Protein AF-A0A894KC55-F1 (afdb_monomer_lite)

Radius of gyration: 72.5 Å; chains: 1; bounding box: 141×194×166 Å

pLDDT: mean 79.33, std 14.46, range [38.22, 97.62]

Structure (mmCIF, N/CA/C/O backbone):
data_AF-A0A894KC55-F1
#
_entry.id   AF-A0A894KC55-F1
#
loop_
_atom_site.group_PDB
_atom_site.id
_atom_site.type_symbol
_atom_site.label_atom_id
_atom_site.label_alt_id
_atom_site.label_comp_id
_atom_site.label_asym_id
_atom_site.label_entity_id
_atom_site.label_seq_id
_atom_site.pdbx_PDB_ins_code
_atom_site.Cartn_x
_atom_site.Cartn_y
_atom_site.Cartn_z
_atom_site.occupancy
_atom_site.B_iso_or_equiv
_atom_site.auth_seq_id
_atom_site.auth_comp_id
_atom_site.auth_asym_id
_atom_site.auth_atom_id
_atom_site.pdbx_PDB_model_num
ATOM 1 N N . MET A 1 1 ? -54.263 -41.733 46.836 1.00 82.81 1 MET A N 1
ATOM 2 C CA . MET A 1 1 ? -55.523 -41.256 46.218 1.00 82.81 1 MET A CA 1
ATOM 3 C C . MET A 1 1 ? -56.130 -40.161 47.085 1.00 82.81 1 MET A C 1
ATOM 5 O O . MET A 1 1 ? -56.144 -40.329 48.297 1.00 82.81 1 MET A O 1
ATOM 9 N N . LYS A 1 2 ? -56.639 -39.070 46.502 1.00 75.50 2 LYS A N 1
ATOM 10 C CA . LYS A 1 2 ? -57.480 -38.071 47.195 1.00 75.50 2 LYS A CA 1
ATOM 11 C C . LYS A 1 2 ? -58.617 -37.678 46.258 1.00 75.50 2 LYS A C 1
ATOM 13 O O . LYS A 1 2 ? -58.354 -37.359 45.105 1.00 75.50 2 LYS A O 1
ATOM 18 N N . GLN A 1 3 ? -59.864 -37.749 46.730 1.00 85.31 3 GLN A N 1
ATOM 19 C CA . GLN A 1 3 ? -61.060 -37.486 45.907 1.00 85.31 3 GLN A CA 1
ATOM 20 C C . GLN A 1 3 ? -61.077 -38.275 44.576 1.00 85.31 3 GLN A C 1
ATOM 22 O O . GLN A 1 3 ? -61.378 -37.728 43.522 1.00 85.31 3 GLN A O 1
ATOM 27 N N . GLY A 1 4 ? -60.672 -39.551 44.594 1.00 86.06 4 GLY A N 1
ATOM 28 C CA . GLY A 1 4 ? -60.635 -40.395 43.389 1.00 86.06 4 GLY A CA 1
ATOM 29 C C . GLY A 1 4 ? -59.513 -40.079 42.389 1.00 86.06 4 GLY A C 1
ATOM 30 O O . GLY A 1 4 ? -59.362 -40.812 41.418 1.00 86.06 4 GLY A O 1
ATOM 31 N N . LYS A 1 5 ? -58.685 -39.053 42.630 1.00 82.38 5 LYS A N 1
ATOM 32 C CA . LYS A 1 5 ? -57.507 -38.742 41.809 1.00 82.38 5 LYS A CA 1
ATOM 33 C C . LYS A 1 5 ? -56.234 -39.344 42.403 1.00 82.38 5 LYS A C 1
ATOM 35 O O . LYS A 1 5 ? -56.009 -39.313 43.623 1.00 82.38 5 LYS A O 1
ATOM 40 N N . GLU A 1 6 ? -55.397 -39.892 41.530 1.00 86.19 6 GLU A N 1
ATOM 41 C CA . GLU A 1 6 ? -54.040 -40.314 41.864 1.00 86.19 6 GLU A CA 1
ATOM 42 C C . GLU A 1 6 ? -53.177 -39.075 42.103 1.00 86.19 6 GLU A C 1
ATOM 44 O O . GLU A 1 6 ? -53.036 -38.231 41.225 1.00 86.19 6 GLU A O 1
ATOM 49 N N . LEU A 1 7 ? -52.667 -38.930 43.330 1.00 85.19 7 LEU A N 1
ATOM 50 C CA . LEU A 1 7 ? -51.803 -37.804 43.702 1.00 85.19 7 LEU A CA 1
ATOM 51 C C . LEU A 1 7 ? -50.327 -38.122 43.450 1.00 85.19 7 LEU A C 1
ATOM 53 O O . LEU A 1 7 ? -49.576 -37.268 42.993 1.00 85.19 7 LEU A O 1
ATOM 57 N N . ALA A 1 8 ? -49.936 -39.352 43.771 1.00 87.88 8 ALA A N 1
ATOM 58 C CA . ALA A 1 8 ? -48.617 -39.899 43.533 1.00 87.88 8 ALA A CA 1
ATOM 59 C C . ALA A 1 8 ? -48.718 -41.427 43.448 1.00 87.88 8 ALA A C 1
ATOM 61 O O . ALA A 1 8 ? -49.597 -42.026 44.084 1.00 87.88 8 ALA A O 1
ATOM 62 N N . ARG A 1 9 ? -47.805 -42.044 42.704 1.00 90.25 9 ARG A N 1
ATOM 63 C CA . ARG A 1 9 ? -47.645 -43.492 42.568 1.00 90.25 9 ARG A CA 1
ATOM 64 C C . ARG A 1 9 ? -46.192 -43.857 42.805 1.00 90.25 9 ARG A C 1
ATOM 66 O O . ARG A 1 9 ? -45.302 -43.249 42.222 1.00 90.25 9 ARG A O 1
ATOM 73 N N . VAL A 1 10 ? -45.970 -44.863 43.640 1.00 90.12 10 VAL A N 1
ATOM 74 C CA . VAL A 1 10 ? -44.649 -45.458 43.855 1.00 90.12 10 VAL A CA 1
ATOM 75 C C . VAL A 1 10 ? -44.608 -46.781 43.098 1.00 90.12 10 VAL A C 1
ATOM 77 O O . VAL A 1 10 ? -45.498 -47.613 43.258 1.00 90.12 10 VAL A O 1
ATOM 80 N N . THR A 1 11 ? -43.604 -46.949 42.247 1.00 88.94 11 THR A N 1
ATOM 81 C CA . THR A 1 11 ? -43.346 -48.154 41.447 1.00 88.94 11 THR A CA 1
ATOM 82 C C . THR A 1 11 ? -41.895 -48.600 41.644 1.00 88.94 11 THR A C 1
ATOM 84 O O . THR A 1 11 ? -41.127 -47.906 42.311 1.00 88.94 11 THR A O 1
ATOM 87 N N . GLY A 1 12 ? -41.501 -49.731 41.047 1.00 83.75 12 GLY A N 1
ATOM 88 C CA . GLY A 1 12 ? -40.090 -50.141 41.002 1.00 83.75 12 GLY A CA 1
ATOM 89 C C . GLY A 1 12 ? -39.180 -49.123 40.301 1.00 83.75 12 GLY A C 1
ATOM 90 O O . GLY A 1 12 ? -38.005 -49.035 40.638 1.00 83.75 12 GLY A O 1
ATOM 91 N N . ASP A 1 13 ? -39.743 -48.299 39.413 1.00 79.56 13 ASP A N 1
ATOM 92 C CA . ASP A 1 13 ? -39.028 -47.256 38.668 1.00 79.56 13 ASP A CA 1
ATOM 93 C C . ASP A 1 13 ? -38.978 -45.906 39.416 1.00 79.56 13 ASP A C 1
ATOM 95 O O . ASP A 1 13 ? -38.410 -44.933 38.921 1.00 79.56 13 ASP A O 1
ATOM 99 N N . GLY A 1 14 ? -39.567 -45.826 40.617 1.00 84.25 14 GLY A N 1
ATOM 100 C CA . GLY A 1 14 ? -39.546 -44.640 41.476 1.00 84.25 14 GLY A CA 1
ATOM 101 C C . GLY A 1 14 ? -40.923 -44.036 41.764 1.00 84.25 14 GLY A C 1
ATOM 102 O O . GLY A 1 14 ? -41.958 -44.702 41.667 1.00 84.25 14 GLY A O 1
ATOM 103 N N . ILE A 1 15 ? -40.926 -42.763 42.175 1.00 87.81 15 ILE A N 1
ATOM 104 C CA . ILE A 1 15 ? -42.128 -42.002 42.545 1.00 87.81 15 ILE A CA 1
ATOM 105 C C . ILE A 1 15 ? -42.552 -41.107 41.373 1.00 87.81 15 ILE A C 1
ATOM 107 O O . ILE A 1 15 ? -41.772 -40.281 40.910 1.00 87.81 15 ILE A O 1
ATOM 111 N N . SER A 1 16 ? -43.808 -41.220 40.943 1.00 85.56 16 SER A N 1
ATOM 112 C CA . SER A 1 16 ? -44.454 -40.334 39.968 1.00 85.56 16 SER A CA 1
ATOM 113 C C . SER A 1 16 ? -45.526 -39.485 40.652 1.00 85.56 16 SER A C 1
ATOM 115 O O . SER A 1 16 ? -46.326 -40.014 41.421 1.00 85.56 16 SER A O 1
ATOM 117 N N . TYR A 1 17 ? -45.552 -38.177 40.394 1.00 88.25 17 TYR A N 1
ATOM 118 C CA . TYR A 1 17 ? -46.580 -37.236 40.855 1.00 88.25 17 TYR A CA 1
ATOM 119 C C . TYR A 1 17 ? -46.714 -36.083 39.848 1.00 88.25 17 TYR A C 1
ATOM 121 O O . TYR A 1 17 ? -45.770 -35.775 39.126 1.00 88.25 17 TYR A O 1
ATOM 129 N N . GLY A 1 18 ? -47.885 -35.439 39.779 1.00 82.75 18 GLY A N 1
ATOM 130 C CA . GLY A 1 18 ? -48.161 -34.418 38.754 1.00 82.75 18 GLY A CA 1
ATOM 131 C C . GLY A 1 18 ? -47.537 -33.041 39.017 1.00 82.75 18 GLY A C 1
ATOM 132 O O . GLY A 1 18 ? -47.223 -32.313 38.079 1.00 82.75 18 GLY A O 1
ATOM 133 N N . THR A 1 19 ? -47.373 -32.640 40.279 1.00 83.75 19 THR A N 1
ATOM 134 C CA . THR A 1 19 ? -46.772 -31.350 40.664 1.00 83.75 19 THR A CA 1
ATOM 135 C C . THR A 1 19 ? -46.219 -31.444 42.085 1.00 83.75 19 THR A C 1
ATOM 137 O O . THR A 1 19 ? -46.884 -32.005 42.955 1.00 83.75 19 THR A O 1
ATOM 140 N N . SER A 1 20 ? -45.030 -30.887 42.328 1.00 83.69 20 SER A N 1
ATOM 141 C CA . SER A 1 20 ? -44.493 -30.640 43.673 1.00 83.69 20 SER A CA 1
ATOM 142 C C . SER A 1 20 ? -44.431 -29.135 43.906 1.00 83.69 20 SER A C 1
ATOM 144 O O . SER A 1 20 ? -44.064 -28.389 43.004 1.00 83.69 20 SER A O 1
ATOM 146 N N . LEU A 1 21 ? -44.804 -28.706 45.111 1.00 86.75 21 LEU A N 1
ATOM 147 C CA . LEU A 1 21 ? -44.667 -27.322 45.578 1.00 86.75 21 LEU A CA 1
ATOM 148 C C . LEU A 1 21 ? -43.456 -27.156 46.512 1.00 86.75 21 LEU A C 1
ATOM 150 O O . LEU A 1 21 ? -43.354 -26.146 47.199 1.00 86.75 21 LEU A O 1
ATOM 154 N N . SER A 1 22 ? -42.581 -28.164 46.588 1.00 86.75 22 SER A N 1
ATOM 155 C CA . SER A 1 22 ? -41.381 -28.102 47.422 1.00 86.75 22 SER A CA 1
ATOM 156 C C . SER A 1 22 ? -40.358 -27.148 46.813 1.00 86.75 22 SER A C 1
ATOM 158 O O . SER A 1 22 ? -40.069 -27.234 45.621 1.00 86.75 22 SER A O 1
ATOM 160 N N . ASP A 1 23 ? -39.773 -26.293 47.643 1.00 89.31 23 ASP A N 1
ATOM 161 C CA . ASP A 1 23 ? -38.605 -25.470 47.316 1.00 89.31 23 ASP A CA 1
ATOM 162 C C . ASP A 1 23 ? -37.281 -26.226 47.523 1.00 89.31 23 ASP A C 1
ATOM 164 O O . ASP A 1 23 ? -36.214 -25.696 47.224 1.00 89.31 23 ASP A O 1
ATOM 168 N N . ASN A 1 24 ? -37.349 -27.464 48.021 1.00 93.25 24 ASN A N 1
ATOM 169 C CA . ASN A 1 24 ? -36.214 -28.337 48.285 1.00 93.25 24 ASN A CA 1
ATOM 170 C C . ASN A 1 24 ? -36.532 -29.778 47.850 1.00 93.25 24 ASN A C 1
ATOM 172 O O . ASN A 1 24 ? -37.499 -30.388 48.317 1.00 93.25 24 ASN A O 1
ATOM 176 N N . SER A 1 25 ? -35.735 -30.338 46.943 1.00 91.81 25 SER A N 1
ATOM 177 C CA . SER A 1 25 ? -35.881 -31.717 46.478 1.00 91.81 25 SER A CA 1
ATOM 178 C C . SER A 1 25 ? -34.527 -32.337 46.145 1.00 91.81 25 SER A C 1
ATOM 180 O O . SER A 1 25 ? -33.754 -31.788 45.362 1.00 91.81 25 SER A O 1
ATOM 182 N N . ARG A 1 26 ? -34.267 -33.539 46.674 1.00 91.38 26 ARG A N 1
ATOM 183 C CA . ARG A 1 26 ? -33.077 -34.343 46.361 1.00 91.38 26 ARG A CA 1
ATOM 184 C C . ARG A 1 26 ? -33.468 -35.603 45.597 1.00 91.38 26 ARG A C 1
ATOM 186 O O . ARG A 1 26 ? -34.243 -36.411 46.102 1.00 91.38 26 ARG A O 1
ATOM 193 N N . ILE A 1 27 ? -32.888 -35.800 44.415 1.00 89.38 27 ILE A N 1
ATOM 194 C CA . ILE A 1 27 ? -33.081 -36.991 43.579 1.00 89.38 27 ILE A CA 1
ATOM 195 C C . ILE A 1 27 ? -31.700 -37.579 43.269 1.00 89.38 27 ILE A C 1
ATOM 197 O O . ILE A 1 27 ? -30.975 -37.102 42.394 1.00 89.38 27 ILE A O 1
ATOM 201 N N . GLY A 1 28 ? -31.311 -38.607 44.028 1.00 90.81 28 GLY A N 1
ATOM 202 C CA . GLY A 1 28 ? -29.965 -39.181 43.959 1.00 90.81 28 GLY A CA 1
ATOM 203 C C . GLY A 1 28 ? -28.883 -38.146 44.294 1.00 90.81 28 GLY A C 1
ATOM 204 O O . GLY A 1 28 ? -28.916 -37.519 45.357 1.00 90.81 28 GLY A O 1
ATOM 205 N N . ALA A 1 29 ? -27.926 -37.970 43.379 1.00 94.19 29 ALA A N 1
ATOM 206 C CA . ALA A 1 29 ? -26.849 -36.988 43.501 1.00 94.19 29 ALA A CA 1
ATOM 207 C C . ALA A 1 29 ? -27.300 -35.536 43.269 1.00 94.19 29 ALA A C 1
ATOM 209 O O . ALA A 1 29 ? -26.599 -34.621 43.699 1.00 94.19 29 ALA A O 1
ATOM 210 N N . ILE A 1 30 ? -28.445 -35.313 42.617 1.00 95.75 30 ILE A N 1
ATOM 211 C CA . ILE A 1 30 ? -28.916 -33.980 42.225 1.00 95.75 30 ILE A CA 1
ATOM 212 C C . ILE A 1 30 ? -29.783 -33.396 43.337 1.00 95.75 30 ILE A C 1
ATOM 214 O O . ILE A 1 30 ? -30.689 -34.059 43.848 1.00 95.75 30 ILE A O 1
ATOM 218 N N . HIS A 1 31 ? -29.525 -32.141 43.686 1.00 95.38 31 HIS A N 1
ATOM 219 C CA . HIS A 1 31 ? -30.317 -31.379 44.640 1.00 95.38 31 HIS A CA 1
ATOM 220 C C . HIS A 1 31 ? -30.822 -30.092 43.986 1.00 95.38 31 HIS A C 1
ATOM 222 O O . HIS A 1 31 ? -30.060 -29.399 43.313 1.00 95.38 31 HIS A O 1
ATOM 228 N N . ILE A 1 32 ? -32.112 -29.809 44.162 1.00 94.69 32 ILE A N 1
ATOM 229 C CA . ILE A 1 32 ? -32.787 -28.591 43.712 1.00 94.69 32 ILE A CA 1
ATOM 230 C C . ILE A 1 32 ? -33.238 -27.856 44.970 1.00 94.69 32 ILE A C 1
ATOM 232 O O . ILE A 1 32 ? -34.022 -28.411 45.741 1.00 94.69 32 ILE A O 1
ATOM 236 N N . GLN A 1 33 ? -32.733 -26.644 45.189 1.00 95.44 33 GLN A N 1
ATOM 237 C CA . GLN A 1 33 ? -33.033 -25.848 46.379 1.00 95.44 33 GLN A CA 1
ATOM 238 C C . GLN A 1 33 ? -33.175 -24.375 46.006 1.00 95.44 33 GLN A C 1
ATOM 240 O O . GLN A 1 33 ? -32.243 -23.785 45.470 1.00 95.44 33 GLN A O 1
ATOM 245 N N . GLY A 1 34 ? -34.329 -23.772 46.297 1.00 92.94 34 GLY A N 1
ATOM 246 C CA . GLY A 1 34 ? -34.614 -22.387 45.923 1.00 92.94 34 GLY A CA 1
ATOM 247 C C . GLY A 1 34 ? -34.482 -22.173 44.412 1.00 92.94 34 GLY A C 1
ATOM 248 O O . GLY A 1 34 ? -35.305 -22.667 43.642 1.00 92.94 34 GLY A O 1
ATOM 249 N N . CYS A 1 35 ? -33.439 -21.448 43.997 1.00 93.12 35 CYS A N 1
ATOM 250 C CA . CYS A 1 35 ? -33.124 -21.163 42.592 1.00 93.12 35 CYS A CA 1
ATOM 251 C C . CYS A 1 35 ? -31.937 -21.982 42.044 1.00 93.12 35 CYS A C 1
ATOM 253 O O . CYS A 1 35 ? -31.518 -21.748 40.910 1.00 93.12 35 CYS A O 1
ATOM 255 N N . ASP A 1 36 ? -31.402 -22.925 42.823 1.00 96.06 36 ASP A N 1
ATOM 256 C CA . ASP A 1 36 ? -30.148 -23.622 42.534 1.00 96.06 36 ASP A CA 1
ATOM 257 C C . ASP A 1 36 ? -30.358 -25.093 42.145 1.00 96.06 36 ASP A C 1
ATOM 259 O O . ASP A 1 36 ? -31.279 -25.767 42.616 1.00 96.06 36 ASP A O 1
ATOM 263 N N . ILE A 1 37 ? -29.450 -25.612 41.310 1.00 95.75 37 ILE A N 1
ATOM 264 C CA . ILE A 1 37 ? -29.336 -27.033 40.948 1.00 95.75 37 ILE A CA 1
ATOM 265 C C . ILE A 1 37 ? -27.865 -27.440 41.076 1.00 95.75 37 ILE A C 1
ATOM 267 O O . ILE A 1 37 ? -27.015 -26.867 40.397 1.00 95.75 37 ILE A O 1
ATOM 271 N N . TYR A 1 38 ? -27.551 -28.433 41.915 1.00 95.00 38 TYR A N 1
ATOM 272 C CA . TYR A 1 38 ? -26.160 -28.821 42.191 1.00 95.00 38 TYR A CA 1
ATOM 273 C C . TYR A 1 38 ? -25.976 -30.311 42.531 1.00 95.00 38 TYR A C 1
ATOM 275 O O . TYR A 1 38 ? -26.932 -31.029 42.840 1.00 95.00 38 TYR A O 1
ATOM 283 N N . ASN A 1 39 ? -24.729 -30.792 42.419 1.00 96.12 39 ASN A N 1
ATOM 284 C CA . ASN A 1 39 ? -24.316 -32.161 42.757 1.00 96.12 39 ASN A CA 1
ATOM 285 C C . ASN A 1 39 ? -23.967 -32.245 44.253 1.00 96.12 39 ASN A C 1
ATOM 287 O O . ASN A 1 39 ? -23.288 -31.372 44.780 1.00 96.12 39 ASN A O 1
ATOM 291 N N . THR A 1 40 ? -24.435 -33.293 44.933 1.00 95.12 40 THR A N 1
ATOM 292 C CA . THR A 1 40 ? -24.262 -33.497 46.384 1.00 95.12 40 THR A CA 1
ATOM 293 C C . THR A 1 40 ? -23.548 -34.790 46.771 1.00 95.12 40 THR A C 1
ATOM 295 O O . THR A 1 40 ? -23.443 -35.081 47.961 1.00 95.12 40 THR A O 1
ATOM 298 N N . GLN A 1 41 ? -23.149 -35.623 45.807 1.00 95.31 41 GLN A N 1
ATOM 299 C CA . GLN A 1 41 ? -22.520 -36.922 46.085 1.00 95.31 41 GLN A CA 1
ATOM 300 C C . GLN A 1 41 ? -21.040 -36.966 45.714 1.00 95.31 41 GLN A C 1
ATOM 302 O O . GLN A 1 41 ? -20.294 -37.704 46.351 1.00 95.31 41 GLN A O 1
ATOM 307 N N . ASP A 1 42 ? -20.618 -36.200 44.710 1.00 94.06 42 ASP A N 1
ATOM 308 C CA . ASP A 1 42 ? -19.207 -36.103 44.348 1.00 94.06 42 ASP A CA 1
ATOM 309 C C . ASP A 1 42 ? -18.507 -35.095 45.265 1.00 94.06 42 ASP A C 1
ATOM 311 O O . ASP A 1 42 ? -18.882 -33.925 45.307 1.00 94.06 42 ASP A O 1
ATOM 315 N N . VAL A 1 43 ? -17.534 -35.576 46.040 1.00 94.25 43 VAL A N 1
ATOM 316 C CA . VAL A 1 43 ? -16.788 -34.784 47.035 1.00 94.25 43 VAL A CA 1
ATOM 317 C C . VAL A 1 43 ? -15.461 -34.248 46.494 1.00 94.25 43 VAL A C 1
ATOM 319 O O . VAL A 1 43 ? -14.672 -33.693 47.256 1.00 94.25 43 VAL A O 1
ATOM 322 N N . THR A 1 44 ? -15.187 -34.454 45.206 1.00 95.62 44 THR A N 1
ATOM 323 C CA . THR A 1 44 ? -13.992 -33.938 44.534 1.00 95.62 44 THR A CA 1
ATOM 324 C C . THR A 1 44 ? -14.259 -32.579 43.892 1.00 95.62 44 THR A C 1
ATOM 326 O O . THR A 1 44 ? -15.407 -32.166 43.715 1.00 95.62 44 THR A O 1
ATOM 329 N N . ASP A 1 45 ? -13.191 -31.918 43.451 1.00 95.12 45 ASP A N 1
ATOM 330 C CA . ASP A 1 45 ? -13.283 -30.684 42.664 1.00 95.12 45 ASP A CA 1
ATOM 331 C C . ASP A 1 45 ? -13.874 -30.907 41.249 1.00 95.12 45 ASP A C 1
ATOM 333 O O . ASP A 1 45 ? -14.060 -29.951 40.497 1.00 95.12 45 ASP A O 1
ATOM 337 N N . GLU A 1 46 ? -14.202 -32.153 40.874 1.00 94.94 46 GLU A N 1
ATOM 338 C CA . GLU A 1 46 ? -14.763 -32.529 39.567 1.00 94.94 46 GLU A CA 1
ATOM 339 C C . GLU A 1 46 ? -16.286 -32.772 39.594 1.00 94.94 46 GLU A C 1
ATOM 341 O O . GLU A 1 46 ? -16.886 -33.152 38.578 1.00 94.94 46 GLU A O 1
ATOM 346 N N . GLY A 1 47 ? -16.945 -32.529 40.734 1.00 94.56 47 GLY A N 1
ATOM 347 C CA . GLY A 1 47 ? -18.382 -32.734 40.897 1.00 94.56 47 GLY A CA 1
ATOM 348 C C . GLY A 1 47 ? -19.214 -32.027 39.820 1.00 94.56 47 GLY A C 1
ATOM 349 O O . GLY A 1 47 ? -19.272 -30.803 39.746 1.00 94.56 47 GLY A O 1
ATOM 350 N N . THR A 1 48 ? -19.893 -32.808 38.974 1.00 95.31 48 THR A N 1
ATOM 351 C CA . THR A 1 48 ? -20.541 -32.297 37.752 1.00 95.31 48 THR A CA 1
ATOM 352 C C . THR A 1 48 ? -22.020 -32.679 37.673 1.00 95.31 48 THR A C 1
ATOM 354 O O . THR A 1 48 ? -22.412 -33.788 38.045 1.00 95.31 48 THR A O 1
ATOM 357 N N . ILE A 1 49 ? -22.844 -31.784 37.118 1.00 95.50 49 ILE A N 1
ATOM 358 C CA . ILE A 1 49 ? -24.193 -32.095 36.624 1.00 95.50 49 ILE A CA 1
ATOM 359 C C . ILE A 1 49 ? -24.128 -32.257 35.105 1.00 95.50 49 ILE A C 1
ATOM 361 O O . ILE A 1 49 ? -23.799 -31.321 34.381 1.00 95.50 49 ILE A O 1
ATOM 365 N N . ARG A 1 50 ? -24.441 -33.458 34.609 1.00 94.69 50 ARG A N 1
ATOM 366 C CA . ARG A 1 50 ? -24.452 -33.753 33.169 1.00 94.69 50 ARG A CA 1
ATOM 367 C C . ARG A 1 50 ? -25.861 -33.581 32.610 1.00 94.69 50 ARG A C 1
ATOM 369 O O . ARG A 1 50 ? -26.780 -34.281 33.025 1.00 94.69 50 ARG A O 1
ATOM 376 N N . ILE A 1 51 ? -26.014 -32.692 31.635 1.00 94.56 51 ILE A N 1
ATOM 377 C CA . ILE A 1 51 ? -27.272 -32.457 30.916 1.00 94.56 51 ILE A CA 1
ATOM 378 C C . ILE A 1 51 ? -27.147 -33.071 29.520 1.00 94.56 51 ILE A C 1
ATOM 380 O O . ILE A 1 51 ? -26.131 -32.881 28.857 1.00 94.56 51 ILE A O 1
ATOM 384 N N . ASN A 1 52 ? -28.172 -33.805 29.070 1.00 94.12 52 ASN A N 1
ATOM 385 C CA . ASN A 1 52 ? -28.224 -34.425 27.737 1.00 94.12 52 ASN A CA 1
ATOM 386 C C . ASN A 1 52 ? -27.065 -35.395 27.405 1.00 94.12 52 ASN A C 1
ATOM 388 O O . ASN A 1 52 ? -26.728 -35.570 26.236 1.00 94.12 52 ASN A O 1
ATOM 392 N N . TYR A 1 53 ? -26.468 -36.050 28.410 1.00 95.06 53 TYR A N 1
ATOM 393 C CA . TYR A 1 53 ? -25.419 -37.060 28.187 1.00 95.06 53 TYR A CA 1
ATOM 394 C C . TYR A 1 53 ? -25.944 -38.289 27.428 1.00 95.06 53 TYR A C 1
ATOM 396 O O . TYR A 1 53 ? -25.290 -38.793 26.519 1.00 95.06 53 TYR A O 1
ATOM 404 N N . TYR A 1 54 ? -27.148 -38.742 27.782 1.00 94.56 54 TYR A N 1
ATOM 405 C CA . TYR A 1 54 ? -27.838 -39.826 27.092 1.00 94.56 54 TYR A CA 1
ATOM 406 C C . TYR A 1 54 ? -28.862 -39.288 26.080 1.00 94.56 54 TYR A C 1
ATOM 408 O O . TYR A 1 54 ? -29.441 -38.212 26.240 1.00 94.56 54 TYR A O 1
ATOM 416 N N . GLY A 1 55 ? -29.102 -40.075 25.036 1.00 93.19 55 GLY A N 1
ATOM 417 C CA . GLY A 1 55 ? -30.168 -39.918 24.053 1.00 93.19 55 GLY A CA 1
ATOM 418 C C . GLY A 1 55 ? -31.538 -40.380 24.568 1.00 93.19 55 GLY A C 1
ATOM 419 O O . GLY A 1 55 ? -31.813 -40.353 25.763 1.00 93.19 55 GLY A O 1
ATOM 420 N N . VAL A 1 56 ? -32.442 -40.769 23.654 1.00 92.94 56 VAL A N 1
ATOM 421 C CA . VAL A 1 56 ? -33.767 -41.308 24.044 1.00 92.94 56 VAL A CA 1
ATOM 422 C C . VAL A 1 56 ? -33.563 -42.556 24.903 1.00 92.94 56 VAL A C 1
ATOM 424 O O . VAL A 1 56 ? -32.729 -43.392 24.556 1.00 92.94 56 VAL A O 1
ATOM 427 N N . GLU A 1 57 ? -34.323 -42.658 26.000 1.00 88.50 57 GLU A N 1
ATOM 428 C CA . GLU A 1 57 ? -34.380 -43.842 26.877 1.00 88.50 57 GLU A CA 1
ATOM 429 C C . GLU A 1 57 ? -33.006 -44.309 27.397 1.00 88.50 57 GLU A C 1
ATOM 431 O O . GLU A 1 57 ? -32.774 -45.494 27.599 1.00 88.50 57 GLU A O 1
ATOM 436 N N . GLY A 1 58 ? -32.059 -43.386 27.601 1.00 89.06 58 GLY A N 1
ATOM 437 C CA . GLY A 1 58 ? -30.723 -43.736 28.101 1.00 89.06 58 GLY A CA 1
ATOM 438 C C . GLY A 1 58 ? -29.744 -44.248 27.031 1.00 89.06 58 GLY A C 1
ATOM 439 O O . GLY A 1 58 ? -28.595 -44.537 27.352 1.00 89.06 58 GLY A O 1
ATOM 440 N N . GLY A 1 59 ? -30.151 -44.345 25.758 1.00 92.62 59 GLY A N 1
ATOM 441 C CA . GLY A 1 59 ? -29.299 -44.821 24.657 1.00 92.62 59 GLY A CA 1
ATOM 442 C C . GLY A 1 59 ? -28.338 -43.763 24.087 1.00 92.62 59 GLY A C 1
ATOM 443 O O . GLY A 1 59 ? -28.396 -42.599 24.454 1.00 92.62 59 GLY A O 1
ATOM 444 N N . GLY A 1 60 ? -27.469 -44.132 23.137 1.00 93.44 60 GLY A N 1
ATOM 445 C CA . GLY A 1 60 ? -26.454 -43.228 22.546 1.00 93.44 60 GLY A CA 1
ATOM 446 C C . GLY A 1 60 ? -26.674 -42.816 21.081 1.00 93.44 60 GLY A C 1
ATOM 447 O O . GLY A 1 60 ? -25.847 -42.123 20.502 1.00 93.44 60 GLY A O 1
ATOM 448 N N . THR A 1 61 ? -27.762 -43.250 20.439 1.00 93.38 61 THR A N 1
ATOM 449 C CA . THR A 1 61 ? -27.918 -43.160 18.968 1.00 93.38 61 THR A CA 1
ATOM 450 C C . THR A 1 61 ? -28.643 -41.908 18.476 1.00 93.38 61 THR A C 1
ATOM 452 O O . THR A 1 61 ? -28.688 -41.642 17.273 1.00 93.38 61 THR A O 1
ATOM 455 N N . LYS A 1 62 ? -29.264 -41.146 19.382 1.00 94.81 62 LYS A N 1
ATOM 456 C CA . LYS A 1 62 ? -30.101 -39.990 19.043 1.00 94.81 62 LYS A CA 1
ATOM 457 C C . LYS A 1 62 ? -29.692 -38.776 19.867 1.00 94.81 62 LYS A C 1
ATOM 459 O O . LYS A 1 62 ? -29.937 -38.752 21.072 1.00 94.81 62 LYS A O 1
ATOM 464 N N . PHE A 1 63 ? -29.158 -37.767 19.185 1.00 95.62 63 PHE A N 1
ATOM 465 C CA . PHE A 1 63 ? -28.765 -36.485 19.766 1.00 95.62 63 PHE A CA 1
ATOM 466 C C . PHE A 1 63 ? -29.919 -35.767 20.482 1.00 95.62 63 PHE A C 1
ATOM 468 O O . PHE A 1 63 ? -31.090 -35.927 20.120 1.00 95.62 63 PHE A O 1
ATOM 475 N N . ARG A 1 64 ? -29.563 -34.947 21.475 1.00 96.50 64 ARG A N 1
ATOM 476 C CA . ARG A 1 64 ? -30.458 -34.047 22.211 1.00 96.50 64 ARG A CA 1
ATOM 477 C C . ARG A 1 64 ? -29.933 -32.622 22.124 1.00 96.50 64 ARG A C 1
ATOM 479 O O . ARG A 1 64 ? -28.723 -32.412 22.105 1.00 96.50 64 ARG A O 1
ATOM 486 N N . ASP A 1 65 ? -30.856 -31.671 22.115 1.00 96.25 65 ASP A N 1
ATOM 487 C CA . ASP A 1 65 ? -30.540 -30.248 22.172 1.00 96.25 65 ASP A CA 1
ATOM 488 C C . ASP A 1 65 ? -30.793 -29.727 23.592 1.00 96.25 65 ASP A C 1
ATOM 490 O O . ASP A 1 65 ? -31.716 -30.181 24.273 1.00 96.25 65 ASP A O 1
ATOM 494 N N . PHE A 1 66 ? -29.984 -28.769 24.040 1.00 97.06 66 PHE A N 1
ATOM 495 C CA . PHE A 1 66 ? -30.214 -28.011 25.273 1.00 97.06 66 PHE A CA 1
ATOM 496 C C . PHE A 1 66 ? -30.492 -26.558 24.900 1.00 97.06 66 PHE A C 1
ATOM 498 O O . PHE A 1 66 ? -29.744 -25.988 24.111 1.00 97.06 66 PHE A O 1
ATOM 505 N N . ALA A 1 67 ? -31.563 -25.964 25.422 1.00 96.81 67 ALA A N 1
ATOM 506 C CA . ALA A 1 67 ? -31.989 -24.618 25.052 1.00 96.81 67 ALA A CA 1
ATOM 507 C C . ALA A 1 67 ? -32.374 -23.812 26.296 1.00 96.81 67 ALA A C 1
ATOM 509 O O . ALA A 1 67 ? -33.190 -24.258 27.100 1.00 96.81 67 ALA A O 1
ATOM 510 N N . VAL A 1 68 ? -31.803 -22.616 26.420 1.00 96.44 68 VAL A N 1
ATOM 511 C CA . VAL A 1 68 ? -32.094 -21.645 27.479 1.00 96.44 68 VAL A CA 1
ATOM 512 C C . VAL A 1 68 ? -32.794 -20.452 26.843 1.00 96.44 68 VAL A C 1
ATOM 514 O O . VAL A 1 68 ? -32.282 -19.864 25.889 1.00 96.44 68 VAL A O 1
ATOM 517 N N . TYR A 1 69 ? -33.968 -20.104 27.362 1.00 96.81 69 TYR A N 1
ATOM 518 C CA . TYR A 1 69 ? -34.786 -18.985 26.896 1.00 96.81 69 TYR A CA 1
ATOM 519 C C . TYR A 1 69 ? -34.721 -17.818 27.884 1.00 96.81 69 TYR A C 1
ATOM 521 O O . TYR A 1 69 ? -34.367 -17.989 29.046 1.00 96.81 69 TYR A O 1
ATOM 529 N N . ASP A 1 70 ? -35.110 -16.635 27.424 1.00 95.25 70 ASP A N 1
ATOM 530 C CA . ASP A 1 70 ? -35.162 -15.391 28.205 1.00 95.25 70 ASP A CA 1
ATOM 531 C C . ASP A 1 70 ? -36.377 -15.283 29.152 1.00 95.25 70 ASP A C 1
ATOM 533 O O . ASP A 1 70 ? -36.574 -14.261 29.808 1.00 95.25 70 ASP A O 1
ATOM 537 N N . GLY A 1 71 ? -37.231 -16.311 29.200 1.00 94.94 71 GLY A N 1
ATOM 538 C CA . GLY A 1 71 ? -38.457 -16.312 30.001 1.00 94.94 71 GLY A CA 1
ATOM 539 C C . GLY A 1 71 ? -39.583 -15.427 29.450 1.00 94.94 71 GLY A C 1
ATOM 540 O O . GLY A 1 71 ? -40.581 -15.223 30.139 1.00 94.94 71 GLY A O 1
ATOM 541 N N . LYS A 1 72 ? -39.464 -14.909 28.218 1.00 94.81 72 LYS A N 1
ATOM 542 C CA . LYS A 1 72 ? -40.466 -14.041 27.567 1.00 94.81 72 LYS A CA 1
ATOM 543 C C . LYS A 1 72 ? -41.177 -14.700 26.387 1.00 94.81 72 LYS A C 1
ATOM 545 O O . LYS A 1 72 ? -41.785 -14.008 25.578 1.00 94.81 72 LYS A O 1
ATOM 550 N N . LEU A 1 73 ? -41.142 -16.034 26.314 1.00 91.19 73 LEU A N 1
ATOM 551 C CA . LEU A 1 73 ? -41.729 -16.820 25.219 1.00 91.19 73 LEU A CA 1
ATOM 552 C C . LEU A 1 73 ? -41.127 -16.472 23.842 1.00 91.19 73 LEU A C 1
ATOM 554 O O . LEU A 1 73 ? -41.809 -16.563 22.823 1.00 91.19 73 LEU A O 1
ATOM 558 N N . SER A 1 74 ? -39.847 -16.082 23.803 1.00 90.88 74 SER A N 1
ATOM 559 C CA . SER A 1 74 ? -39.123 -15.889 22.544 1.00 90.88 74 SER A CA 1
ATOM 560 C C . SER A 1 74 ? -39.080 -17.186 21.724 1.00 90.88 74 SER A C 1
ATOM 562 O O . SER A 1 74 ? -38.908 -18.277 22.271 1.00 90.88 74 SER A O 1
ATOM 564 N N . LEU A 1 75 ? -39.197 -17.069 20.396 1.00 93.69 75 LEU A N 1
ATOM 565 C CA . LEU A 1 75 ? -39.084 -18.205 19.468 1.00 93.69 75 LEU A CA 1
ATOM 566 C C . LEU A 1 75 ? -37.659 -18.772 19.412 1.00 93.69 75 LEU A C 1
ATOM 568 O O . LEU A 1 75 ? -37.473 -19.952 19.107 1.00 93.69 75 LEU A O 1
ATOM 572 N N . THR A 1 76 ? -36.662 -17.946 19.733 1.00 94.44 76 THR A N 1
ATOM 573 C CA . THR A 1 76 ? -35.248 -18.306 19.653 1.00 94.44 76 THR A CA 1
ATOM 574 C C . THR A 1 76 ? -34.637 -18.316 21.056 1.00 94.44 76 THR A C 1
ATOM 576 O O . THR A 1 76 ? -34.701 -17.300 21.750 1.00 94.44 76 THR A O 1
ATOM 579 N N . PRO A 1 77 ? -34.019 -19.428 21.492 1.00 96.31 77 PRO A N 1
ATOM 580 C CA . PRO A 1 77 ? -33.313 -19.477 22.770 1.00 96.31 77 PRO A CA 1
ATOM 581 C C . PRO A 1 77 ? -32.090 -18.555 22.757 1.00 96.31 77 PRO A C 1
ATOM 583 O O . PRO A 1 77 ? -31.394 -18.468 21.746 1.00 96.31 77 PRO A O 1
ATOM 586 N N . ILE A 1 78 ? -31.783 -17.914 23.886 1.00 97.62 78 ILE A N 1
ATOM 587 C CA . ILE A 1 78 ? -30.594 -17.057 24.041 1.00 97.62 78 ILE A CA 1
ATOM 588 C C . ILE A 1 78 ? -29.292 -17.868 24.002 1.00 97.62 78 ILE A C 1
ATOM 590 O O . ILE A 1 78 ? -28.269 -17.374 23.525 1.00 97.62 78 ILE A O 1
ATOM 594 N N . PHE A 1 79 ? -29.351 -19.129 24.437 1.00 97.50 79 PHE A N 1
ATOM 595 C CA . PHE A 1 79 ? -28.268 -20.101 24.339 1.00 97.50 79 PHE A CA 1
ATOM 596 C C . PHE A 1 79 ? -28.825 -21.463 23.931 1.00 97.50 79 PHE A C 1
ATOM 598 O O . PHE A 1 79 ? -29.778 -21.955 24.539 1.00 97.50 79 PHE A O 1
ATOM 605 N N . LYS A 1 80 ? -28.230 -22.087 22.912 1.00 97.31 80 LYS A N 1
ATOM 606 C CA . LYS A 1 80 ? -28.623 -23.416 22.443 1.00 97.31 80 LYS A CA 1
ATOM 607 C C . LYS A 1 80 ? -27.415 -24.288 22.146 1.00 97.31 80 LYS A C 1
ATOM 609 O O . LYS A 1 80 ? -26.562 -23.909 21.354 1.00 97.31 80 LYS A O 1
ATOM 614 N N . VAL A 1 81 ? -27.391 -25.495 22.696 1.00 97.50 81 VAL A N 1
ATOM 615 C CA . VAL A 1 81 ? -26.498 -26.568 22.255 1.00 97.50 81 VAL A CA 1
ATOM 616 C C . VAL A 1 81 ? -27.274 -27.474 21.310 1.00 97.50 81 VAL A C 1
ATOM 618 O O . VAL A 1 81 ? -28.299 -28.036 21.693 1.00 97.50 81 VAL A O 1
ATOM 621 N N . VAL A 1 82 ? -26.788 -27.607 20.078 1.00 97.19 82 VAL A N 1
ATOM 622 C CA . VAL A 1 82 ? -27.331 -28.514 19.065 1.00 97.19 82 VAL A CA 1
ATOM 623 C C . VAL A 1 82 ? -26.482 -29.775 19.045 1.00 97.19 82 VAL A C 1
ATOM 625 O O . VAL A 1 82 ? -25.353 -29.763 18.548 1.00 97.19 82 VAL A O 1
ATOM 628 N N . GLY A 1 83 ? -27.021 -30.874 19.574 1.00 95.31 83 GLY A N 1
ATOM 629 C CA . GLY A 1 83 ? -26.244 -32.098 19.780 1.00 95.31 83 GLY A CA 1
ATOM 630 C C . GLY A 1 83 ? -25.749 -32.710 18.469 1.00 95.31 83 GLY A C 1
ATOM 631 O O . GLY A 1 83 ? -24.602 -33.135 18.376 1.00 95.31 83 GLY A O 1
ATOM 632 N N . LYS A 1 84 ? -26.585 -32.691 17.420 1.00 96.00 84 LYS A N 1
ATOM 633 C CA . LYS A 1 84 ? -26.268 -33.307 16.118 1.00 96.00 84 LYS A CA 1
ATOM 634 C C . LYS A 1 84 ? -25.042 -32.694 15.437 1.00 96.00 84 LYS A C 1
ATOM 636 O O . LYS A 1 84 ? -24.325 -33.406 14.743 1.00 96.00 84 LYS A O 1
ATOM 641 N N . SER A 1 85 ? -24.836 -31.389 15.591 1.00 96.56 85 SER A N 1
ATOM 642 C CA . SER A 1 85 ? -23.742 -30.649 14.952 1.00 96.56 85 SER A CA 1
ATOM 643 C C . SER A 1 85 ? -22.645 -30.233 15.932 1.00 96.56 85 SER A C 1
ATOM 645 O O . SER A 1 85 ? -21.755 -29.482 15.541 1.00 96.56 85 SER A O 1
ATOM 647 N N . ALA A 1 86 ? -22.725 -30.670 17.197 1.00 95.50 86 ALA A N 1
ATOM 648 C CA . ALA A 1 86 ? -21.829 -30.254 18.278 1.00 95.50 86 ALA A CA 1
ATOM 649 C C . ALA A 1 86 ? -21.648 -28.722 18.347 1.00 95.50 86 ALA A C 1
ATOM 651 O O . ALA A 1 86 ? -20.545 -28.212 18.525 1.00 95.50 86 ALA A O 1
ATOM 652 N N . THR A 1 87 ? -22.733 -27.970 18.141 1.00 96.12 87 THR A N 1
ATOM 653 C CA . THR A 1 87 ? -22.682 -26.506 18.025 1.00 96.12 87 THR A CA 1
ATOM 654 C C . THR A 1 87 ? -23.281 -25.847 19.255 1.00 96.12 87 THR A C 1
ATOM 656 O O . THR A 1 87 ? -24.414 -26.150 19.619 1.00 96.12 87 THR A O 1
ATOM 659 N N . ALA A 1 88 ? -22.558 -24.895 19.842 1.00 96.25 88 ALA A N 1
ATOM 660 C CA . ALA A 1 88 ? -23.110 -23.943 20.796 1.00 96.25 88 ALA A CA 1
ATOM 661 C C . ALA A 1 88 ? -23.471 -22.641 20.065 1.00 96.25 88 ALA A C 1
ATOM 663 O O . ALA A 1 88 ? -22.625 -22.020 19.425 1.00 96.25 88 ALA A O 1
ATOM 664 N N . GLN A 1 89 ? -24.737 -22.247 20.137 1.00 96.19 89 GLN A N 1
ATOM 665 C CA . GLN A 1 89 ? -25.278 -21.022 19.563 1.00 96.19 89 GLN A CA 1
ATOM 666 C C . GLN A 1 89 ? -25.570 -20.040 20.694 1.00 96.19 89 GLN A C 1
ATOM 668 O O . GLN A 1 89 ? -26.362 -20.341 21.588 1.00 96.19 89 GLN A O 1
ATOM 673 N N . VAL A 1 90 ? -24.947 -18.866 20.639 1.00 96.56 90 VAL A N 1
ATOM 674 C CA . VAL A 1 90 ? -25.262 -17.730 21.510 1.00 96.56 90 VAL A CA 1
ATOM 675 C C . VAL A 1 90 ? -26.026 -16.726 20.654 1.00 96.56 90 VAL A C 1
ATOM 677 O O . VAL A 1 90 ? -25.430 -16.033 19.838 1.00 96.56 90 VAL A O 1
ATOM 680 N N . ASN A 1 91 ? -27.354 -16.704 20.785 1.00 94.75 91 ASN A N 1
ATOM 681 C CA . ASN A 1 91 ? -28.220 -15.839 19.971 1.00 94.75 91 ASN A CA 1
ATOM 682 C C . ASN A 1 91 ? -28.458 -14.464 20.620 1.00 94.75 91 ASN A C 1
ATOM 684 O O . ASN A 1 91 ? -29.060 -13.588 20.005 1.00 94.75 91 ASN A O 1
ATOM 688 N N . GLY A 1 92 ? -28.011 -14.282 21.866 1.00 91.50 92 GLY A N 1
ATOM 689 C CA . GLY A 1 92 ? -27.912 -12.981 22.528 1.00 91.50 92 GLY A CA 1
ATOM 690 C C . GLY A 1 92 ? -26.509 -12.373 22.420 1.00 91.50 92 GLY A C 1
ATOM 691 O O . GLY A 1 92 ? -25.662 -12.835 21.659 1.00 91.50 92 GLY A O 1
ATOM 692 N N . LEU A 1 93 ? -26.242 -11.345 23.229 1.00 94.94 93 LEU A N 1
ATOM 693 C CA . LEU A 1 93 ? -24.895 -10.796 23.383 1.00 94.94 93 LEU A CA 1
ATOM 694 C C . LEU A 1 93 ? -23.984 -11.813 24.086 1.00 94.94 93 LEU A C 1
ATOM 696 O O . LEU A 1 93 ? -24.258 -12.220 25.214 1.00 94.94 93 LEU A O 1
ATOM 700 N N . PHE A 1 94 ? -22.866 -12.164 23.454 1.00 94.75 94 PHE A N 1
ATOM 701 C CA . PHE A 1 94 ? -21.786 -12.890 24.112 1.00 94.75 94 PHE A CA 1
ATOM 702 C C . PHE A 1 94 ? -20.829 -11.895 24.784 1.00 94.75 94 PHE A C 1
ATOM 704 O O . PHE A 1 94 ? -20.137 -11.143 24.102 1.00 94.75 94 PHE A O 1
ATOM 711 N N . SER A 1 95 ? -20.808 -11.865 26.118 1.00 94.38 95 SER A N 1
ATOM 712 C CA . SER A 1 95 ? -19.965 -10.962 26.913 1.00 94.38 95 SER A CA 1
ATOM 713 C C . SER A 1 95 ? -19.137 -11.757 27.922 1.00 94.38 95 SER A C 1
ATOM 715 O O . SER A 1 95 ? -19.675 -12.596 28.642 1.00 94.38 95 SER A O 1
ATOM 717 N N . VAL A 1 96 ? -17.830 -11.482 27.978 1.00 93.94 96 VAL A N 1
ATOM 718 C CA . VAL A 1 96 ? -16.885 -12.089 28.927 1.00 93.94 96 VAL A CA 1
ATOM 719 C C . VAL A 1 96 ? -16.352 -10.988 29.843 1.00 93.94 96 VAL A C 1
ATOM 721 O O . VAL A 1 96 ? -15.455 -10.242 29.464 1.00 93.94 96 VAL A O 1
ATOM 724 N N . ASN A 1 97 ? -16.916 -10.881 31.048 1.00 94.25 97 ASN A N 1
ATOM 725 C CA . ASN A 1 97 ? -16.495 -9.916 32.068 1.00 94.25 97 ASN A CA 1
ATOM 726 C C . ASN A 1 97 ? -15.766 -10.665 33.182 1.00 94.25 97 ASN A C 1
ATOM 728 O O . ASN A 1 97 ? -16.386 -11.446 33.904 1.00 94.25 97 ASN A O 1
ATOM 732 N N . SER A 1 98 ? -14.453 -10.474 33.314 1.00 93.44 98 SER A N 1
ATOM 733 C CA . SER A 1 98 ? -13.671 -11.206 34.312 1.00 93.44 98 SER A CA 1
ATOM 734 C C . SER A 1 98 ? -12.424 -10.444 34.779 1.00 93.44 98 SER A C 1
ATOM 736 O O . SER A 1 98 ? -11.923 -9.558 34.089 1.00 93.44 98 SER A O 1
ATOM 738 N N . ALA A 1 99 ? -11.891 -10.831 35.942 1.00 93.69 99 ALA A N 1
ATOM 739 C CA . ALA A 1 99 ? -10.641 -10.313 36.500 1.00 93.69 99 ALA A CA 1
ATOM 740 C C . ALA A 1 99 ? -9.410 -11.064 35.944 1.00 93.69 99 ALA A C 1
ATOM 742 O O . ALA A 1 99 ? -8.662 -11.685 36.696 1.00 93.69 99 ALA A O 1
ATOM 743 N N . GLY A 1 100 ? -9.226 -11.047 34.618 1.00 89.88 100 GLY A N 1
ATOM 744 C CA . GLY A 1 100 ? -8.022 -11.581 33.956 1.00 89.88 100 GLY A CA 1
ATOM 745 C C . GLY A 1 100 ? -8.184 -12.898 33.187 1.00 89.88 100 GLY A C 1
ATOM 746 O O . GLY A 1 100 ? -7.187 -13.509 32.820 1.00 89.88 100 GLY A O 1
ATOM 747 N N . ARG A 1 101 ? -9.415 -13.348 32.924 1.00 90.31 101 ARG A N 1
ATOM 748 C CA . ARG A 1 101 ? -9.726 -14.478 32.027 1.00 90.31 101 ARG A CA 1
ATOM 749 C C . ARG A 1 101 ? -10.370 -13.989 30.722 1.00 90.31 101 ARG A C 1
ATOM 751 O O . ARG A 1 101 ? -10.963 -12.911 30.671 1.00 90.31 101 ARG A O 1
ATOM 758 N N . GLY A 1 102 ? -10.283 -14.796 29.669 1.00 92.19 102 GLY A N 1
ATOM 759 C CA . GLY A 1 102 ? -10.783 -14.443 28.340 1.00 92.19 102 GLY A CA 1
ATOM 760 C C . GLY A 1 102 ? -11.329 -15.639 27.569 1.00 92.19 102 GLY A C 1
ATOM 761 O O . GLY A 1 102 ? -11.801 -16.611 28.156 1.00 92.19 102 GLY A O 1
ATOM 762 N N . ILE A 1 103 ? -11.284 -15.534 26.243 1.00 92.75 103 ILE A N 1
ATOM 763 C CA . ILE A 1 103 ? -11.664 -16.604 25.321 1.00 92.75 103 ILE A CA 1
ATOM 764 C C . ILE A 1 103 ? -10.381 -17.271 24.831 1.00 92.75 103 ILE A C 1
ATOM 766 O O . ILE A 1 103 ? -9.580 -16.618 24.163 1.00 92.75 103 ILE A O 1
ATOM 770 N N . ASP A 1 104 ? -10.227 -18.563 25.107 1.00 91.69 104 ASP A N 1
ATOM 771 C CA . ASP A 1 104 ? -9.128 -19.366 24.575 1.00 91.69 104 ASP A CA 1
ATOM 772 C C . ASP A 1 104 ? -9.580 -20.142 23.335 1.00 91.69 104 ASP A C 1
ATOM 774 O O . ASP A 1 104 ? -10.588 -20.853 23.346 1.00 91.69 104 ASP A O 1
ATOM 778 N N . LEU A 1 105 ? -8.804 -20.030 22.257 1.00 91.81 105 LEU A N 1
ATOM 779 C CA . LEU A 1 105 ? -8.980 -20.804 21.031 1.00 91.81 105 LEU A CA 1
ATOM 780 C C . LEU A 1 105 ? -7.880 -21.866 20.949 1.00 91.81 105 LEU A C 1
ATOM 782 O O . LEU A 1 105 ? -6.803 -21.624 20.411 1.00 91.81 105 LEU A O 1
ATOM 786 N N . CYS A 1 106 ? -8.151 -23.053 21.492 1.00 91.00 106 CYS A N 1
ATOM 787 C CA . CYS A 1 106 ? -7.191 -24.155 21.547 1.00 91.00 106 CYS A CA 1
ATOM 788 C C . CYS A 1 106 ? -7.461 -25.186 20.443 1.00 91.00 106 CYS A C 1
ATOM 790 O O . CYS A 1 106 ? -8.571 -25.706 20.327 1.00 91.00 106 CYS A O 1
ATOM 792 N N . ASN A 1 107 ? -6.443 -25.496 19.637 1.00 91.75 107 ASN A N 1
ATOM 793 C CA . ASN A 1 107 ? -6.490 -26.652 18.750 1.00 91.75 107 ASN A CA 1
ATOM 794 C C . ASN A 1 107 ? -6.103 -27.898 19.556 1.00 91.75 107 ASN A C 1
ATOM 796 O O . ASN A 1 107 ? -5.011 -27.969 20.109 1.00 91.75 107 ASN A O 1
ATOM 800 N N . THR A 1 108 ? -6.998 -28.880 19.628 1.00 93.75 108 THR A N 1
ATOM 801 C CA . THR A 1 108 ? -6.791 -30.087 20.443 1.00 93.75 108 THR A CA 1
ATOM 802 C C . THR A 1 108 ? -6.081 -31.217 19.695 1.00 93.75 108 THR A C 1
ATOM 804 O O . THR A 1 108 ? -5.877 -32.281 20.270 1.00 93.75 108 THR A O 1
ATOM 807 N N . ALA A 1 109 ? -5.757 -31.027 18.413 1.00 94.38 109 ALA A N 1
ATOM 808 C CA . ALA A 1 109 ? -5.184 -32.058 17.548 1.00 94.38 109 ALA A CA 1
ATOM 809 C C . ALA A 1 109 ? -3.713 -31.802 17.183 1.00 94.38 109 ALA A C 1
ATOM 811 O O . ALA A 1 109 ? -2.975 -32.760 16.964 1.00 94.38 109 ALA A O 1
ATOM 812 N N . TYR A 1 110 ? -3.288 -30.539 17.115 1.00 94.19 110 TYR A N 1
ATOM 813 C CA . TYR A 1 110 ? -1.978 -30.143 16.593 1.00 94.19 110 TYR A CA 1
ATOM 814 C C . TYR A 1 110 ? -1.214 -29.244 17.575 1.00 94.19 110 TYR A C 1
ATOM 816 O O . TYR A 1 110 ? -1.817 -28.491 18.338 1.00 94.19 110 TYR A O 1
ATOM 824 N N . THR A 1 111 ? 0.120 -29.319 17.552 1.00 93.38 111 THR A N 1
ATOM 825 C CA . THR A 1 111 ? 1.025 -28.464 18.344 1.00 93.38 111 THR A CA 1
ATOM 826 C C . THR A 1 111 ? 1.607 -27.341 17.480 1.00 93.38 111 THR A C 1
ATOM 828 O O . THR A 1 111 ? 1.420 -27.328 16.267 1.00 93.38 111 THR A O 1
ATOM 831 N N . LYS A 1 112 ? 2.358 -26.408 18.090 1.00 93.19 112 LYS A N 1
ATOM 832 C CA . LYS A 1 112 ? 3.012 -25.263 17.414 1.00 93.19 112 LYS A CA 1
ATOM 833 C C . LYS A 1 112 ? 3.939 -25.622 16.242 1.00 93.19 112 LYS A C 1
ATOM 835 O O . LYS A 1 112 ? 4.314 -24.728 15.492 1.00 93.19 112 LYS A O 1
ATOM 840 N N . ASP A 1 113 ? 4.313 -26.892 16.121 1.00 94.25 113 ASP A N 1
ATOM 841 C CA . ASP A 1 113 ? 5.242 -27.400 15.113 1.00 94.25 113 ASP A CA 1
ATOM 842 C C . ASP A 1 113 ? 4.517 -28.020 13.900 1.00 94.25 113 ASP A C 1
ATOM 844 O O . ASP A 1 113 ? 5.173 -28.510 12.980 1.00 94.25 113 ASP A O 1
ATOM 848 N N . ASP A 1 114 ? 3.177 -27.986 13.873 1.00 94.19 114 ASP A N 1
ATOM 849 C CA . ASP A 1 114 ? 2.360 -28.437 12.744 1.00 94.19 114 ASP A CA 1
ATOM 850 C C . ASP A 1 114 ? 1.582 -27.259 12.127 1.00 94.19 114 ASP A C 1
ATOM 852 O O . ASP A 1 114 ? 0.808 -26.559 12.786 1.00 94.19 114 ASP A O 1
ATOM 856 N N . THR A 1 115 ? 1.754 -27.053 10.820 1.00 93.38 115 THR A N 1
ATOM 857 C CA . THR A 1 115 ? 1.075 -25.996 10.054 1.00 93.38 115 THR A CA 1
ATOM 858 C C . THR A 1 115 ? -0.437 -26.202 9.941 1.00 93.38 115 THR A C 1
ATOM 860 O O . THR A 1 115 ? -1.141 -25.297 9.508 1.00 93.38 115 THR A O 1
ATOM 863 N N . LYS A 1 116 ? -0.978 -27.353 10.358 1.00 92.75 116 LYS A N 1
ATOM 864 C CA . LYS A 1 116 ? -2.423 -27.640 10.415 1.00 92.75 116 LYS A CA 1
ATOM 865 C C . LYS A 1 116 ? -3.122 -27.056 11.643 1.00 92.75 116 LYS A C 1
ATOM 867 O O . LYS A 1 116 ? -4.289 -27.376 11.884 1.00 92.75 116 LYS A O 1
ATOM 872 N N . LEU A 1 117 ? -2.447 -26.196 12.404 1.00 90.38 117 LEU A N 1
ATOM 873 C CA . LEU A 1 117 ? -3.024 -25.377 13.469 1.00 90.38 117 LEU A CA 1
ATOM 874 C C . LEU A 1 117 ? -4.058 -24.374 12.937 1.00 90.38 117 LEU A C 1
ATOM 876 O O . LEU A 1 117 ? -3.864 -23.167 12.982 1.00 90.38 117 LEU A O 1
ATOM 880 N N . LEU A 1 118 ? -5.189 -24.870 12.448 1.00 90.25 118 LEU A N 1
ATOM 881 C CA . LEU A 1 118 ? -6.303 -24.049 12.005 1.00 90.25 118 LEU A CA 1
ATOM 882 C C . LEU A 1 118 ? -7.162 -23.655 13.202 1.00 90.25 118 LEU A C 1
ATOM 884 O O . LEU A 1 118 ? -7.597 -24.519 13.969 1.00 90.25 118 LEU A O 1
ATOM 888 N N . ASN A 1 119 ? -7.431 -22.358 13.334 1.00 90.75 119 ASN A N 1
ATOM 889 C CA . ASN A 1 119 ? -8.502 -21.834 14.174 1.00 90.75 119 ASN A CA 1
ATOM 890 C C . ASN A 1 119 ? -8.776 -20.376 13.790 1.00 90.75 119 ASN A C 1
ATOM 892 O O . ASN A 1 119 ? -7.842 -19.575 13.717 1.00 90.75 119 ASN A O 1
ATOM 896 N N . THR A 1 120 ? -10.040 -20.023 13.546 1.00 93.31 120 THR A N 1
ATOM 897 C CA . THR A 1 120 ? -10.415 -18.662 13.131 1.00 93.31 120 THR A CA 1
ATOM 898 C C . THR A 1 120 ? -11.656 -18.174 13.854 1.00 93.31 120 THR A C 1
ATOM 900 O O . THR A 1 120 ? -12.674 -18.871 13.875 1.00 93.31 120 THR A O 1
ATOM 903 N N . LEU A 1 121 ? -11.621 -16.925 14.308 1.00 94.88 121 LEU A N 1
ATOM 904 C CA . LEU A 1 121 ? -12.832 -16.150 14.531 1.00 94.88 121 LEU A CA 1
ATOM 905 C C . LEU A 1 121 ? -13.326 -15.659 13.167 1.00 94.88 121 LEU A C 1
ATOM 907 O O . LEU A 1 121 ? -12.633 -14.898 12.494 1.00 94.88 121 LEU A O 1
ATOM 911 N N . SER A 1 122 ? -14.490 -16.141 12.738 1.00 94.56 122 SER A N 1
ATOM 912 C CA . SER A 1 122 ? -15.047 -15.870 11.409 1.00 94.56 122 SER A CA 1
ATOM 913 C C . SER A 1 122 ? -16.352 -15.090 11.498 1.00 94.56 122 SER A C 1
ATOM 915 O O . SER A 1 122 ? -17.255 -15.474 12.239 1.00 94.56 122 SER A O 1
ATOM 917 N N . TRP A 1 123 ? -16.487 -14.067 10.658 1.00 95.81 123 TRP A N 1
ATOM 918 C CA . TRP A 1 123 ? -17.754 -13.397 10.388 1.00 95.81 123 TRP A CA 1
ATOM 919 C C . TRP A 1 123 ? -18.341 -13.942 9.102 1.00 95.81 123 TRP A C 1
ATOM 921 O O . TRP A 1 123 ? -17.658 -14.006 8.076 1.00 95.81 123 TRP A O 1
ATOM 931 N N . LYS A 1 124 ? -19.610 -14.333 9.172 1.00 95.81 124 LYS A N 1
ATOM 932 C CA . LYS A 1 124 ? -20.357 -14.868 8.042 1.00 95.81 124 LYS A CA 1
ATOM 933 C C . LYS A 1 124 ? -21.557 -13.989 7.747 1.00 95.81 124 LYS A C 1
ATOM 935 O O . LYS A 1 124 ? -22.165 -13.455 8.672 1.00 95.81 124 LYS A O 1
ATOM 940 N N . ASP A 1 125 ? -21.887 -13.855 6.472 1.00 95.81 125 ASP A N 1
ATOM 941 C CA . ASP A 1 125 ? -23.166 -13.280 6.073 1.00 95.81 125 ASP A CA 1
ATOM 942 C C . ASP A 1 125 ? -24.325 -14.264 6.332 1.00 95.81 125 ASP A C 1
ATOM 944 O O . ASP A 1 125 ? -24.133 -15.395 6.793 1.00 95.81 125 ASP A O 1
ATOM 948 N N . SER A 1 126 ? -25.550 -13.843 6.019 1.00 94.19 126 SER A N 1
ATOM 949 C CA . SER A 1 126 ? -26.753 -14.667 6.188 1.00 94.19 126 SER A CA 1
ATOM 950 C C . SER A 1 126 ? -26.808 -15.896 5.270 1.00 94.19 126 SER A C 1
ATOM 952 O O . SER A 1 126 ? -27.586 -16.809 5.543 1.00 94.19 126 SER A O 1
ATOM 954 N N . SER A 1 127 ? -25.984 -15.956 4.217 1.00 95.69 127 SER A N 1
ATOM 955 C CA . SER A 1 127 ? -25.830 -17.132 3.348 1.00 95.69 127 SER A CA 1
ATOM 956 C C . SER A 1 127 ? -24.793 -18.132 3.878 1.00 95.69 127 SER A C 1
ATOM 958 O O . SER A 1 127 ? -24.693 -19.255 3.383 1.00 95.69 127 SER A O 1
ATOM 960 N N . GLY A 1 128 ? -24.038 -17.746 4.911 1.00 93.38 128 GLY A N 1
ATOM 961 C CA . GLY A 1 128 ? -22.966 -18.535 5.506 1.00 93.38 128 GLY A CA 1
ATOM 962 C C . GLY A 1 128 ? -21.587 -18.291 4.885 1.00 93.38 128 GLY A C 1
ATOM 963 O O . GLY A 1 128 ? -20.629 -18.963 5.286 1.00 93.38 128 GLY A O 1
ATOM 964 N N . ALA A 1 129 ? -21.453 -17.345 3.950 1.00 95.88 129 ALA A N 1
ATOM 965 C CA . ALA A 1 129 ? -20.176 -16.997 3.334 1.00 95.88 129 ALA A CA 1
ATOM 966 C C . ALA A 1 129 ? -19.296 -16.216 4.320 1.00 95.88 129 ALA A C 1
ATOM 968 O O . ALA A 1 129 ? -19.761 -15.282 4.968 1.00 95.88 129 ALA A O 1
ATOM 969 N N . VAL A 1 130 ? -18.017 -16.592 4.446 1.00 95.25 130 VAL A N 1
ATOM 970 C CA . VAL A 1 130 ? -17.067 -15.914 5.347 1.00 95.25 130 VAL A CA 1
ATOM 971 C C . VAL A 1 130 ? -16.626 -14.590 4.726 1.00 95.25 130 VAL A C 1
ATOM 973 O O . VAL A 1 130 ? -15.914 -14.584 3.726 1.00 95.25 130 VAL A O 1
ATOM 976 N N . ILE A 1 131 ? -17.009 -13.480 5.352 1.00 97.12 131 ILE A N 1
ATOM 977 C CA . ILE A 1 131 ? -16.751 -12.110 4.881 1.00 97.12 131 ILE A CA 1
ATOM 978 C C . ILE A 1 131 ? -15.602 -11.423 5.629 1.00 97.12 131 ILE A C 1
ATOM 980 O O . ILE A 1 131 ? -15.001 -10.485 5.116 1.00 97.12 131 ILE A O 1
ATOM 984 N N . ALA A 1 132 ? -15.254 -11.902 6.822 1.00 97.25 132 ALA A N 1
ATOM 985 C CA . ALA A 1 132 ? -14.065 -11.474 7.553 1.00 97.25 132 ALA A CA 1
ATOM 986 C C . ALA A 1 132 ? -13.570 -12.611 8.447 1.00 97.25 132 ALA A C 1
ATOM 988 O O . ALA A 1 132 ? -14.351 -13.475 8.853 1.00 97.25 132 ALA A O 1
ATOM 989 N N . ALA A 1 133 ? -12.271 -12.640 8.735 1.00 96.38 133 ALA A N 1
ATOM 990 C CA . ALA A 1 133 ? -11.707 -13.626 9.649 1.00 96.38 133 ALA A CA 1
ATOM 991 C C . ALA A 1 133 ? -10.426 -13.128 10.320 1.00 96.38 133 ALA A C 1
ATOM 993 O O . ALA A 1 133 ? -9.669 -12.351 9.732 1.00 96.38 133 ALA A O 1
ATOM 994 N N . VAL A 1 134 ? -10.182 -13.639 11.525 1.00 96.69 134 VAL A N 1
ATOM 995 C CA . VAL A 1 134 ? -8.929 -13.482 12.266 1.00 96.69 134 VAL A CA 1
ATOM 996 C C . VAL A 1 134 ? -8.473 -14.852 12.764 1.00 96.69 134 VAL A C 1
ATOM 998 O O . VAL A 1 134 ? -9.255 -15.550 13.410 1.00 96.69 134 VAL A O 1
ATOM 1001 N N . GLY A 1 135 ? -7.236 -15.250 12.461 1.00 95.38 135 GLY A N 1
ATOM 1002 C CA . GLY A 1 135 ? -6.670 -16.528 12.911 1.00 95.38 135 GLY A CA 1
ATOM 1003 C C . GLY A 1 135 ? -5.760 -17.214 11.893 1.00 95.38 135 GLY A C 1
ATOM 1004 O O . GLY A 1 135 ? -5.375 -16.620 10.888 1.00 95.38 135 GLY A O 1
ATOM 1005 N N . PHE A 1 136 ? -5.429 -18.480 12.148 1.00 94.69 136 PHE A N 1
ATOM 1006 C CA . PHE A 1 136 ? -4.691 -19.330 11.210 1.00 94.69 136 PHE A CA 1
ATOM 1007 C C . PHE A 1 136 ? -5.668 -20.019 10.259 1.00 94.69 136 PHE A C 1
ATOM 1009 O O . PHE A 1 136 ? -6.549 -20.766 10.695 1.00 94.69 136 PHE A O 1
ATOM 1016 N N . ASP A 1 137 ? -5.526 -19.741 8.965 1.00 93.00 137 ASP A N 1
ATOM 1017 C CA . ASP A 1 137 ? -6.525 -20.087 7.949 1.00 93.00 137 ASP A CA 1
ATOM 1018 C C . ASP A 1 137 ? -6.002 -21.004 6.833 1.00 93.00 137 ASP A C 1
ATOM 1020 O O . ASP A 1 137 ? -6.731 -21.288 5.883 1.00 93.00 137 ASP A O 1
ATOM 1024 N N . THR A 1 138 ? -4.758 -21.475 6.937 1.00 92.56 138 THR A N 1
ATOM 1025 C CA . THR A 1 138 ? -4.127 -22.358 5.950 1.00 92.56 138 THR A CA 1
ATOM 1026 C C . THR A 1 138 ? -3.328 -23.470 6.618 1.00 92.56 138 THR A C 1
ATOM 1028 O O . THR A 1 138 ? -2.841 -23.303 7.730 1.00 92.56 138 THR A O 1
ATOM 1031 N N . THR A 1 139 ? -3.214 -24.616 5.945 1.00 94.44 139 THR A N 1
ATOM 1032 C CA . THR A 1 139 ? -2.551 -25.825 6.465 1.00 94.44 139 THR A CA 1
ATOM 1033 C C . THR A 1 139 ? -1.106 -25.985 6.002 1.00 94.44 139 THR A C 1
ATOM 1035 O O . THR A 1 139 ? -0.437 -26.940 6.389 1.00 94.44 139 THR A O 1
ATOM 1038 N N . ASP A 1 140 ? -0.641 -25.115 5.110 1.00 93.69 140 ASP A N 1
ATOM 1039 C CA . ASP A 1 140 ? 0.649 -25.215 4.419 1.00 93.69 140 ASP A CA 1
ATOM 1040 C C . ASP A 1 140 ? 1.710 -24.241 4.951 1.00 93.69 140 ASP A C 1
ATOM 1042 O O . ASP A 1 140 ? 2.868 -24.287 4.541 1.00 93.69 140 ASP A O 1
ATOM 1046 N N . SER A 1 141 ? 1.321 -23.342 5.853 1.00 93.12 141 SER A N 1
ATOM 1047 C CA . SER A 1 141 ? 2.179 -22.292 6.382 1.00 93.12 141 SER A CA 1
ATOM 1048 C C . SER A 1 141 ? 1.637 -21.755 7.703 1.00 93.12 141 SER A C 1
ATOM 1050 O O . SER A 1 141 ? 0.451 -21.862 8.002 1.00 93.12 141 SER A O 1
ATOM 1052 N N . TYR A 1 142 ? 2.498 -21.107 8.485 1.00 91.88 142 TYR A N 1
ATOM 1053 C CA . TYR A 1 142 ? 2.115 -20.421 9.723 1.00 91.88 142 TYR A CA 1
ATOM 1054 C C . TYR A 1 142 ? 1.560 -19.018 9.449 1.00 91.88 142 TYR A C 1
ATOM 1056 O O . TYR A 1 142 ? 2.006 -18.026 10.027 1.00 91.88 142 TYR A O 1
ATOM 1064 N N . ARG A 1 143 ? 0.610 -18.912 8.515 1.00 92.56 143 ARG A N 1
ATOM 1065 C CA . ARG A 1 143 ? -0.015 -17.633 8.176 1.00 92.56 143 ARG A CA 1
ATOM 1066 C C . ARG A 1 143 ? -1.127 -17.317 9.168 1.00 92.56 143 ARG A C 1
ATOM 1068 O O . ARG A 1 143 ? -2.196 -17.920 9.120 1.00 92.56 143 ARG A O 1
ATOM 1075 N N . PHE A 1 144 ? -0.893 -16.316 10.008 1.00 94.00 144 PHE A N 1
ATOM 1076 C CA . PHE A 1 144 ? -1.954 -15.660 10.764 1.00 94.00 144 PHE A CA 1
ATOM 1077 C C . PHE A 1 144 ? -2.548 -14.526 9.924 1.00 94.00 144 PHE A C 1
ATOM 1079 O O . PHE A 1 144 ? -1.819 -13.635 9.482 1.00 94.00 144 PHE A O 1
ATOM 1086 N N . VAL A 1 145 ? -3.857 -14.557 9.681 1.00 93.75 145 VAL A N 1
ATOM 1087 C CA . VAL A 1 145 ? -4.553 -13.569 8.854 1.00 93.75 145 VAL A CA 1
ATOM 1088 C C . VAL A 1 145 ? -5.445 -12.667 9.702 1.00 93.75 145 VAL A C 1
ATOM 1090 O O . VAL A 1 145 ? -6.098 -13.118 10.639 1.00 93.75 145 VAL A O 1
ATOM 1093 N N . VAL A 1 146 ? -5.506 -11.394 9.318 1.00 96.19 146 VAL A N 1
ATOM 1094 C CA . VAL A 1 146 ? -6.575 -10.454 9.666 1.00 96.19 146 VAL A CA 1
ATOM 1095 C C . VAL A 1 146 ? -7.131 -9.966 8.333 1.00 96.19 146 VAL A C 1
ATOM 1097 O O . VAL A 1 146 ? -6.416 -9.302 7.585 1.00 96.19 146 VAL A O 1
ATOM 1100 N N . ARG A 1 147 ? -8.361 -10.358 7.979 1.00 94.94 147 ARG A N 1
ATOM 1101 C CA . ARG A 1 147 ? -8.947 -10.054 6.660 1.00 94.94 147 ARG A CA 1
ATOM 1102 C C . ARG A 1 147 ? -10.365 -9.506 6.745 1.00 94.94 147 ARG A C 1
ATOM 1104 O O . ARG A 1 147 ? -11.167 -9.980 7.547 1.00 94.94 147 ARG A O 1
ATOM 1111 N N . ASN A 1 148 ? -10.670 -8.601 5.821 1.00 95.94 148 ASN A N 1
ATOM 1112 C CA . ASN A 1 148 ? -12.003 -8.100 5.507 1.00 95.94 148 ASN A CA 1
ATOM 1113 C C . ASN A 1 148 ? -12.202 -8.208 3.986 1.00 95.94 148 ASN A C 1
ATOM 1115 O O . ASN A 1 148 ? -11.368 -7.724 3.227 1.00 95.94 148 ASN A O 1
ATOM 1119 N N . ALA A 1 149 ? -13.264 -8.883 3.544 1.00 95.56 149 ALA A N 1
ATOM 1120 C CA . ALA A 1 149 ? -13.577 -9.073 2.127 1.00 95.56 149 ALA A CA 1
ATOM 1121 C C . ALA A 1 149 ? -14.517 -7.996 1.557 1.00 95.56 149 ALA A C 1
ATOM 1123 O O . ALA A 1 149 ? -14.772 -7.994 0.356 1.00 95.56 149 ALA A O 1
ATOM 1124 N N . LEU A 1 150 ? -15.061 -7.115 2.402 1.00 95.38 150 LEU A N 1
ATOM 1125 C CA . LEU A 1 150 ? -16.079 -6.135 2.011 1.00 95.38 150 LEU A CA 1
ATOM 1126 C C . LEU A 1 150 ? -15.568 -4.692 2.005 1.00 95.38 150 LEU A C 1
ATOM 1128 O O . LEU A 1 150 ? -16.078 -3.877 1.243 1.00 95.38 150 LEU A O 1
ATOM 1132 N N . GLY A 1 151 ? -14.591 -4.362 2.847 1.00 93.81 151 GLY A N 1
ATOM 1133 C CA . GLY A 1 151 ? -14.092 -2.997 2.983 1.00 93.81 151 GLY A CA 1
ATOM 1134 C C . GLY A 1 151 ? -12.785 -2.922 3.761 1.00 93.81 151 GLY A C 1
ATOM 1135 O O . GLY A 1 151 ? -12.001 -3.871 3.772 1.00 93.81 151 GLY A O 1
ATOM 1136 N N . ASP A 1 152 ? -12.573 -1.792 4.429 1.00 96.56 152 ASP A N 1
ATOM 1137 C CA . ASP A 1 152 ? -11.297 -1.472 5.064 1.00 96.56 152 ASP A CA 1
ATOM 1138 C C . ASP A 1 152 ? -11.062 -2.219 6.385 1.00 96.56 152 ASP A C 1
ATOM 1140 O O . ASP A 1 152 ? -11.985 -2.685 7.063 1.00 96.56 152 ASP A O 1
ATOM 1144 N N . ILE A 1 153 ? -9.788 -2.298 6.772 1.00 96.56 153 ILE A N 1
ATOM 1145 C CA . ILE A 1 153 ? -9.353 -2.649 8.124 1.00 96.56 153 ILE A CA 1
ATOM 1146 C C . ILE A 1 153 ? -8.747 -1.386 8.730 1.00 96.56 153 ILE A C 1
ATOM 1148 O O . ILE A 1 153 ? -7.712 -0.907 8.270 1.00 96.56 153 ILE A O 1
ATOM 1152 N N . VAL A 1 154 ? -9.390 -0.847 9.764 1.00 95.62 154 VAL A N 1
ATOM 1153 C CA . VAL A 1 154 ? -8.932 0.364 10.456 1.00 95.62 154 VAL A CA 1
ATOM 1154 C C . VAL A 1 154 ? -8.226 -0.028 11.754 1.00 95.62 154 VAL A C 1
ATOM 1156 O O . VAL A 1 154 ? -8.831 -0.645 12.628 1.00 95.62 154 VAL A O 1
ATOM 1159 N N . ILE A 1 155 ? -6.955 0.357 11.892 1.00 95.25 155 ILE A N 1
ATOM 1160 C CA . ILE A 1 155 ? -6.167 0.227 13.127 1.00 95.25 155 ILE A CA 1
ATOM 1161 C C . ILE A 1 155 ? -5.867 1.647 13.621 1.00 95.25 155 ILE A C 1
ATOM 1163 O O . ILE A 1 155 ? -5.019 2.329 13.052 1.00 95.25 155 ILE A O 1
ATOM 1167 N N . ALA A 1 156 ? -6.591 2.107 14.646 1.00 94.62 156 ALA A N 1
ATOM 1168 C CA . ALA A 1 156 ? -6.571 3.500 15.106 1.00 94.62 156 ALA A CA 1
ATOM 1169 C C . ALA A 1 156 ? -6.180 3.624 16.596 1.00 94.62 156 ALA A C 1
ATOM 1171 O O . ALA A 1 156 ? -7.046 3.852 17.444 1.00 94.62 156 ALA A O 1
ATOM 1172 N N . PRO A 1 157 ? -4.895 3.444 16.953 1.00 94.31 157 PRO A N 1
ATOM 1173 C CA . PRO A 1 157 ? -4.420 3.696 18.310 1.00 94.31 157 PRO A CA 1
ATOM 1174 C C . PRO A 1 157 ? -4.282 5.203 18.579 1.00 94.31 157 PRO A C 1
ATOM 1176 O O . PRO A 1 157 ? -4.021 5.981 17.667 1.00 94.31 157 PRO A O 1
ATOM 1179 N N . LEU A 1 158 ? -4.379 5.611 19.849 1.00 95.62 158 LEU A N 1
ATOM 1180 C CA . LEU A 1 158 ? -4.051 6.984 20.265 1.00 95.62 158 LEU A CA 1
ATOM 1181 C C . LEU A 1 158 ? -2.538 7.271 20.195 1.00 95.62 158 LEU A C 1
ATOM 1183 O O . LEU A 1 158 ? -2.136 8.399 19.937 1.00 95.62 158 LEU A O 1
ATOM 1187 N N . GLY A 1 159 ? -1.712 6.256 20.469 1.00 95.62 159 GLY A N 1
ATOM 1188 C CA . GLY A 1 159 ? -0.251 6.345 20.451 1.00 95.62 159 GLY A CA 1
ATOM 1189 C C . GLY A 1 159 ? 0.332 5.854 19.129 1.00 95.62 159 GLY A C 1
ATOM 1190 O O . GLY A 1 159 ? 0.395 6.590 18.150 1.00 95.62 159 GLY A O 1
ATOM 1191 N N . SER A 1 160 ? 0.769 4.596 19.102 1.00 94.44 160 SER A N 1
ATOM 1192 C CA . SER A 1 160 ? 1.407 3.985 17.935 1.00 94.44 160 SER A CA 1
ATOM 1193 C C . SER A 1 160 ? 0.957 2.541 17.718 1.00 94.44 160 SER A C 1
ATOM 1195 O O . SER A 1 160 ? 0.443 1.881 18.622 1.00 94.44 160 SER A O 1
ATOM 1197 N N . VAL A 1 161 ? 1.161 2.057 16.491 1.00 95.56 161 VAL A N 1
ATOM 1198 C CA . VAL A 1 161 ? 1.218 0.625 16.185 1.00 95.56 161 VAL A CA 1
ATOM 1199 C C . VAL A 1 161 ? 2.692 0.244 16.161 1.00 95.56 161 VAL A C 1
ATOM 1201 O O . VAL A 1 161 ? 3.436 0.754 15.325 1.00 95.56 161 VAL A O 1
ATOM 1204 N N . ASP A 1 162 ? 3.109 -0.629 17.072 1.00 93.81 162 ASP A N 1
ATOM 1205 C CA . ASP A 1 162 ? 4.454 -1.202 17.058 1.00 93.81 162 ASP A CA 1
ATOM 1206 C C . ASP A 1 162 ? 4.448 -2.529 16.287 1.00 93.81 162 ASP A C 1
ATOM 1208 O O . ASP A 1 162 ? 3.593 -3.388 16.513 1.00 93.81 162 ASP A O 1
ATOM 1212 N N . ILE A 1 163 ? 5.376 -2.682 15.342 1.00 93.31 163 ILE A N 1
ATOM 1213 C CA . ILE A 1 163 ? 5.473 -3.854 14.466 1.00 93.31 163 ILE A CA 1
ATOM 1214 C C . ILE A 1 163 ? 6.855 -4.465 14.649 1.00 93.31 163 ILE A C 1
ATOM 1216 O O . ILE A 1 163 ? 7.845 -3.998 14.088 1.00 93.31 163 ILE A O 1
ATOM 1220 N N . ILE A 1 164 ? 6.903 -5.558 15.406 1.00 92.75 164 ILE A N 1
ATOM 1221 C CA . ILE A 1 164 ? 8.123 -6.332 15.617 1.00 92.75 164 ILE A CA 1
ATOM 1222 C C . ILE A 1 164 ? 8.293 -7.300 14.442 1.00 92.75 164 ILE A C 1
ATOM 1224 O O . ILE A 1 164 ? 7.499 -8.221 14.253 1.00 92.75 164 ILE A O 1
ATOM 1228 N N . GLY A 1 165 ? 9.341 -7.085 13.645 1.00 92.56 165 GLY A N 1
ATOM 1229 C CA . GLY A 1 165 ? 9.636 -7.856 12.438 1.00 92.56 165 GLY A CA 1
ATOM 1230 C C . GLY A 1 165 ? 9.560 -7.004 11.171 1.00 92.56 165 GLY A C 1
ATOM 1231 O O . GLY A 1 165 ? 9.788 -5.798 11.198 1.00 92.56 165 GLY A O 1
ATOM 1232 N N . THR A 1 166 ? 9.280 -7.633 10.029 1.00 92.19 166 THR A N 1
ATOM 1233 C CA . THR A 1 166 ? 9.232 -6.941 8.733 1.00 92.19 166 THR A CA 1
ATOM 1234 C C . THR A 1 166 ? 7.799 -6.603 8.340 1.00 92.19 166 THR A C 1
ATOM 1236 O O . THR A 1 166 ? 7.004 -7.503 8.065 1.00 92.19 166 THR A O 1
ATOM 1239 N N . LEU A 1 167 ? 7.492 -5.311 8.204 1.00 93.25 167 LEU A N 1
ATOM 1240 C CA . LEU A 1 167 ? 6.267 -4.863 7.545 1.00 93.25 167 LEU A CA 1
ATOM 1241 C C . LEU A 1 167 ? 6.402 -5.016 6.026 1.00 93.25 167 LEU A C 1
ATOM 1243 O O . LEU A 1 167 ? 7.350 -4.509 5.418 1.00 93.25 167 LEU A O 1
ATOM 1247 N N . LYS A 1 168 ? 5.435 -5.699 5.409 1.00 92.12 168 LYS A N 1
ATOM 1248 C CA . LYS A 1 168 ? 5.383 -5.915 3.962 1.00 92.12 168 LYS A CA 1
ATOM 1249 C C . LYS A 1 168 ? 4.107 -5.341 3.358 1.00 92.12 168 LYS A C 1
ATOM 1251 O O . LYS A 1 168 ? 3.032 -5.497 3.926 1.00 92.12 168 LYS A O 1
ATOM 1256 N N . VAL A 1 169 ? 4.223 -4.766 2.164 1.00 91.25 169 VAL A N 1
ATOM 1257 C CA . VAL A 1 169 ? 3.101 -4.351 1.313 1.00 91.25 169 VAL A CA 1
ATOM 1258 C C . VAL A 1 169 ? 3.148 -5.198 0.045 1.00 91.25 169 VAL A C 1
ATOM 1260 O O . VAL A 1 169 ? 4.162 -5.225 -0.650 1.00 91.25 169 VAL A O 1
ATOM 1263 N N . ASN A 1 170 ? 2.077 -5.950 -0.233 1.00 89.56 170 ASN A N 1
ATOM 1264 C CA . ASN A 1 170 ? 2.006 -6.899 -1.357 1.00 89.56 170 ASN A CA 1
ATOM 1265 C C . ASN A 1 170 ? 3.211 -7.861 -1.426 1.00 89.56 170 ASN A C 1
ATOM 1267 O O . ASN A 1 170 ? 3.781 -8.106 -2.486 1.00 89.56 170 ASN A O 1
ATOM 1271 N N . GLY A 1 171 ? 3.638 -8.372 -0.267 1.00 89.44 171 GLY A N 1
ATOM 1272 C CA . GLY A 1 171 ? 4.758 -9.313 -0.150 1.00 89.44 171 GLY A CA 1
ATOM 1273 C C . GLY A 1 171 ? 6.159 -8.690 -0.221 1.00 89.44 171 GLY A C 1
ATOM 1274 O O . GLY A 1 171 ? 7.129 -9.388 0.078 1.00 89.44 171 GLY A O 1
ATOM 1275 N N . LYS A 1 172 ? 6.288 -7.395 -0.538 1.00 91.25 172 LYS A N 1
ATOM 1276 C CA . LYS A 1 172 ? 7.568 -6.667 -0.553 1.00 91.25 172 LYS A CA 1
ATOM 1277 C C . LYS A 1 172 ? 7.796 -5.936 0.760 1.00 91.25 172 LYS A C 1
ATOM 1279 O O . LYS A 1 172 ? 6.856 -5.363 1.304 1.00 91.25 172 LYS A O 1
ATOM 1284 N N . SER A 1 173 ? 9.028 -5.942 1.266 1.00 92.56 173 SER A N 1
ATOM 1285 C CA . SER A 1 173 ? 9.374 -5.172 2.463 1.00 92.56 173 SER A CA 1
ATOM 1286 C C . SER A 1 173 ? 9.150 -3.681 2.216 1.00 92.56 173 SER A C 1
ATOM 1288 O O . SER A 1 173 ? 9.518 -3.151 1.164 1.00 92.56 173 SER A O 1
ATOM 1290 N N . VAL A 1 174 ? 8.585 -2.987 3.203 1.00 91.19 174 VAL A N 1
ATOM 1291 C CA . VAL A 1 174 ? 8.505 -1.520 3.179 1.00 91.19 174 VAL A CA 1
ATOM 1292 C C . VAL A 1 174 ? 9.909 -0.914 3.123 1.00 91.19 174 VAL A C 1
ATOM 1294 O O . VAL A 1 174 ? 10.106 0.053 2.397 1.00 91.19 174 VAL A O 1
ATOM 1297 N N . ALA A 1 175 ? 10.896 -1.527 3.785 1.00 87.12 175 ALA A N 1
ATOM 1298 C CA . ALA A 1 175 ? 12.287 -1.064 3.768 1.00 87.12 175 ALA A CA 1
ATOM 1299 C C . ALA A 1 175 ? 12.963 -1.178 2.386 1.00 87.12 175 ALA A C 1
ATOM 1301 O O . ALA A 1 175 ? 13.884 -0.421 2.102 1.00 87.12 175 ALA A O 1
ATOM 1302 N N . ASP A 1 176 ? 12.492 -2.085 1.521 1.00 87.19 176 ASP A N 1
ATOM 1303 C CA . ASP A 1 176 ? 12.995 -2.209 0.142 1.00 87.19 176 ASP A CA 1
ATOM 1304 C C . ASP A 1 176 ? 12.318 -1.203 -0.801 1.00 87.19 176 ASP A C 1
ATOM 1306 O O . ASP A 1 176 ? 12.830 -0.893 -1.875 1.00 87.19 176 ASP A O 1
ATOM 1310 N N . THR A 1 177 ? 11.128 -0.729 -0.424 1.00 87.06 177 THR A N 1
ATOM 1311 C CA . THR A 1 177 ? 10.287 0.134 -1.265 1.00 87.06 177 THR A CA 1
ATOM 1312 C C . THR A 1 177 ? 10.479 1.611 -0.930 1.00 87.06 177 THR A C 1
ATOM 1314 O O . THR A 1 177 ? 10.435 2.459 -1.819 1.00 87.06 177 THR A O 1
ATOM 1317 N N . TYR A 1 178 ? 10.702 1.926 0.346 1.00 85.12 178 TYR A N 1
ATOM 1318 C CA . TYR A 1 178 ? 10.819 3.283 0.858 1.00 85.12 178 TYR A CA 1
ATOM 1319 C C . TYR A 1 178 ? 12.174 3.486 1.524 1.00 85.12 178 TYR A C 1
ATOM 1321 O O . TYR A 1 178 ? 12.644 2.656 2.299 1.00 85.12 178 TYR A O 1
ATOM 1329 N N . VAL A 1 179 ? 12.786 4.637 1.256 1.00 85.38 179 VAL A N 1
ATOM 1330 C CA . VAL A 1 179 ? 14.003 5.056 1.947 1.00 85.38 179 VAL A CA 1
ATOM 1331 C C . VAL A 1 179 ? 13.645 5.556 3.347 1.00 85.38 179 VAL A C 1
ATOM 1333 O O . VAL A 1 179 ? 12.701 6.328 3.519 1.00 85.38 179 VAL A O 1
ATOM 1336 N N . THR A 1 180 ? 14.388 5.127 4.366 1.00 85.25 180 THR A N 1
ATOM 1337 C CA . THR A 1 180 ? 14.211 5.695 5.710 1.00 85.25 180 THR A CA 1
ATOM 1338 C C . THR A 1 180 ? 14.706 7.139 5.730 1.00 85.25 180 THR A C 1
ATOM 1340 O O . THR A 1 180 ? 15.638 7.481 5.000 1.00 85.25 180 THR A O 1
ATOM 1343 N N . VAL A 1 181 ? 14.138 7.989 6.593 1.00 84.50 181 VAL A N 1
ATOM 1344 C CA . VAL A 1 181 ? 14.639 9.364 6.782 1.00 84.50 181 VAL A CA 1
ATOM 1345 C C . VAL A 1 181 ? 16.124 9.345 7.138 1.00 84.50 181 VAL A C 1
ATOM 1347 O O . VAL A 1 181 ? 16.885 10.133 6.597 1.00 84.50 181 VAL A O 1
ATOM 1350 N N . THR A 1 182 ? 16.567 8.401 7.970 1.00 86.81 182 THR A N 1
ATOM 1351 C CA . THR A 1 182 ? 17.984 8.237 8.309 1.00 86.81 182 THR A CA 1
ATOM 1352 C C . THR A 1 182 ? 18.829 7.931 7.076 1.00 86.81 182 THR A C 1
ATOM 1354 O O . THR A 1 182 ? 19.805 8.629 6.832 1.00 86.81 182 THR A O 1
ATOM 1357 N N . THR A 1 183 ? 18.446 6.945 6.259 1.00 85.31 183 THR A N 1
ATOM 1358 C CA . THR A 1 183 ? 19.172 6.581 5.030 1.00 85.31 183 THR A CA 1
ATOM 1359 C C . THR A 1 183 ? 19.173 7.723 4.019 1.00 85.31 183 THR A C 1
ATOM 1361 O O . THR A 1 183 ? 20.204 8.003 3.413 1.00 85.31 183 THR A O 1
ATOM 1364 N N . TYR A 1 184 ? 18.038 8.402 3.858 1.00 86.38 184 TYR A N 1
ATOM 1365 C CA . TYR A 1 184 ? 17.911 9.562 2.986 1.00 86.38 184 TYR A CA 1
ATOM 1366 C C . TYR A 1 184 ? 18.825 10.695 3.454 1.00 86.38 184 TYR A C 1
ATOM 1368 O O . TYR A 1 184 ? 19.630 11.186 2.671 1.00 86.38 184 TYR A O 1
ATOM 1376 N N . THR A 1 185 ? 18.774 11.052 4.738 1.00 86.19 185 THR A N 1
ATOM 1377 C CA . THR A 1 185 ? 19.618 12.092 5.337 1.00 86.19 185 THR A CA 1
ATOM 1378 C C . THR A 1 185 ? 21.095 11.721 5.270 1.00 86.19 185 THR A C 1
ATOM 1380 O O . THR A 1 185 ? 21.904 12.561 4.902 1.00 86.19 185 THR A O 1
ATOM 1383 N N . SER A 1 186 ? 21.478 10.469 5.533 1.00 84.38 186 SER A N 1
ATOM 1384 C CA . SER A 1 186 ? 22.860 10.005 5.357 1.00 84.38 186 SER A CA 1
ATOM 1385 C C . SER A 1 186 ? 23.316 10.094 3.898 1.00 84.38 186 SER A C 1
ATOM 1387 O O . SER A 1 186 ? 24.428 10.545 3.634 1.00 84.38 186 SER A O 1
ATOM 1389 N N . GLY A 1 187 ? 22.460 9.710 2.948 1.00 82.62 187 GLY A N 1
ATOM 1390 C CA . GLY A 1 187 ? 22.737 9.837 1.518 1.00 82.62 187 GLY A CA 1
ATOM 1391 C C . GLY A 1 187 ? 22.851 11.295 1.065 1.00 82.62 187 GLY A C 1
ATOM 1392 O O . GLY A 1 187 ? 23.740 11.625 0.285 1.00 82.62 187 GLY A O 1
ATOM 1393 N N . MET A 1 188 ? 22.001 12.179 1.591 1.00 78.38 188 MET A N 1
ATOM 1394 C CA . MET A 1 188 ? 22.023 13.616 1.304 1.00 78.38 188 MET A CA 1
ATOM 1395 C C . MET A 1 188 ? 23.195 14.337 1.968 1.00 78.38 188 MET A C 1
ATOM 1397 O O . MET A 1 188 ? 23.801 15.194 1.333 1.00 78.38 188 MET A O 1
ATOM 1401 N N . ASN A 1 189 ? 23.597 13.931 3.175 1.00 71.12 189 ASN A N 1
ATOM 1402 C CA . ASN A 1 189 ? 24.826 14.397 3.824 1.00 71.12 189 ASN A CA 1
ATOM 1403 C C . ASN A 1 189 ? 26.075 14.055 2.998 1.00 71.12 189 ASN A C 1
ATOM 1405 O O . ASN A 1 189 ? 27.098 14.720 3.127 1.00 71.12 189 ASN A O 1
ATOM 1409 N N . GLY A 1 190 ? 26.001 13.030 2.142 1.00 65.88 190 GLY A N 1
ATOM 1410 C CA . GLY A 1 190 ? 27.042 12.713 1.166 1.00 65.88 190 GLY A CA 1
ATOM 1411 C C . GLY A 1 190 ? 26.928 13.467 -0.166 1.00 65.88 190 GLY A C 1
ATOM 1412 O O . GLY A 1 190 ? 27.847 13.369 -0.975 1.00 65.88 190 GLY A O 1
ATOM 1413 N N . LYS A 1 191 ? 25.827 14.188 -0.428 1.00 62.81 191 LYS A N 1
ATOM 1414 C CA . LYS A 1 191 ? 25.498 14.788 -1.737 1.00 62.81 191 LYS A CA 1
ATOM 1415 C C . LYS A 1 191 ? 25.554 16.320 -1.800 1.00 62.81 191 LYS A C 1
ATOM 1417 O O . LYS A 1 191 ? 25.004 16.904 -2.727 1.00 62.81 191 LYS A O 1
ATOM 1422 N N . VAL A 1 192 ? 26.283 16.969 -0.899 1.00 52.19 192 VAL A N 1
ATOM 1423 C CA . VAL A 1 192 ? 26.696 18.372 -1.062 1.00 52.19 192 VAL A CA 1
ATOM 1424 C C . VAL A 1 192 ? 28.211 18.447 -0.879 1.00 52.19 192 VAL A C 1
ATOM 1426 O O . VAL A 1 192 ? 28.719 18.120 0.188 1.00 52.19 192 VAL A O 1
ATOM 1429 N N . ASP A 1 193 ? 28.914 18.785 -1.958 1.00 53.03 193 ASP A N 1
ATOM 1430 C CA . ASP A 1 193 ? 30.265 19.361 -2.033 1.00 53.03 193 ASP A CA 1
ATOM 1431 C C . ASP A 1 193 ? 31.225 19.126 -0.859 1.00 53.03 193 ASP A C 1
ATOM 1433 O O . ASP A 1 193 ? 31.731 20.067 -0.255 1.00 53.03 193 ASP A O 1
ATOM 1437 N N . LYS A 1 194 ? 31.612 17.876 -0.583 1.00 52.81 194 LYS A N 1
ATOM 1438 C CA . LYS A 1 194 ? 32.825 17.640 0.215 1.00 52.81 194 LYS A CA 1
ATOM 1439 C C . LYS A 1 194 ? 34.077 17.695 -0.662 1.00 52.81 194 LYS A C 1
ATOM 1441 O O . LYS A 1 194 ? 34.874 16.762 -0.693 1.00 52.81 194 LYS A O 1
ATOM 1446 N N . VAL A 1 195 ? 34.262 18.809 -1.366 1.00 52.56 195 VAL A N 1
ATOM 1447 C CA . VAL A 1 195 ? 35.616 19.356 -1.471 1.00 52.56 195 VAL A CA 1
ATOM 1448 C C . VAL A 1 195 ? 35.759 20.203 -0.221 1.00 52.56 195 VAL A C 1
ATOM 1450 O O . VAL A 1 195 ? 34.990 21.142 -0.034 1.00 52.56 195 VAL A O 1
ATOM 1453 N N . ASP A 1 196 ? 36.676 19.829 0.663 1.00 49.75 196 ASP A N 1
ATOM 1454 C CA . ASP A 1 196 ? 36.913 20.553 1.912 1.00 49.75 196 ASP A CA 1
ATOM 1455 C C . ASP A 1 196 ? 37.049 22.063 1.608 1.00 49.75 196 ASP A C 1
ATOM 1457 O O . ASP A 1 196 ? 37.964 22.477 0.894 1.00 49.75 196 ASP A O 1
ATOM 1461 N N . GLY A 1 197 ? 36.071 22.870 2.049 1.00 53.69 197 GLY A N 1
ATOM 1462 C CA . GLY A 1 197 ? 36.047 24.325 1.843 1.00 53.69 197 GLY A CA 1
ATOM 1463 C C . GLY A 1 197 ? 35.102 24.919 0.781 1.00 53.69 197 GLY A C 1
ATOM 1464 O O . GLY A 1 197 ? 35.284 26.096 0.473 1.00 53.69 197 GLY A O 1
ATOM 1465 N N . LYS A 1 198 ? 34.105 24.203 0.231 1.00 53.88 198 LYS A N 1
ATOM 1466 C CA . LYS A 1 198 ? 33.083 24.806 -0.665 1.00 53.88 198 LYS A CA 1
ATOM 1467 C C . LYS A 1 198 ? 31.649 24.431 -0.271 1.00 53.88 198 LYS A C 1
ATOM 1469 O O . LYS A 1 198 ? 31.391 23.279 0.050 1.00 53.88 198 LYS A O 1
ATOM 1474 N N . GLN A 1 199 ? 30.732 25.402 -0.248 1.00 51.56 199 GLN A N 1
ATOM 1475 C CA . GLN A 1 199 ? 29.317 25.207 0.103 1.00 51.56 199 GLN A CA 1
ATOM 1476 C C . GLN A 1 199 ? 28.406 26.017 -0.835 1.00 51.56 199 GLN A C 1
ATOM 1478 O O . GLN A 1 199 ? 28.642 27.200 -1.059 1.00 51.56 199 GLN A O 1
ATOM 1483 N N . LEU A 1 200 ? 27.312 25.393 -1.286 1.00 51.31 200 LEU A N 1
ATOM 1484 C CA . LEU A 1 200 ? 26.428 25.824 -2.384 1.00 51.31 200 LEU A CA 1
ATOM 1485 C C . LEU A 1 200 ? 25.551 27.081 -2.137 1.00 51.31 200 LEU A C 1
ATOM 1487 O O . LEU A 1 200 ? 24.739 27.431 -2.990 1.00 51.31 200 LEU A O 1
ATOM 1491 N N . SER A 1 201 ? 25.648 27.760 -0.989 1.00 55.03 201 SER A N 1
ATOM 1492 C CA . SER A 1 201 ? 24.806 28.937 -0.676 1.00 55.03 201 SER A CA 1
ATOM 1493 C C . SER A 1 201 ? 25.560 30.131 -0.088 1.00 55.03 201 SER A C 1
ATOM 1495 O O . SER A 1 201 ? 24.952 31.033 0.483 1.00 55.03 201 SER A O 1
ATOM 1497 N N . THR A 1 202 ? 26.878 30.167 -0.252 1.00 47.00 202 THR A N 1
ATOM 1498 C CA . THR A 1 202 ? 27.696 31.337 0.076 1.00 47.00 202 THR A CA 1
ATOM 1499 C C . THR A 1 202 ? 28.819 31.411 -0.941 1.00 47.00 202 THR A C 1
ATOM 1501 O O . THR A 1 202 ? 29.803 30.702 -0.784 1.00 47.00 202 THR A O 1
ATOM 1504 N N . GLU A 1 203 ? 28.625 32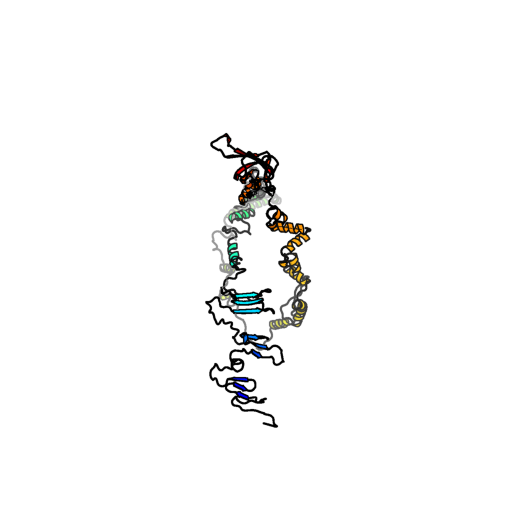.236 -1.975 1.00 50.25 203 GLU A N 1
ATOM 1505 C CA . GLU A 1 203 ? 29.665 32.852 -2.818 1.00 50.25 203 GLU A CA 1
ATOM 1506 C C . GLU A 1 203 ? 30.959 32.019 -2.938 1.00 50.25 203 GLU A C 1
ATOM 1508 O O . GLU A 1 203 ? 31.894 32.185 -2.149 1.00 50.25 203 GLU A O 1
ATOM 1513 N N . ASP A 1 204 ? 30.980 31.116 -3.927 1.00 51.06 204 ASP A N 1
ATOM 1514 C CA . ASP A 1 204 ? 32.017 30.112 -4.217 1.00 51.06 204 ASP A CA 1
ATOM 1515 C C . ASP A 1 204 ? 33.397 30.702 -4.569 1.00 51.06 204 ASP A C 1
ATOM 1517 O O . ASP A 1 204 ? 33.941 30.536 -5.665 1.00 51.06 204 ASP A O 1
ATOM 1521 N N . PHE A 1 205 ? 34.041 31.336 -3.600 1.00 56.09 205 PHE A N 1
ATOM 1522 C CA . PHE A 1 205 ? 35.447 31.685 -3.676 1.00 56.09 205 PHE A CA 1
ATOM 1523 C C . PHE A 1 205 ? 36.224 30.849 -2.660 1.00 56.09 205 PHE A C 1
ATOM 1525 O O . PHE A 1 205 ? 35.874 30.783 -1.483 1.00 56.09 205 PHE A O 1
ATOM 1532 N N . THR A 1 206 ? 37.331 30.231 -3.088 1.00 63.06 206 THR A N 1
ATOM 1533 C CA . THR A 1 206 ? 38.323 29.728 -2.121 1.00 63.06 206 THR A CA 1
ATOM 1534 C C . THR A 1 206 ? 38.763 30.890 -1.225 1.00 63.06 206 THR A C 1
ATOM 1536 O O . THR A 1 206 ? 38.687 32.047 -1.645 1.00 63.06 206 THR A O 1
ATOM 1539 N N . THR A 1 207 ? 39.268 30.625 -0.015 1.00 64.50 207 THR A N 1
ATOM 1540 C CA . THR A 1 207 ? 39.764 31.686 0.890 1.00 64.50 207 THR A CA 1
ATOM 1541 C C . THR A 1 207 ? 40.700 32.665 0.174 1.00 64.50 207 THR A C 1
ATOM 1543 O O . THR A 1 207 ? 40.657 33.869 0.416 1.00 64.50 207 THR A O 1
ATOM 1546 N N . GLU A 1 208 ? 41.499 32.168 -0.771 1.00 64.62 208 GLU A N 1
ATOM 1547 C CA . GLU A 1 208 ? 42.379 32.985 -1.598 1.00 64.62 208 GLU A CA 1
ATOM 1548 C C . GLU A 1 208 ? 41.623 33.884 -2.594 1.00 64.62 208 GLU A C 1
ATOM 1550 O O . GLU A 1 208 ? 41.947 35.066 -2.712 1.00 64.62 208 GLU A O 1
ATOM 1555 N N . TYR A 1 209 ? 40.612 33.363 -3.295 1.00 67.31 209 TYR A N 1
ATOM 1556 C CA . TYR A 1 209 ? 39.819 34.158 -4.235 1.00 67.31 209 TYR A CA 1
ATOM 1557 C C . TYR A 1 209 ? 38.888 35.146 -3.532 1.00 67.31 209 TYR A C 1
ATOM 1559 O O . TYR A 1 209 ? 38.744 36.268 -4.013 1.00 67.31 209 TYR A O 1
ATOM 1567 N N . LYS A 1 210 ? 38.340 34.789 -2.364 1.00 69.50 210 LYS A N 1
ATOM 1568 C CA . LYS A 1 210 ? 37.516 35.699 -1.565 1.00 69.50 210 LYS A CA 1
ATOM 1569 C C . LYS A 1 210 ? 38.359 36.879 -1.100 1.00 69.50 210 LYS A C 1
ATOM 1571 O O . LYS A 1 210 ? 37.974 38.023 -1.289 1.00 69.50 210 LYS A O 1
ATOM 1576 N N . ARG A 1 211 ? 39.579 36.605 -0.622 1.00 66.06 211 ARG A N 1
ATOM 1577 C CA . ARG A 1 211 ? 40.540 37.648 -0.245 1.00 66.06 211 ARG A CA 1
ATOM 1578 C C . ARG A 1 211 ? 40.909 38.558 -1.421 1.00 66.06 211 ARG A C 1
ATOM 1580 O O . ARG A 1 211 ? 41.081 39.754 -1.220 1.00 66.06 211 ARG A O 1
ATOM 1587 N N . LYS A 1 212 ? 41.032 38.017 -2.641 1.00 70.88 212 LYS A N 1
ATOM 1588 C CA . LYS A 1 212 ? 41.269 38.822 -3.855 1.00 70.88 212 LYS A CA 1
ATOM 1589 C C . LYS A 1 212 ? 40.064 39.700 -4.209 1.00 70.88 212 LYS A C 1
ATOM 1591 O O . LYS A 1 212 ? 40.276 40.836 -4.614 1.00 70.88 212 LYS A O 1
ATOM 1596 N N . LEU A 1 213 ? 38.839 39.199 -4.042 1.00 71.44 213 LEU A N 1
ATOM 1597 C CA . LEU A 1 213 ? 37.611 39.955 -4.298 1.00 71.44 213 LEU A CA 1
ATOM 1598 C C . LEU A 1 213 ? 37.386 41.058 -3.255 1.00 71.44 213 LEU A C 1
ATOM 1600 O O . LEU A 1 213 ? 37.180 42.210 -3.627 1.00 71.44 213 LEU A O 1
ATOM 1604 N N . ASP A 1 214 ? 37.506 40.736 -1.966 1.00 66.88 214 ASP A N 1
ATOM 1605 C CA . ASP A 1 214 ? 37.366 41.708 -0.876 1.00 66.88 214 ASP A CA 1
ATOM 1606 C C . ASP A 1 214 ? 38.383 42.859 -1.038 1.00 66.88 214 ASP A C 1
ATOM 1608 O O . ASP A 1 214 ? 38.035 44.031 -0.872 1.00 66.88 214 ASP A O 1
ATOM 1612 N N . ALA A 1 215 ? 39.608 42.553 -1.490 1.00 65.94 215 ALA A N 1
ATOM 1613 C CA . ALA A 1 215 ? 40.674 43.531 -1.737 1.00 65.94 215 ALA A CA 1
ATOM 1614 C C . ALA A 1 215 ? 40.406 44.511 -2.900 1.00 65.94 215 ALA A C 1
ATOM 1616 O O . ALA A 1 215 ? 41.114 45.514 -3.022 1.00 65.94 215 ALA A O 1
ATOM 1617 N N . ILE A 1 216 ? 39.404 44.259 -3.751 1.00 66.44 216 ILE A N 1
ATOM 1618 C CA . ILE A 1 216 ? 38.964 45.211 -4.788 1.00 66.44 216 ILE A CA 1
ATOM 1619 C C . ILE A 1 216 ? 38.145 46.354 -4.165 1.00 66.44 216 ILE A C 1
ATOM 1621 O O . ILE A 1 216 ? 38.170 47.473 -4.670 1.00 66.44 216 ILE A O 1
ATOM 1625 N N . SER A 1 217 ? 37.455 46.104 -3.048 1.00 60.59 217 SER A N 1
ATOM 1626 C CA . SER A 1 217 ? 36.580 47.087 -2.391 1.00 60.59 217 SER A CA 1
ATOM 1627 C C . SER A 1 217 ? 37.288 47.999 -1.376 1.00 60.59 217 SER A C 1
ATOM 1629 O O . SER A 1 217 ? 36.713 49.000 -0.953 1.00 60.59 217 SER A O 1
ATOM 1631 N N . THR A 1 218 ? 38.535 47.688 -0.998 1.00 56.53 218 THR A N 1
ATOM 1632 C CA . THR A 1 218 ? 39.244 48.342 0.122 1.00 56.53 218 THR A CA 1
ATOM 1633 C C . THR A 1 218 ? 40.569 49.028 -0.249 1.00 56.53 218 THR A C 1
ATOM 1635 O O . THR A 1 218 ? 41.276 49.498 0.640 1.00 56.53 218 THR A O 1
ATOM 1638 N N . GLY A 1 219 ? 40.965 49.074 -1.526 1.00 57.84 219 GLY A N 1
ATOM 1639 C CA . GLY A 1 219 ? 42.268 49.620 -1.937 1.00 57.84 219 GLY A CA 1
ATOM 1640 C C . GLY A 1 219 ? 42.331 51.156 -1.962 1.00 57.84 219 GLY A C 1
ATOM 1641 O O . GLY A 1 219 ? 41.599 51.795 -2.715 1.00 57.84 219 GLY A O 1
ATOM 1642 N N . GLY A 1 220 ? 43.243 51.755 -1.185 1.00 62.31 220 GLY A N 1
ATOM 1643 C CA . GLY A 1 220 ? 43.555 53.195 -1.179 1.00 62.31 220 GLY A CA 1
ATOM 1644 C C . GLY A 1 220 ? 45.056 53.480 -1.355 1.00 62.31 220 GLY A C 1
ATOM 1645 O O . GLY A 1 220 ? 45.884 52.600 -1.136 1.00 62.31 220 GLY A O 1
ATOM 1646 N N . ILE A 1 221 ? 45.416 54.708 -1.753 1.00 65.38 221 ILE A N 1
ATOM 1647 C CA . ILE A 1 221 ? 46.811 55.151 -1.979 1.00 65.38 221 ILE A CA 1
ATOM 1648 C C . ILE A 1 221 ? 47.376 55.770 -0.687 1.00 65.38 221 ILE A C 1
ATOM 1650 O O . ILE A 1 221 ? 47.711 56.951 -0.637 1.00 65.38 221 ILE A O 1
ATOM 1654 N N . THR A 1 222 ? 47.435 54.990 0.390 1.00 63.56 222 THR A N 1
ATOM 1655 C CA . THR A 1 222 ? 48.189 55.352 1.602 1.00 63.56 222 THR A CA 1
ATOM 1656 C C . THR A 1 222 ? 49.362 54.392 1.793 1.00 63.56 222 THR A C 1
ATOM 1658 O O . THR A 1 222 ? 49.357 53.276 1.267 1.00 63.56 222 THR A O 1
ATOM 1661 N N . GLU A 1 223 ? 50.416 54.864 2.463 1.00 55.19 223 GLU A N 1
ATOM 1662 C CA . GLU A 1 223 ? 51.731 54.213 2.521 1.00 55.19 223 GLU A CA 1
ATOM 1663 C C . GLU A 1 223 ? 51.648 52.769 3.054 1.00 55.19 223 GLU A C 1
ATOM 1665 O O . GLU A 1 223 ? 51.551 52.537 4.255 1.00 55.19 223 GLU A O 1
ATOM 1670 N N . GLY A 1 224 ? 51.689 51.789 2.141 1.00 60.19 224 GLY A N 1
ATOM 1671 C CA . GLY A 1 224 ? 51.829 50.362 2.464 1.00 60.19 224 GLY A CA 1
ATOM 1672 C C . GLY A 1 224 ? 50.609 49.462 2.223 1.00 60.19 224 GLY A C 1
ATOM 1673 O O . GLY A 1 224 ? 50.649 48.294 2.607 1.00 60.19 224 GLY A O 1
ATOM 1674 N N . GLY A 1 225 ? 49.536 49.942 1.586 1.00 55.53 225 GLY A N 1
ATOM 1675 C CA . GLY A 1 225 ? 48.377 49.098 1.259 1.00 55.53 225 GLY A CA 1
ATOM 1676 C C . GLY A 1 225 ? 48.676 48.004 0.216 1.00 55.53 225 GLY A C 1
ATOM 1677 O O . GLY A 1 225 ? 49.343 48.255 -0.785 1.00 55.53 225 GLY A O 1
ATOM 1678 N N . THR A 1 226 ? 48.141 46.791 0.411 1.00 55.53 226 THR A N 1
ATOM 1679 C CA . THR A 1 226 ? 48.119 45.728 -0.615 1.00 55.53 226 THR A CA 1
ATOM 1680 C C . THR A 1 226 ? 46.695 45.584 -1.160 1.00 55.53 226 THR A C 1
ATOM 1682 O O . THR A 1 226 ? 45.818 45.037 -0.500 1.00 55.53 226 THR A O 1
ATOM 1685 N N . GLY A 1 227 ? 46.440 46.131 -2.351 1.00 63.31 227 GLY A N 1
ATOM 1686 C CA . GLY A 1 227 ? 45.115 46.144 -2.982 1.00 63.31 227 GLY A CA 1
ATOM 1687 C C . GLY A 1 227 ? 45.131 46.793 -4.368 1.00 63.31 227 GLY A C 1
ATOM 1688 O O . GLY A 1 227 ? 46.179 47.238 -4.837 1.00 63.31 227 GLY A O 1
ATOM 1689 N N . TYR A 1 228 ? 43.975 46.841 -5.031 1.00 64.69 228 TYR A N 1
ATOM 1690 C CA . TYR A 1 228 ? 43.819 47.471 -6.348 1.00 64.69 228 TYR A CA 1
ATOM 1691 C C . TYR A 1 228 ? 43.263 48.895 -6.195 1.00 64.69 228 TYR A C 1
ATOM 1693 O O . TYR A 1 228 ? 42.335 49.111 -5.422 1.00 64.69 228 TYR A O 1
ATOM 1701 N N . VAL A 1 229 ? 43.814 49.867 -6.930 1.00 68.38 229 VAL A N 1
ATOM 1702 C CA . VAL A 1 229 ? 43.359 51.272 -6.937 1.00 68.38 229 VAL A CA 1
ATOM 1703 C C . VAL A 1 229 ? 42.789 51.641 -8.304 1.00 68.38 229 VAL A C 1
ATOM 1705 O O . VAL A 1 229 ? 43.240 51.134 -9.331 1.00 68.38 229 VAL A O 1
ATOM 1708 N N . THR A 1 230 ? 41.788 52.522 -8.340 1.00 68.38 230 THR A N 1
ATOM 1709 C CA . THR A 1 230 ? 41.207 52.992 -9.606 1.00 68.38 230 THR A CA 1
ATOM 1710 C C . THR A 1 230 ? 42.130 54.007 -10.285 1.00 68.38 230 THR A C 1
ATOM 1712 O O . THR A 1 230 ? 42.853 54.758 -9.626 1.00 68.38 230 THR A O 1
ATOM 1715 N N . SER A 1 231 ? 42.086 54.080 -11.618 1.00 67.00 231 SER A N 1
ATOM 1716 C CA . SER A 1 231 ? 42.868 55.057 -12.394 1.00 67.00 231 SER A CA 1
ATOM 1717 C C . SER A 1 231 ? 42.558 56.511 -12.009 1.00 67.00 231 SER A C 1
ATOM 1719 O O . SER A 1 231 ? 43.451 57.354 -12.041 1.00 67.00 231 SER A O 1
ATOM 1721 N N . GLY A 1 232 ? 41.325 56.797 -11.573 1.00 69.75 232 GLY A N 1
ATOM 1722 C CA . GLY A 1 232 ? 40.929 58.107 -11.050 1.00 69.75 232 GLY A CA 1
ATOM 1723 C C . GLY A 1 232 ? 41.624 58.474 -9.734 1.00 69.75 232 GLY A C 1
ATOM 1724 O O . GLY A 1 232 ? 42.113 59.593 -9.602 1.00 69.75 232 GLY A O 1
ATOM 1725 N N . ALA A 1 233 ? 41.745 57.530 -8.792 1.00 69.38 233 ALA A N 1
ATOM 1726 C CA . ALA A 1 233 ? 42.448 57.766 -7.527 1.00 69.38 233 ALA A CA 1
ATOM 1727 C C . ALA A 1 233 ? 43.949 58.032 -7.746 1.00 69.38 233 ALA A C 1
ATOM 1729 O O . ALA A 1 233 ? 44.527 58.911 -7.110 1.00 69.38 233 ALA A O 1
ATOM 1730 N N . VAL A 1 234 ? 44.569 57.314 -8.691 1.00 72.44 234 VAL A N 1
ATOM 1731 C CA . VAL A 1 234 ? 45.977 57.517 -9.070 1.00 72.44 234 VAL A CA 1
ATOM 1732 C C . VAL A 1 234 ? 46.191 58.897 -9.696 1.00 72.44 234 VAL A C 1
ATOM 1734 O O . VAL A 1 234 ? 47.153 59.583 -9.351 1.00 72.44 234 VAL A O 1
ATOM 1737 N N . ALA A 1 235 ? 45.280 59.334 -10.569 1.00 72.50 235 ALA A N 1
ATOM 1738 C CA . ALA A 1 235 ? 45.352 60.650 -11.195 1.00 72.50 235 ALA A CA 1
ATOM 1739 C C . ALA A 1 235 ? 45.234 61.800 -10.176 1.00 72.50 235 ALA A C 1
ATOM 1741 O O . ALA A 1 235 ? 45.998 62.760 -10.258 1.00 72.50 235 ALA A O 1
ATOM 1742 N N . GLU A 1 236 ? 44.330 61.700 -9.194 1.00 72.44 236 GLU A N 1
ATOM 1743 C CA . GLU A 1 236 ? 44.194 62.717 -8.138 1.00 72.44 236 GLU A CA 1
ATOM 1744 C C . GLU A 1 236 ? 45.413 62.769 -7.205 1.00 72.44 236 GLU A C 1
ATOM 1746 O O . GLU A 1 236 ? 45.898 63.854 -6.889 1.00 72.44 236 GLU A O 1
ATOM 1751 N N . ALA A 1 237 ? 45.980 61.621 -6.821 1.00 72.69 237 ALA A N 1
ATOM 1752 C CA . ALA A 1 237 ? 47.188 61.597 -5.995 1.00 72.69 237 ALA A CA 1
ATOM 1753 C C . ALA A 1 237 ? 48.391 62.249 -6.708 1.00 72.69 237 ALA A C 1
ATOM 1755 O O . ALA A 1 237 ? 49.128 63.035 -6.108 1.00 72.69 237 ALA A O 1
ATOM 1756 N N . LEU A 1 238 ? 48.571 61.979 -8.005 1.00 72.00 238 LEU A N 1
ATOM 1757 C CA . LEU A 1 238 ? 49.658 62.556 -8.804 1.00 72.00 238 LEU A CA 1
ATOM 1758 C C . LEU A 1 238 ? 49.534 64.074 -9.004 1.00 72.00 238 LEU A C 1
ATOM 1760 O O . LEU A 1 238 ? 50.565 64.740 -9.052 1.00 72.00 238 LEU A O 1
ATOM 1764 N N . LYS A 1 239 ? 48.320 64.647 -9.033 1.00 70.94 239 LYS A N 1
ATOM 1765 C CA . LYS A 1 239 ? 48.119 66.112 -9.107 1.00 70.94 239 LYS A CA 1
ATOM 1766 C C . LYS A 1 239 ? 48.740 66.879 -7.935 1.00 70.94 239 LYS A C 1
ATOM 1768 O O . LYS A 1 239 ? 49.003 68.068 -8.066 1.00 70.94 239 LYS A O 1
ATOM 1773 N N . THR A 1 240 ? 48.955 66.223 -6.795 1.00 65.25 240 THR A N 1
ATOM 1774 C CA . THR A 1 240 ? 49.518 66.853 -5.586 1.00 65.25 240 THR A CA 1
ATOM 1775 C C . THR A 1 240 ? 51.044 66.777 -5.494 1.00 65.25 240 THR A C 1
ATOM 1777 O O . THR A 1 240 ? 51.631 67.321 -4.558 1.00 65.25 240 THR A O 1
ATOM 1780 N N . LYS A 1 241 ? 51.714 66.105 -6.438 1.00 69.06 241 LYS A N 1
ATOM 1781 C CA . LYS A 1 241 ? 53.178 66.011 -6.466 1.00 69.06 241 LYS A CA 1
ATOM 1782 C C . LYS A 1 241 ? 53.768 67.165 -7.279 1.00 69.06 241 LYS A C 1
ATOM 1784 O O . LYS A 1 241 ? 53.278 67.476 -8.359 1.00 69.06 241 LYS A O 1
ATOM 1789 N N . LEU A 1 242 ? 54.836 67.770 -6.752 1.00 70.38 242 LEU A N 1
ATOM 1790 C CA . LEU A 1 242 ? 55.600 68.811 -7.442 1.00 70.38 242 LEU A CA 1
ATOM 1791 C C . LEU A 1 242 ? 56.214 68.245 -8.726 1.00 70.38 242 LEU A C 1
ATOM 1793 O O . LEU A 1 242 ? 56.762 67.139 -8.737 1.00 70.38 242 LEU A O 1
ATOM 1797 N N . SER A 1 243 ? 56.134 69.021 -9.794 1.00 68.38 243 SER A N 1
ATOM 1798 C CA . SER A 1 243 ? 56.643 68.673 -11.116 1.00 68.38 243 SER A CA 1
ATOM 1799 C C . SER A 1 243 ? 58.049 69.255 -11.312 1.00 68.38 243 SER A C 1
ATOM 1801 O O . SER A 1 243 ? 58.318 70.414 -10.988 1.00 68.38 243 SER A O 1
ATOM 1803 N N . ALA A 1 244 ? 58.996 68.440 -11.790 1.00 68.19 244 ALA A N 1
ATOM 1804 C CA . ALA A 1 244 ? 60.408 68.835 -11.879 1.00 68.19 244 ALA A CA 1
ATOM 1805 C C . ALA A 1 244 ? 60.645 70.011 -12.849 1.00 68.19 244 ALA A C 1
ATOM 1807 O O . ALA A 1 244 ? 61.583 70.787 -12.678 1.00 68.19 244 ALA A O 1
ATOM 1808 N N . ASP A 1 245 ? 59.778 70.168 -13.845 1.00 71.81 245 ASP A N 1
ATOM 1809 C CA . ASP A 1 245 ? 59.798 71.222 -14.856 1.00 71.81 245 ASP A CA 1
ATOM 1810 C C . ASP A 1 245 ? 59.292 72.582 -14.345 1.00 71.81 245 ASP A C 1
ATOM 1812 O O . ASP A 1 245 ? 59.585 73.608 -14.960 1.00 71.81 245 ASP A O 1
ATOM 1816 N N . GLN A 1 246 ? 58.604 72.632 -13.198 1.00 72.56 246 GLN A N 1
ATOM 1817 C CA . GLN A 1 246 ? 58.098 73.887 -12.633 1.00 72.56 246 GLN A CA 1
ATOM 1818 C C . GLN A 1 246 ? 59.012 74.550 -11.596 1.00 72.56 246 GLN A C 1
ATOM 1820 O O . GLN A 1 246 ? 58.690 75.645 -11.138 1.00 72.56 246 GLN A O 1
ATOM 1825 N N . ASN A 1 247 ? 60.173 73.965 -11.269 1.00 70.50 247 ASN A N 1
ATOM 1826 C CA . ASN A 1 247 ? 61.215 74.559 -10.412 1.00 70.50 247 ASN A CA 1
ATOM 1827 C C . ASN A 1 247 ? 60.661 75.264 -9.150 1.00 70.50 247 ASN A C 1
ATOM 1829 O O . ASN A 1 247 ? 60.966 76.430 -8.889 1.00 70.50 247 ASN A O 1
ATOM 1833 N N . LEU A 1 248 ? 59.797 74.569 -8.398 1.00 71.44 248 LEU A N 1
ATOM 1834 C CA . LEU A 1 248 ? 59.147 75.036 -7.160 1.00 71.44 248 LEU A CA 1
ATOM 1835 C C . LEU A 1 248 ? 58.142 76.195 -7.330 1.00 71.44 248 LEU A C 1
ATOM 1837 O O . LEU A 1 248 ? 57.694 76.790 -6.344 1.00 71.44 248 LEU A O 1
ATOM 1841 N N . ARG A 1 249 ? 57.745 76.540 -8.561 1.00 68.81 249 ARG A N 1
ATOM 1842 C CA . ARG A 1 249 ? 56.696 77.550 -8.804 1.00 68.81 249 ARG A CA 1
ATOM 1843 C C . ARG A 1 249 ? 55.301 77.049 -8.428 1.00 68.81 249 ARG A C 1
ATOM 1845 O O . ARG A 1 249 ? 54.458 77.880 -8.075 1.00 68.81 249 ARG A O 1
ATOM 1852 N N . ASP A 1 250 ? 55.117 75.733 -8.455 1.00 70.00 250 ASP A N 1
ATOM 1853 C CA . ASP A 1 250 ? 53.935 74.942 -8.098 1.00 70.00 250 ASP A CA 1
ATOM 1854 C C . ASP A 1 250 ? 53.800 74.665 -6.588 1.00 70.00 250 ASP A C 1
ATOM 1856 O O . ASP A 1 250 ? 52.862 73.997 -6.157 1.00 70.00 250 ASP A O 1
ATOM 1860 N N . VAL A 1 251 ? 54.676 75.245 -5.755 1.00 75.75 251 VAL A N 1
ATOM 1861 C CA . VAL A 1 251 ? 54.466 75.292 -4.301 1.00 75.75 251 VAL A CA 1
ATOM 1862 C C . VAL A 1 251 ? 53.246 76.165 -3.995 1.00 75.75 251 VAL A C 1
ATOM 1864 O O . VAL A 1 251 ? 53.248 77.377 -4.247 1.00 75.75 251 VAL A O 1
ATOM 1867 N N . VAL A 1 252 ? 52.212 75.527 -3.440 1.00 69.94 252 VAL A N 1
ATOM 1868 C CA . VAL A 1 252 ? 50.892 76.121 -3.177 1.00 69.94 252 VAL A CA 1
ATOM 1869 C C . VAL A 1 252 ? 50.966 77.245 -2.135 1.00 69.94 252 VAL A C 1
ATOM 1871 O O . VAL A 1 252 ? 50.407 78.314 -2.368 1.00 69.94 252 VAL A O 1
ATOM 1874 N N . ASP A 1 253 ? 51.712 77.056 -1.038 1.00 77.50 253 ASP A N 1
ATOM 1875 C CA . ASP A 1 253 ? 51.924 78.080 -0.004 1.00 77.50 253 ASP A CA 1
ATOM 1876 C C . ASP A 1 253 ? 53.413 78.412 0.165 1.00 77.50 253 ASP A C 1
ATOM 1878 O O . ASP A 1 253 ? 54.180 77.734 0.854 1.00 77.50 253 ASP A O 1
ATOM 1882 N N . LYS A 1 254 ? 53.832 79.501 -0.485 1.00 77.94 254 LYS A N 1
ATOM 1883 C CA . LYS A 1 254 ? 55.215 79.988 -0.435 1.00 77.94 254 LYS A CA 1
ATOM 1884 C C . LYS A 1 254 ? 55.567 80.637 0.910 1.00 77.94 254 LYS A C 1
ATOM 1886 O O . LYS A 1 254 ? 56.751 80.769 1.200 1.00 77.94 254 LYS A O 1
ATOM 1891 N N . GLY A 1 255 ? 54.582 81.094 1.688 1.00 74.31 255 GLY A N 1
ATOM 1892 C CA . GLY A 1 255 ? 54.790 81.724 2.994 1.00 74.31 255 GLY A CA 1
ATOM 1893 C C . GLY A 1 255 ? 55.123 80.683 4.054 1.00 74.31 255 GLY A C 1
ATOM 1894 O O . GLY A 1 255 ? 56.188 80.756 4.661 1.00 74.31 255 GLY A O 1
ATOM 1895 N N . ALA A 1 256 ? 54.281 79.652 4.170 1.00 76.50 256 ALA A N 1
ATOM 1896 C CA . ALA A 1 256 ? 54.514 78.530 5.077 1.00 76.50 256 ALA A CA 1
ATOM 1897 C C . ALA A 1 256 ? 55.841 77.809 4.781 1.00 76.50 256 ALA A C 1
ATOM 1899 O O . ALA A 1 256 ? 56.579 77.465 5.704 1.00 76.50 256 ALA A O 1
ATOM 1900 N N . ALA A 1 257 ? 56.193 77.645 3.498 1.00 75.25 257 ALA A N 1
ATOM 1901 C CA . ALA A 1 257 ? 57.473 77.059 3.101 1.00 75.25 257 ALA A CA 1
ATOM 1902 C C . ALA A 1 257 ? 58.688 77.891 3.560 1.00 75.25 257 ALA A C 1
ATOM 1904 O O . ALA A 1 257 ? 59.689 77.312 3.973 1.00 75.25 257 ALA A O 1
ATOM 1905 N N . ARG A 1 258 ? 58.616 79.233 3.535 1.00 78.56 258 ARG A N 1
ATOM 1906 C CA . ARG A 1 258 ? 59.702 80.098 4.040 1.00 78.56 258 ARG A CA 1
ATOM 1907 C C . ARG A 1 258 ? 59.834 80.031 5.559 1.00 78.56 258 ARG A C 1
ATOM 1909 O O . ARG A 1 258 ? 60.953 79.944 6.048 1.00 78.56 258 ARG A O 1
ATOM 1916 N N . THR A 1 259 ? 58.714 80.001 6.283 1.00 76.06 259 THR A N 1
ATOM 1917 C CA . THR A 1 259 ? 58.703 79.829 7.745 1.00 76.06 259 THR A CA 1
ATOM 1918 C C . THR A 1 259 ? 59.280 78.475 8.157 1.00 76.06 259 THR A C 1
ATOM 1920 O O . THR A 1 259 ? 60.073 78.407 9.087 1.00 76.06 259 THR A O 1
ATOM 1923 N N . ALA A 1 260 ? 58.936 77.396 7.446 1.00 77.75 260 ALA A N 1
ATOM 1924 C CA . ALA A 1 260 ? 59.458 76.059 7.734 1.00 77.75 260 ALA A CA 1
ATOM 1925 C C . ALA A 1 260 ? 60.959 75.904 7.417 1.00 77.75 260 ALA A C 1
ATOM 1927 O O . ALA A 1 260 ? 61.623 75.060 8.013 1.00 77.75 260 ALA A O 1
ATOM 1928 N N . LEU A 1 261 ? 61.485 76.703 6.483 1.00 77.69 261 LEU A N 1
ATOM 1929 C CA . LEU A 1 261 ? 62.901 76.724 6.103 1.00 77.69 261 LEU A CA 1
ATOM 1930 C C . LEU A 1 261 ? 63.721 77.798 6.845 1.00 77.69 261 LEU A C 1
ATOM 1932 O O . LEU A 1 261 ? 64.913 77.910 6.579 1.00 77.69 261 LEU A O 1
ATOM 1936 N N . ASP A 1 262 ? 63.099 78.567 7.745 1.00 74.25 262 ASP A N 1
ATOM 1937 C CA . ASP A 1 262 ? 63.709 79.652 8.532 1.00 74.25 262 ASP A CA 1
ATOM 1938 C C . ASP A 1 262 ? 64.492 80.675 7.682 1.00 74.25 262 ASP A C 1
ATOM 1940 O O . ASP A 1 262 ? 65.620 81.070 7.982 1.00 74.25 262 ASP A O 1
ATOM 1944 N N . VAL A 1 263 ? 63.897 81.084 6.556 1.00 77.81 263 VAL A N 1
ATOM 1945 C CA . VAL A 1 263 ? 64.496 82.040 5.612 1.00 77.81 263 VAL A CA 1
ATOM 1946 C C . VAL A 1 263 ? 63.649 83.304 5.478 1.00 77.81 263 VAL A C 1
ATOM 1948 O O . VAL A 1 263 ? 62.480 83.256 5.089 1.00 77.81 263 VAL A O 1
ATOM 1951 N N . TYR A 1 264 ? 64.268 84.456 5.750 1.00 75.25 264 TYR A N 1
ATOM 1952 C CA . TYR A 1 264 ? 63.642 85.775 5.629 1.00 75.25 264 TYR A CA 1
ATOM 1953 C C . TYR A 1 264 ? 63.534 86.220 4.170 1.00 75.25 264 TYR A C 1
ATOM 1955 O O . TYR A 1 264 ? 64.432 85.998 3.352 1.00 75.25 264 TYR A O 1
ATOM 1963 N N . SER A 1 265 ? 62.446 86.907 3.832 1.00 74.88 265 SER A N 1
ATOM 1964 C CA . SER A 1 265 ? 62.356 87.641 2.575 1.00 74.88 265 SER A CA 1
ATOM 1965 C C . SER A 1 265 ? 63.199 88.921 2.620 1.00 74.88 265 SER A C 1
ATOM 1967 O O . SER A 1 265 ? 63.612 89.399 3.676 1.00 74.88 265 SER A O 1
ATOM 1969 N N . LYS A 1 266 ? 63.468 89.492 1.441 1.00 74.06 266 LYS A N 1
ATOM 1970 C CA . LYS A 1 266 ? 64.334 90.670 1.282 1.00 74.06 266 LYS A CA 1
ATOM 1971 C C . LYS A 1 266 ? 63.882 91.912 2.088 1.00 74.06 266 LYS A C 1
ATOM 1973 O O . LYS A 1 266 ? 64.763 92.613 2.573 1.00 74.06 266 LYS A O 1
ATOM 1978 N N . PRO A 1 267 ? 62.575 92.207 2.246 1.00 73.19 267 PRO A N 1
ATOM 1979 C CA . PRO A 1 267 ? 62.111 93.273 3.140 1.00 73.19 267 PRO A CA 1
ATOM 1980 C C . PRO A 1 267 ? 62.319 92.943 4.625 1.00 73.19 267 PRO A C 1
ATOM 1982 O O . PRO A 1 267 ? 62.792 93.785 5.376 1.00 73.19 267 PRO A O 1
ATOM 1985 N N . GLU A 1 268 ? 62.039 91.702 5.034 1.00 75.25 268 GLU A N 1
ATOM 1986 C CA . GLU A 1 268 ? 62.109 91.275 6.443 1.00 75.25 268 GLU A CA 1
ATOM 1987 C C . GLU A 1 268 ? 63.542 91.319 6.999 1.00 75.25 268 GLU A C 1
ATOM 1989 O O . GLU A 1 268 ? 63.741 91.509 8.192 1.00 75.25 268 GLU A O 1
ATOM 1994 N N . SER A 1 269 ? 64.565 91.200 6.146 1.00 70.25 269 SER A N 1
ATOM 1995 C CA . SER A 1 269 ? 65.968 91.210 6.589 1.00 70.25 269 SER A CA 1
ATOM 1996 C C . SER A 1 269 ? 66.469 92.592 7.037 1.00 70.25 269 SER A C 1
ATOM 1998 O O . SER A 1 269 ? 67.490 92.667 7.714 1.00 70.25 269 SER A O 1
ATOM 2000 N N . GLN A 1 270 ? 65.794 93.683 6.659 1.00 70.75 270 GLN A N 1
ATOM 2001 C CA . GLN A 1 270 ? 66.257 95.051 6.940 1.00 70.75 270 GLN A CA 1
ATOM 2002 C C . GLN A 1 270 ? 65.867 95.559 8.335 1.00 70.75 270 GLN A C 1
ATOM 2004 O O . GLN A 1 270 ? 66.488 96.495 8.824 1.00 70.75 270 GLN A O 1
ATOM 2009 N N . GLU A 1 271 ? 64.880 94.942 8.985 1.00 69.88 271 GLU A N 1
ATOM 2010 C CA . GLU A 1 271 ? 64.397 95.362 10.310 1.00 69.88 271 GLU A CA 1
ATOM 2011 C C . GLU A 1 271 ? 65.077 94.615 11.468 1.00 69.88 271 GLU A C 1
ATOM 2013 O O . GLU A 1 271 ? 65.017 95.058 12.612 1.00 69.88 271 GLU A O 1
ATOM 2018 N N . VAL A 1 272 ? 65.732 93.483 11.191 1.00 69.25 272 VAL A N 1
ATOM 2019 C CA . VAL A 1 272 ? 66.189 92.547 12.235 1.00 69.25 272 VAL A CA 1
ATOM 2020 C C . VAL A 1 272 ? 67.700 92.636 12.504 1.00 69.25 272 VAL A C 1
ATOM 2022 O O . VAL A 1 272 ? 68.159 92.209 13.562 1.00 69.25 272 VAL A O 1
ATOM 2025 N N . PHE A 1 273 ? 68.497 93.218 11.598 1.00 73.69 273 PHE A N 1
ATOM 2026 C CA . PHE A 1 273 ? 69.964 93.224 11.702 1.00 73.69 273 PHE A CA 1
ATOM 2027 C C . PHE A 1 273 ? 70.576 94.628 11.553 1.00 73.69 273 PHE A C 1
ATOM 2029 O O . PHE A 1 273 ? 70.183 95.394 10.677 1.00 73.69 273 PHE A O 1
ATOM 2036 N N . LEU A 1 274 ? 71.586 94.935 12.384 1.00 70.06 274 LEU A N 1
ATOM 2037 C CA . LEU A 1 274 ? 72.382 96.173 12.323 1.00 70.06 274 LEU A CA 1
ATOM 2038 C C . LEU A 1 274 ? 73.188 96.253 11.022 1.00 70.06 274 LEU A C 1
ATOM 2040 O O . LEU A 1 274 ? 73.753 95.256 10.561 1.00 70.06 274 LEU A O 1
ATOM 2044 N N . GLN A 1 275 ? 73.308 97.455 10.459 1.00 69.81 275 GLN A N 1
ATOM 2045 C CA . GLN A 1 275 ? 74.074 97.648 9.234 1.00 69.81 275 GLN A CA 1
ATOM 2046 C C . GLN A 1 275 ? 75.570 97.777 9.535 1.00 69.81 275 GLN A C 1
ATOM 2048 O O . GLN A 1 275 ? 76.013 98.631 10.303 1.00 69.81 275 GLN A O 1
ATOM 2053 N N . ILE A 1 276 ? 76.375 96.946 8.864 1.00 67.88 276 ILE A N 1
ATOM 2054 C CA . ILE A 1 276 ? 77.843 96.935 9.001 1.00 67.88 276 ILE A CA 1
ATOM 2055 C C . ILE A 1 276 ? 78.450 98.321 8.708 1.00 67.88 276 ILE A C 1
ATOM 2057 O O . ILE A 1 276 ? 79.494 98.663 9.256 1.00 67.88 276 ILE A O 1
ATOM 2061 N N . SER A 1 277 ? 77.794 99.135 7.878 1.00 72.94 277 SER A N 1
ATOM 2062 C CA . SER A 1 277 ? 78.261 100.469 7.496 1.00 72.94 277 SER A CA 1
ATOM 2063 C C . SER A 1 277 ? 78.190 101.528 8.603 1.00 72.94 277 SER A C 1
ATOM 2065 O O . SER A 1 277 ? 78.971 102.473 8.536 1.00 72.94 277 SER A O 1
ATOM 2067 N N . GLU A 1 278 ? 77.315 101.400 9.611 1.00 63.38 278 GLU A N 1
ATOM 2068 C CA . GLU A 1 278 ? 77.098 102.455 10.629 1.00 63.38 278 GLU A CA 1
ATOM 2069 C C . GLU A 1 278 ? 77.602 102.091 12.045 1.00 63.38 278 GLU A C 1
ATOM 2071 O O . GLU A 1 278 ? 77.749 102.961 12.912 1.00 63.38 278 GLU A O 1
ATOM 2076 N N . GLY A 1 279 ? 77.972 100.828 12.285 1.00 71.50 279 GLY A N 1
ATOM 2077 C CA . GLY A 1 279 ? 78.570 100.373 13.547 1.00 71.50 279 GLY A CA 1
ATOM 2078 C C . GLY A 1 279 ? 77.711 100.677 14.786 1.00 71.50 279 GLY A C 1
ATOM 2079 O O . GLY A 1 279 ? 76.489 100.676 14.732 1.00 71.50 279 GLY A O 1
ATOM 2080 N N . LEU A 1 280 ? 78.346 100.958 15.933 1.00 71.94 280 LEU A N 1
ATOM 2081 C CA . LEU A 1 280 ? 77.632 101.298 17.182 1.00 71.94 280 LEU A CA 1
ATOM 2082 C C . LEU A 1 280 ? 77.167 102.765 17.245 1.00 71.94 280 LEU A C 1
ATOM 2084 O O . LEU A 1 280 ? 76.650 103.202 18.274 1.00 71.94 280 LEU A O 1
ATOM 2088 N N . GLN A 1 281 ? 77.364 103.552 16.182 1.00 67.62 281 GLN A N 1
ATOM 2089 C CA . GLN A 1 281 ? 76.964 104.962 16.183 1.00 67.62 281 GLN A CA 1
ATOM 2090 C C . GLN A 1 281 ? 75.441 105.129 16.197 1.00 67.62 281 GLN A C 1
ATOM 2092 O O . GLN A 1 281 ? 74.954 106.109 16.766 1.00 67.62 281 GLN A O 1
ATOM 2097 N N . GLU A 1 282 ? 74.698 104.153 15.661 1.00 69.44 282 GLU A N 1
ATOM 2098 C CA . GLU A 1 282 ? 73.230 104.128 15.694 1.00 69.44 282 GLU A CA 1
ATOM 2099 C C . GLU A 1 282 ? 72.678 104.198 17.131 1.00 69.44 282 GLU A C 1
ATOM 2101 O O . GLU A 1 282 ? 71.645 104.820 17.366 1.00 69.44 282 GLU A O 1
ATOM 2106 N N . LEU A 1 283 ? 73.410 103.676 18.125 1.00 72.06 283 LEU A N 1
ATOM 2107 C CA . LEU A 1 283 ? 72.954 103.606 19.520 1.00 72.06 283 LEU A CA 1
ATOM 2108 C C . LEU A 1 283 ? 73.082 104.930 20.300 1.00 72.06 283 LEU A C 1
ATOM 2110 O O . LEU A 1 283 ? 72.445 105.093 21.339 1.00 72.06 283 LEU A O 1
ATOM 2114 N N . VAL A 1 284 ? 73.886 105.893 19.829 1.00 69.00 284 VAL A N 1
ATOM 2115 C CA . VAL A 1 284 ? 74.120 107.189 20.521 1.00 69.00 284 VAL A CA 1
ATOM 2116 C C . VAL A 1 284 ? 73.538 108.376 19.745 1.00 69.00 284 VAL A C 1
ATOM 2118 O O . VAL A 1 284 ? 73.769 109.542 20.081 1.00 69.00 284 VAL A O 1
ATOM 2121 N N . ARG A 1 285 ? 72.806 108.100 18.665 1.00 71.62 285 ARG A N 1
ATOM 2122 C CA . ARG A 1 285 ? 72.231 109.120 17.792 1.00 71.62 285 ARG A CA 1
ATOM 2123 C C . ARG A 1 285 ? 70.926 109.634 18.409 1.00 71.62 285 ARG A C 1
ATOM 2125 O O . ARG A 1 285 ? 70.016 108.856 18.675 1.00 71.62 285 ARG A O 1
ATOM 2132 N N . LEU A 1 286 ? 70.863 110.941 18.674 1.00 72.25 286 LEU A N 1
ATOM 2133 C CA . LEU A 1 286 ? 69.634 111.615 19.104 1.00 72.25 286 LEU A CA 1
ATOM 2134 C C . LEU A 1 286 ? 68.796 111.954 17.871 1.00 72.25 286 LEU A C 1
ATOM 2136 O O . LEU A 1 286 ? 69.336 112.368 16.840 1.00 72.25 286 LEU A O 1
ATOM 2140 N N . THR A 1 287 ? 67.491 111.735 17.977 1.00 73.94 287 THR A N 1
ATOM 2141 C CA . THR A 1 287 ? 66.527 112.017 16.911 1.00 73.94 287 THR A CA 1
ATOM 2142 C C . THR A 1 287 ? 66.271 113.519 16.785 1.00 73.94 287 THR A C 1
ATOM 2144 O O . THR A 1 287 ? 66.549 114.295 17.700 1.00 73.94 287 THR A O 1
ATOM 2147 N N . ALA A 1 288 ? 65.759 113.949 15.629 1.00 69.56 288 ALA A N 1
ATOM 2148 C CA . ALA A 1 288 ? 65.548 115.368 15.336 1.00 69.56 288 ALA A CA 1
ATOM 2149 C C . ALA A 1 288 ? 64.580 116.052 16.326 1.00 69.56 288 ALA A C 1
ATOM 2151 O O . ALA A 1 288 ? 64.796 117.210 16.682 1.00 69.56 288 ALA A O 1
ATOM 2152 N N . ASP A 1 289 ? 63.576 115.328 16.831 1.00 67.56 289 ASP A N 1
ATOM 2153 C CA . ASP A 1 289 ? 62.607 115.851 17.804 1.00 67.56 289 ASP A CA 1
ATOM 2154 C C . ASP A 1 289 ? 63.239 116.123 19.179 1.00 67.56 289 ASP A C 1
ATOM 2156 O O . ASP A 1 289 ? 62.872 117.085 19.853 1.00 67.56 289 ASP A O 1
ATOM 2160 N N . GLU A 1 290 ? 64.238 115.328 19.576 1.00 67.94 290 GLU A N 1
ATOM 2161 C CA . GLU A 1 290 ? 64.932 115.466 20.865 1.00 67.94 290 GLU A CA 1
ATOM 2162 C C . GLU A 1 290 ? 65.844 116.702 20.914 1.00 67.94 290 GLU A C 1
ATOM 2164 O O . GLU A 1 290 ? 66.136 117.209 21.993 1.00 67.94 290 GLU A O 1
ATOM 2169 N N . VAL A 1 291 ? 66.287 117.217 19.763 1.00 66.12 291 VAL A N 1
ATOM 2170 C CA . VAL A 1 291 ? 67.186 118.383 19.693 1.00 66.12 291 VAL A CA 1
ATOM 2171 C C . VAL A 1 291 ? 66.407 119.703 19.669 1.00 66.12 291 VAL A C 1
ATOM 2173 O O . VAL A 1 291 ? 66.910 120.724 20.132 1.00 66.12 291 VAL A O 1
ATOM 2176 N N . ASN A 1 292 ? 65.170 119.694 19.168 1.00 68.50 292 ASN A N 1
ATOM 2177 C CA . ASN A 1 292 ? 64.475 120.907 18.723 1.00 68.50 292 ASN A CA 1
ATOM 2178 C C . ASN A 1 292 ? 64.122 121.925 19.829 1.00 68.50 292 ASN A C 1
ATOM 2180 O O . ASN A 1 292 ? 63.872 123.083 19.513 1.00 68.50 292 ASN A O 1
ATOM 2184 N N . ASN A 1 293 ? 64.117 121.532 21.109 1.00 63.50 293 ASN A N 1
ATOM 2185 C CA . ASN A 1 293 ? 63.754 122.403 22.242 1.00 63.50 293 ASN A CA 1
ATOM 2186 C C . ASN A 1 293 ? 64.847 122.514 23.322 1.00 63.50 293 ASN A C 1
ATOM 2188 O O . ASN A 1 293 ? 64.570 122.960 24.436 1.00 63.50 293 ASN A O 1
ATOM 2192 N N . LEU A 1 294 ? 66.075 122.097 23.015 1.00 69.06 294 LEU A N 1
ATOM 2193 C CA . LEU A 1 294 ? 67.195 122.096 23.956 1.00 69.06 294 LEU A CA 1
ATOM 2194 C C . LEU A 1 294 ? 68.278 123.084 23.517 1.00 69.06 294 LEU A C 1
ATOM 2196 O O . LEU A 1 294 ? 68.519 123.278 22.326 1.00 69.06 294 LEU A O 1
ATOM 2200 N N . THR A 1 295 ? 68.973 123.692 24.479 1.00 73.50 295 THR A N 1
ATOM 2201 C CA . THR A 1 295 ? 70.198 124.443 24.170 1.00 73.50 295 THR A CA 1
ATOM 2202 C C . THR A 1 295 ? 71.346 123.478 23.825 1.00 73.50 295 THR A C 1
ATOM 2204 O O . THR A 1 295 ? 71.295 122.296 24.189 1.00 73.50 295 THR A O 1
ATOM 2207 N N . PRO A 1 296 ? 72.414 123.944 23.149 1.00 71.69 296 PRO A N 1
ATOM 2208 C CA . PRO A 1 296 ? 73.566 123.108 22.804 1.00 71.69 296 PRO A CA 1
ATOM 2209 C C . PRO A 1 296 ? 74.172 122.367 24.005 1.00 71.69 296 PRO A C 1
ATOM 2211 O O . PRO A 1 296 ? 74.513 121.189 23.899 1.00 71.69 296 PRO A O 1
ATOM 2214 N N . GLU A 1 297 ? 74.242 123.009 25.172 1.00 75.50 297 GLU A N 1
ATOM 2215 C CA . GLU A 1 297 ? 74.773 122.383 26.385 1.00 75.50 297 GLU A CA 1
ATOM 2216 C C . GLU A 1 297 ? 73.872 121.253 26.900 1.00 75.50 297 GLU A C 1
ATOM 2218 O O . GLU A 1 297 ? 74.368 120.226 27.365 1.00 75.50 297 GLU A O 1
ATOM 2223 N N . GLN A 1 298 ? 72.551 121.398 26.770 1.00 76.00 298 GLN A N 1
ATOM 2224 C CA . GLN A 1 298 ? 71.600 120.365 27.178 1.00 76.00 298 GLN A CA 1
ATOM 2225 C C . GLN A 1 298 ? 71.639 119.152 26.238 1.00 76.00 298 GLN A C 1
ATOM 2227 O O . GLN A 1 298 ? 71.613 118.014 26.705 1.00 76.00 298 GLN A O 1
ATOM 2232 N N . ALA A 1 299 ? 71.787 119.365 24.927 1.00 73.56 299 ALA A N 1
ATOM 2233 C CA . ALA A 1 299 ? 71.943 118.269 23.968 1.00 73.56 299 ALA A CA 1
ATOM 2234 C C . ALA A 1 299 ? 73.245 117.482 24.206 1.00 73.56 299 ALA A C 1
ATOM 2236 O O . ALA A 1 299 ? 73.282 116.253 24.088 1.00 73.56 299 ALA A O 1
ATOM 2237 N N . GLN A 1 300 ? 74.316 118.181 24.586 1.00 75.56 300 GLN A N 1
ATOM 2238 C CA . GLN A 1 300 ? 75.600 117.553 24.880 1.00 75.56 300 GLN A CA 1
ATOM 2239 C C . GLN A 1 300 ? 75.571 116.771 26.199 1.00 75.56 300 GLN A C 1
ATOM 2241 O O . GLN A 1 300 ? 76.133 115.675 26.262 1.00 75.56 300 GLN A O 1
ATOM 2246 N N . ALA A 1 301 ? 74.851 117.269 27.209 1.00 78.12 301 ALA A N 1
ATOM 2247 C CA . ALA A 1 301 ? 74.596 116.541 28.450 1.00 78.12 301 ALA A CA 1
ATOM 2248 C C . ALA A 1 301 ? 73.781 115.257 28.209 1.00 78.12 301 ALA A C 1
ATOM 2250 O O . ALA A 1 301 ? 74.165 114.201 28.703 1.00 78.12 301 ALA A O 1
ATOM 2251 N N . LEU A 1 302 ? 72.735 115.303 27.376 1.00 78.94 302 LEU A N 1
ATOM 2252 C CA . LEU A 1 302 ? 71.896 114.134 27.078 1.00 78.94 302 LEU A CA 1
ATOM 2253 C C . LEU A 1 302 ? 72.645 113.062 26.273 1.00 78.94 302 LEU A C 1
ATOM 2255 O O . LEU A 1 302 ? 72.519 111.861 26.519 1.00 78.94 302 LEU A O 1
ATOM 2259 N N . LYS A 1 303 ? 73.480 113.486 25.318 1.00 76.31 303 LYS A N 1
ATOM 2260 C CA . LYS A 1 303 ? 74.332 112.558 24.569 1.00 76.31 303 LYS A CA 1
ATOM 2261 C C . LYS A 1 303 ? 75.377 111.909 25.479 1.00 76.31 303 LYS A C 1
ATOM 2263 O O . LYS A 1 303 ? 75.622 110.712 25.350 1.00 76.31 303 LYS A O 1
ATOM 2268 N N . ALA A 1 304 ? 75.949 112.667 26.416 1.00 75.38 304 ALA A N 1
ATOM 2269 C CA . ALA A 1 304 ? 76.859 112.133 27.426 1.00 75.38 304 ALA A CA 1
ATOM 2270 C C . ALA A 1 304 ? 76.147 111.174 28.395 1.00 75.38 304 ALA A C 1
ATOM 2272 O O . ALA A 1 304 ? 76.711 110.136 28.732 1.00 75.38 304 ALA A O 1
ATOM 2273 N N . GLU A 1 305 ? 74.901 111.459 28.778 1.00 77.62 305 GLU A N 1
ATOM 2274 C CA . GLU A 1 305 ? 74.067 110.576 29.599 1.00 77.62 305 GLU A CA 1
ATOM 2275 C C . GLU A 1 305 ? 73.763 109.253 28.878 1.00 77.62 305 GLU A C 1
ATOM 2277 O O . GLU A 1 305 ? 73.975 108.187 29.453 1.00 77.62 305 GLU A O 1
ATOM 2282 N N . ARG A 1 306 ? 73.397 109.277 27.584 1.00 79.81 306 ARG A N 1
ATOM 2283 C CA . ARG A 1 306 ? 73.261 108.044 26.780 1.00 79.81 306 ARG A CA 1
ATOM 2284 C C . ARG A 1 306 ? 74.584 107.288 26.667 1.00 79.81 306 ARG A C 1
ATOM 2286 O O . ARG A 1 306 ? 74.608 106.065 26.764 1.00 79.81 306 ARG A O 1
ATOM 2293 N N . GLN A 1 307 ? 75.700 107.997 26.508 1.00 76.06 307 GLN A N 1
ATOM 2294 C CA . GLN A 1 307 ? 77.024 107.375 26.454 1.00 76.06 307 GLN A CA 1
ATOM 2295 C C . GLN A 1 307 ? 77.419 106.746 27.804 1.00 76.06 307 GLN A C 1
ATOM 2297 O O . GLN A 1 307 ? 78.065 105.696 27.831 1.00 76.06 307 GLN A O 1
ATOM 2302 N N . ALA A 1 308 ? 76.984 107.340 28.919 1.00 71.19 308 ALA A N 1
ATOM 2303 C CA . ALA A 1 308 ? 77.116 106.778 30.258 1.00 71.19 308 ALA A CA 1
ATOM 2304 C C . ALA A 1 308 ? 76.193 105.566 30.463 1.00 71.19 308 ALA A C 1
ATOM 2306 O O . ALA A 1 308 ? 76.647 104.573 31.019 1.00 71.19 308 ALA A O 1
ATOM 2307 N N . ALA A 1 309 ? 74.960 105.581 29.947 1.00 70.62 309 ALA A N 1
ATOM 2308 C CA . ALA A 1 309 ? 74.034 104.447 29.995 1.00 70.62 309 ALA A CA 1
ATOM 2309 C C . ALA A 1 309 ? 74.538 103.242 29.180 1.00 70.62 309 ALA A C 1
ATOM 2311 O O . ALA A 1 309 ? 74.467 102.105 29.646 1.00 70.62 309 ALA A O 1
ATOM 2312 N N . VAL A 1 310 ? 75.135 103.471 28.005 1.00 71.94 310 VAL A N 1
ATOM 2313 C CA . VAL A 1 310 ? 75.769 102.400 27.214 1.00 71.94 310 VAL A CA 1
ATOM 2314 C C . VAL A 1 310 ? 76.981 101.823 27.956 1.00 71.94 310 VAL A C 1
ATOM 2316 O O . VAL A 1 310 ? 77.152 100.606 27.982 1.00 71.94 310 VAL A O 1
ATOM 2319 N N . ARG A 1 311 ? 77.779 102.658 28.641 1.00 70.31 311 ARG A N 1
ATOM 2320 C CA . ARG A 1 311 ? 78.866 102.179 29.519 1.00 70.31 311 ARG A CA 1
ATOM 2321 C C . ARG A 1 311 ? 78.356 101.441 30.760 1.00 70.31 311 ARG A C 1
ATOM 2323 O O . ARG A 1 311 ? 78.909 100.404 31.095 1.00 70.31 311 ARG A O 1
ATOM 2330 N N . ALA A 1 312 ? 77.277 101.904 31.384 1.00 62.56 312 ALA A N 1
ATOM 2331 C CA . ALA A 1 312 ? 76.631 101.216 32.499 1.00 62.56 312 ALA A CA 1
ATOM 2332 C C . ALA A 1 312 ? 76.042 99.861 32.071 1.00 62.56 312 ALA A C 1
ATOM 2334 O O . ALA A 1 312 ? 76.061 98.921 32.854 1.00 62.56 312 ALA A O 1
ATOM 2335 N N . THR A 1 313 ? 75.592 99.728 30.818 1.00 62.84 313 THR A N 1
ATOM 2336 C CA . THR A 1 313 ? 75.117 98.455 30.245 1.00 62.84 313 THR A CA 1
ATOM 2337 C C . THR A 1 313 ? 76.283 97.517 29.894 1.00 62.84 313 THR A C 1
ATOM 2339 O O . THR A 1 313 ? 76.160 96.307 30.046 1.00 62.84 313 THR A O 1
ATOM 2342 N N . LEU A 1 314 ? 77.444 98.062 29.509 1.00 63.16 314 LEU A N 1
ATOM 2343 C CA . LEU A 1 314 ? 78.692 97.304 29.339 1.00 63.16 314 LEU A CA 1
ATOM 2344 C C . LEU A 1 314 ? 79.288 96.814 30.672 1.00 63.16 314 LEU A C 1
ATOM 2346 O O . LEU A 1 314 ? 79.892 95.749 30.691 1.00 63.16 314 LEU A O 1
ATOM 2350 N N . ASP A 1 315 ? 79.095 97.539 31.780 1.00 54.31 315 ASP A N 1
ATOM 2351 C CA . ASP A 1 315 ? 79.537 97.107 33.119 1.00 54.31 315 ASP A CA 1
ATOM 2352 C C . ASP A 1 315 ? 78.465 96.302 33.891 1.00 54.31 315 ASP A C 1
ATOM 2354 O O . ASP A 1 315 ? 78.799 95.535 34.799 1.00 54.31 315 ASP A O 1
ATOM 2358 N N . ALA A 1 316 ? 77.186 96.377 33.499 1.00 54.44 316 ALA A N 1
ATOM 2359 C CA . ALA A 1 316 ? 76.117 95.492 33.984 1.00 54.44 316 ALA A CA 1
ATOM 2360 C C . ALA A 1 316 ? 76.347 94.011 33.608 1.00 54.44 316 ALA A C 1
ATOM 2362 O O . ALA A 1 316 ? 75.834 93.122 34.290 1.00 54.44 316 ALA A O 1
ATOM 2363 N N . GLU A 1 317 ? 77.218 93.740 32.628 1.00 54.72 317 GLU A N 1
ATOM 2364 C CA . GLU A 1 317 ? 77.810 92.421 32.337 1.00 54.72 317 GLU A CA 1
ATOM 2365 C C . GLU A 1 317 ? 78.721 91.883 33.465 1.00 54.72 317 GLU A C 1
ATOM 2367 O O . GLU A 1 317 ? 79.245 90.775 33.362 1.00 54.72 317 GLU A O 1
ATOM 2372 N N . LYS A 1 318 ? 78.895 92.604 34.585 1.00 52.56 318 LYS A N 1
ATOM 2373 C CA . LYS A 1 318 ? 79.681 92.118 35.731 1.00 52.56 318 LYS A CA 1
ATOM 2374 C C . LYS A 1 318 ? 78.958 92.021 37.079 1.00 52.56 318 LYS A C 1
ATOM 2376 O O . LYS A 1 318 ? 79.615 91.655 38.052 1.00 52.56 318 LYS A O 1
ATOM 2381 N N . GLY A 1 319 ? 77.642 92.260 37.186 1.00 48.62 319 GLY A N 1
ATOM 2382 C CA . GLY A 1 319 ? 77.009 92.193 38.519 1.00 48.62 319 GLY A CA 1
ATOM 2383 C C . GLY A 1 319 ? 75.486 92.297 38.691 1.00 48.62 319 GLY A C 1
ATOM 2384 O O . GLY A 1 319 ? 75.059 92.570 39.810 1.00 48.62 319 GLY A O 1
ATOM 2385 N N . GLY A 1 320 ? 74.649 92.075 37.672 1.00 45.41 320 GLY A N 1
ATOM 2386 C CA . GLY A 1 320 ? 73.185 91.935 37.856 1.00 45.41 320 GLY A CA 1
ATOM 2387 C C . GLY A 1 320 ? 72.791 90.451 37.920 1.00 45.41 320 GLY A C 1
ATOM 2388 O O . GLY A 1 320 ? 73.010 89.749 36.941 1.00 45.41 320 GLY A O 1
ATOM 2389 N N . THR A 1 321 ? 72.335 89.816 39.012 1.00 45.19 321 THR A N 1
ATOM 2390 C CA . THR A 1 321 ? 71.195 90.105 39.918 1.00 45.19 321 THR A CA 1
ATOM 2391 C C . THR A 1 321 ? 69.958 90.610 39.168 1.00 45.19 321 THR A C 1
ATOM 2393 O O . THR A 1 321 ? 70.031 91.571 38.422 1.00 45.19 321 THR A O 1
ATOM 2396 N N . GLY A 1 322 ? 68.784 90.002 39.280 1.00 45.94 322 GLY A N 1
ATOM 2397 C CA . GLY A 1 322 ? 68.338 88.919 40.139 1.00 45.94 322 GLY A CA 1
ATOM 2398 C C . GLY A 1 322 ? 66.888 88.587 39.791 1.00 45.94 322 GLY A C 1
ATOM 2399 O O . GLY A 1 322 ? 66.226 89.332 39.079 1.00 45.94 322 GLY A O 1
ATOM 2400 N N . GLU A 1 323 ? 66.433 87.464 40.333 1.00 57.31 323 GLU A N 1
ATOM 2401 C CA . GLU A 1 323 ? 65.043 87.005 40.344 1.00 57.31 323 GLU A CA 1
ATOM 2402 C C . GLU A 1 323 ? 64.541 86.275 39.081 1.00 57.31 323 GLU A C 1
ATOM 2404 O O . GLU A 1 323 ? 64.142 86.841 38.071 1.00 57.31 323 GLU A O 1
ATOM 2409 N N . GLN A 1 324 ? 64.460 84.950 39.258 1.00 54.47 324 GLN A N 1
ATOM 2410 C CA . GLN A 1 324 ? 63.485 84.045 38.635 1.00 54.47 324 GLN A CA 1
ATOM 2411 C C . GLN A 1 324 ? 63.855 83.360 37.307 1.00 54.47 324 GLN A C 1
ATOM 2413 O O . GLN A 1 324 ? 62.996 83.128 36.457 1.00 54.47 324 GLN A O 1
ATOM 2418 N N . LYS A 1 325 ? 65.095 82.861 37.181 1.00 56.38 325 LYS A N 1
ATOM 2419 C CA . LYS A 1 325 ? 65.389 81.716 36.290 1.00 56.38 325 LYS A CA 1
ATOM 2420 C C . LYS A 1 325 ? 65.917 80.505 37.072 1.00 56.38 325 LYS A C 1
ATOM 2422 O O . LYS A 1 325 ? 66.918 80.613 37.773 1.00 56.38 325 LYS A O 1
ATOM 2427 N N . LEU A 1 326 ? 65.246 79.356 36.917 1.00 65.19 326 LEU A N 1
ATOM 2428 C CA . LEU A 1 326 ? 65.708 78.030 37.356 1.00 65.19 326 LEU A CA 1
ATOM 2429 C C . LEU A 1 326 ? 66.927 77.606 36.520 1.00 65.19 326 LEU A C 1
ATOM 2431 O O . LEU A 1 326 ? 66.910 77.706 35.290 1.00 65.19 326 LEU A O 1
ATOM 2435 N N . THR A 1 327 ? 67.991 77.153 37.183 1.00 58.72 327 THR A N 1
ATOM 2436 C CA . THR A 1 327 ? 69.267 76.792 36.552 1.00 58.72 327 THR A CA 1
ATOM 2437 C C . THR A 1 327 ? 69.302 75.316 36.155 1.00 58.72 327 THR A C 1
ATOM 2439 O O . THR A 1 327 ? 68.861 74.430 36.881 1.00 58.72 327 THR A O 1
ATOM 2442 N N . LYS A 1 328 ? 69.897 75.025 34.993 1.00 60.84 328 LYS A N 1
ATOM 2443 C CA . LYS A 1 328 ? 70.037 73.665 34.437 1.00 60.84 328 LYS A CA 1
ATOM 2444 C C . LYS A 1 328 ? 71.005 72.737 35.208 1.00 60.84 328 LYS A C 1
ATOM 2446 O O . LYS A 1 328 ? 71.282 71.649 34.721 1.00 60.84 328 LYS A O 1
ATOM 2451 N N . THR A 1 329 ? 71.514 73.114 36.386 1.00 61.78 329 THR A N 1
ATOM 2452 C CA . THR A 1 329 ? 72.541 72.350 37.132 1.00 61.78 329 THR A CA 1
ATOM 2453 C C . THR A 1 329 ? 72.114 71.815 38.511 1.00 61.78 329 THR A C 1
ATOM 2455 O O . THR A 1 329 ? 72.859 71.019 39.075 1.00 61.78 329 THR A O 1
ATOM 2458 N N . SER A 1 330 ? 70.927 72.148 39.043 1.00 62.16 330 SER A N 1
ATOM 2459 C CA . SER A 1 330 ? 70.499 71.754 40.409 1.00 62.16 330 SER A CA 1
ATOM 2460 C C . SER A 1 330 ? 69.617 70.490 40.514 1.00 62.16 330 SER A C 1
ATOM 2462 O O . SER A 1 330 ? 69.223 70.123 41.620 1.00 62.16 330 SER A O 1
ATOM 2464 N N . ASN A 1 331 ? 69.317 69.783 39.414 1.00 60.78 331 ASN A N 1
ATOM 2465 C CA . ASN A 1 331 ? 68.629 68.469 39.391 1.00 60.78 331 ASN A CA 1
ATOM 2466 C C . ASN A 1 331 ? 67.429 68.307 40.368 1.00 60.78 331 ASN A C 1
ATOM 2468 O O . ASN A 1 331 ? 67.328 67.292 41.056 1.00 60.78 331 ASN A O 1
ATOM 2472 N N . LEU A 1 332 ? 66.512 69.283 40.447 1.00 67.25 332 LEU A N 1
ATOM 2473 C CA . LEU A 1 332 ? 65.327 69.272 41.337 1.00 67.25 332 LEU A CA 1
ATOM 2474 C C . LEU A 1 332 ? 65.638 69.235 42.850 1.00 67.25 332 LEU A C 1
ATOM 2476 O O . LEU A 1 332 ? 64.728 69.089 43.668 1.00 67.25 332 LEU A O 1
ATOM 2480 N N . SER A 1 333 ? 66.901 69.379 43.252 1.00 68.00 333 SER A N 1
ATOM 2481 C CA . SER A 1 333 ? 67.292 69.479 44.667 1.00 68.00 333 SER A CA 1
ATOM 2482 C C . SER A 1 333 ? 67.023 70.865 45.267 1.00 68.00 333 SER A C 1
ATOM 2484 O O . SER A 1 333 ? 67.037 71.039 46.482 1.00 68.00 333 SER A O 1
ATOM 2486 N N . ASP A 1 334 ? 66.710 71.827 44.410 1.00 67.56 334 ASP A N 1
ATOM 2487 C CA . ASP A 1 334 ? 66.424 73.229 44.680 1.00 67.56 334 ASP A CA 1
ATOM 2488 C C . ASP A 1 334 ? 64.940 73.514 44.999 1.00 67.56 334 ASP A C 1
ATOM 2490 O O . ASP A 1 334 ? 64.537 74.673 45.104 1.00 67.56 334 ASP A O 1
ATOM 2494 N N . LEU A 1 335 ? 64.123 72.473 45.237 1.00 70.44 335 LEU A N 1
ATOM 2495 C CA . LEU A 1 335 ? 62.757 72.613 45.763 1.00 70.44 335 LEU A CA 1
ATOM 2496 C C . LEU A 1 335 ? 62.720 72.626 47.307 1.00 70.44 335 LEU A C 1
ATOM 2498 O O . LEU A 1 335 ? 63.170 71.683 47.961 1.00 70.44 335 LEU A O 1
ATOM 2502 N N . ALA A 1 336 ? 62.097 73.654 47.895 1.00 69.88 336 ALA A N 1
ATOM 2503 C CA . ALA A 1 336 ? 62.107 73.899 49.344 1.00 69.88 336 ALA A CA 1
ATOM 2504 C C . ALA A 1 336 ? 61.055 73.128 50.190 1.00 69.88 336 ALA A C 1
ATOM 2506 O O . ALA A 1 336 ? 61.308 72.905 51.371 1.00 69.88 336 ALA A O 1
ATOM 2507 N N . ASP A 1 337 ? 59.901 72.688 49.649 1.00 76.50 337 ASP A N 1
ATOM 2508 C CA . ASP A 1 337 ? 58.833 72.015 50.435 1.00 76.50 337 ASP A CA 1
ATOM 2509 C C . ASP A 1 337 ? 58.375 70.670 49.835 1.00 76.50 337 ASP A C 1
ATOM 2511 O O . ASP A 1 337 ? 57.554 70.592 48.916 1.00 76.50 337 ASP A O 1
ATOM 2515 N N . LYS A 1 338 ? 58.877 69.581 50.426 1.00 72.81 338 LYS A N 1
ATOM 2516 C CA . LYS A 1 338 ? 58.543 68.195 50.057 1.00 72.81 338 LYS A CA 1
ATOM 2517 C C . LYS A 1 338 ? 57.178 67.733 50.604 1.00 72.81 338 LYS A C 1
ATOM 2519 O O . LYS A 1 338 ? 56.612 66.767 50.098 1.00 72.81 338 LYS A O 1
ATOM 2524 N N . GLY A 1 339 ? 56.633 68.379 51.640 1.00 68.75 339 GLY A N 1
ATOM 2525 C CA . GLY A 1 339 ? 55.342 68.038 52.254 1.00 68.75 339 GLY A CA 1
ATOM 2526 C C . GLY A 1 339 ? 54.151 68.551 51.444 1.00 68.75 339 GLY A C 1
ATOM 2527 O O . GLY A 1 339 ? 53.197 67.807 51.210 1.00 68.75 339 GLY A O 1
ATOM 2528 N N . LYS A 1 340 ? 54.242 69.778 50.927 1.00 73.44 340 LYS A N 1
ATOM 2529 C CA . LYS A 1 340 ? 53.247 70.346 50.004 1.00 73.44 340 LYS A CA 1
ATOM 2530 C C . LYS A 1 340 ? 53.243 69.627 48.651 1.00 73.44 340 LYS A C 1
ATOM 2532 O O . LYS A 1 340 ? 52.174 69.372 48.105 1.00 73.44 340 LYS A O 1
ATOM 2537 N N . ALA A 1 341 ? 54.413 69.186 48.180 1.00 70.00 341 ALA A N 1
ATOM 2538 C CA . ALA A 1 341 ? 54.524 68.317 47.008 1.00 70.00 341 ALA A CA 1
ATOM 2539 C C . ALA A 1 341 ? 53.775 66.974 47.178 1.00 70.00 341 ALA A C 1
ATOM 2541 O O . ALA A 1 341 ? 53.209 66.488 46.207 1.00 70.00 341 ALA A O 1
ATOM 2542 N N . ARG A 1 342 ? 53.684 66.404 48.397 1.00 74.38 342 ARG A N 1
ATOM 2543 C CA . ARG A 1 342 ? 52.889 65.183 48.672 1.00 74.38 342 ARG A CA 1
ATOM 2544 C C . ARG A 1 342 ? 51.380 65.429 48.746 1.00 74.38 342 ARG A C 1
ATOM 2546 O O . ARG A 1 342 ? 50.626 64.621 48.223 1.00 74.38 342 ARG A O 1
ATOM 2553 N N . LYS A 1 343 ? 50.929 66.542 49.339 1.00 69.25 343 LYS A N 1
ATOM 2554 C CA . LYS A 1 343 ? 49.498 66.923 49.339 1.00 69.25 343 LYS A CA 1
ATOM 2555 C C . LYS A 1 343 ? 48.947 67.122 47.924 1.00 69.25 343 LYS A C 1
ATOM 2557 O O . LYS A 1 343 ? 47.801 66.778 47.672 1.00 69.25 343 LYS A O 1
ATOM 2562 N N . ASN A 1 344 ? 49.778 67.605 47.004 1.00 74.56 344 ASN A N 1
ATOM 2563 C CA . ASN A 1 344 ? 49.411 67.775 45.597 1.00 74.56 344 ASN A CA 1
ATOM 2564 C C . ASN A 1 344 ? 49.429 66.461 44.786 1.00 74.56 344 ASN A C 1
ATOM 2566 O O . ASN A 1 344 ? 49.064 66.478 43.617 1.00 74.56 344 ASN A O 1
ATOM 2570 N N . LEU A 1 345 ? 49.855 65.344 45.390 1.00 73.94 345 LEU A N 1
ATOM 2571 C CA . LEU A 1 345 ? 49.851 63.996 44.804 1.00 73.94 345 LEU A CA 1
ATOM 2572 C C . LEU A 1 345 ? 48.796 63.064 45.454 1.00 73.94 345 LEU A C 1
ATOM 2574 O O . LEU A 1 345 ? 48.820 61.869 45.189 1.00 73.94 345 LEU A O 1
ATOM 2578 N N . GLU A 1 346 ? 47.897 63.599 46.296 1.00 60.41 346 GLU A N 1
ATOM 2579 C CA . GLU A 1 346 ? 46.698 62.932 46.855 1.00 60.41 346 GLU A CA 1
ATOM 2580 C C . GLU A 1 346 ? 46.910 61.624 47.652 1.00 60.41 346 GLU A C 1
ATOM 2582 O O . GLU A 1 346 ? 46.465 60.549 47.255 1.00 60.41 346 GLU A O 1
ATOM 2587 N N . VAL A 1 347 ? 47.515 61.696 48.845 1.00 73.31 347 VAL A N 1
ATOM 2588 C CA . VAL A 1 347 ? 47.648 60.523 49.738 1.00 73.31 347 VAL A CA 1
ATOM 2589 C C . VAL A 1 347 ? 47.366 60.893 51.209 1.00 73.31 347 VAL A C 1
ATOM 2591 O O . VAL A 1 347 ? 48.069 61.741 51.761 1.00 73.31 347 VAL A O 1
ATOM 2594 N N . TYR A 1 348 ? 46.369 60.240 51.841 1.00 63.41 348 TYR A N 1
ATOM 2595 C CA . TYR A 1 348 ? 46.029 60.307 53.285 1.00 63.41 348 TYR A CA 1
ATOM 2596 C C . TYR A 1 348 ? 46.412 59.010 54.028 1.00 63.41 348 TYR A C 1
ATOM 2598 O O . TYR A 1 348 ? 46.555 57.951 53.416 1.00 63.41 348 TYR A O 1
ATOM 2606 N N . SER A 1 349 ? 46.598 59.091 55.348 1.00 73.94 349 SER A N 1
ATOM 2607 C CA . SER A 1 349 ? 47.066 58.002 56.220 1.00 73.94 349 SER A CA 1
ATOM 2608 C C . SER A 1 349 ? 45.932 57.158 56.826 1.00 73.94 349 SER A C 1
ATOM 2610 O O . SER A 1 349 ? 44.788 57.593 56.929 1.00 73.94 349 SER A O 1
ATOM 2612 N N . THR A 1 350 ? 46.254 55.948 57.295 1.00 68.88 350 THR A N 1
ATOM 2613 C CA . THR A 1 350 ? 45.286 54.979 57.850 1.00 68.88 350 THR A CA 1
ATOM 2614 C C . THR A 1 350 ? 44.547 55.463 59.106 1.00 68.88 350 THR A C 1
ATOM 2616 O O . THR A 1 350 ? 43.416 55.057 59.335 1.00 68.88 350 THR A O 1
ATOM 2619 N N . THR A 1 351 ? 45.134 56.360 59.900 1.00 75.75 351 THR A N 1
ATOM 2620 C CA . THR A 1 351 ? 44.536 56.893 61.142 1.00 75.75 351 THR A CA 1
ATOM 2621 C C . THR A 1 351 ? 43.417 57.913 60.886 1.00 75.75 351 THR A C 1
ATOM 2623 O O . THR A 1 351 ? 42.586 58.167 61.758 1.00 75.75 351 THR A O 1
ATOM 2626 N N . GLU A 1 352 ? 43.385 58.533 59.704 1.00 77.00 352 GLU A N 1
ATOM 2627 C CA . GLU A 1 352 ? 42.464 59.636 59.400 1.00 77.00 352 GLU A CA 1
ATOM 2628 C C . GLU A 1 352 ? 41.031 59.157 59.091 1.00 77.00 352 GLU A C 1
ATOM 2630 O O . GLU A 1 352 ? 40.089 59.912 59.316 1.00 77.00 352 GLU A O 1
ATOM 2635 N N . ILE A 1 353 ? 40.837 57.900 58.666 1.00 76.75 353 ILE A N 1
ATOM 2636 C CA . ILE A 1 353 ? 39.512 57.347 58.314 1.00 76.75 353 ILE A CA 1
ATOM 2637 C C . ILE A 1 353 ? 38.729 56.838 59.538 1.00 76.75 353 ILE A C 1
ATOM 2639 O O . ILE A 1 353 ? 37.536 57.125 59.657 1.00 76.75 353 ILE A O 1
ATOM 2643 N N . ASP A 1 354 ? 39.371 56.139 60.479 1.00 71.50 354 ASP A N 1
ATOM 2644 C CA . ASP A 1 354 ? 38.683 55.501 61.620 1.00 71.50 354 ASP A CA 1
ATOM 2645 C C . ASP A 1 354 ? 38.004 56.511 62.567 1.00 71.50 354 ASP A C 1
ATOM 2647 O O . ASP A 1 354 ? 36.976 56.218 63.182 1.00 71.50 354 ASP A O 1
ATOM 2651 N N . ASN A 1 355 ? 38.520 57.741 62.632 1.00 75.81 355 ASN A N 1
ATOM 2652 C CA . ASN A 1 355 ? 37.957 58.815 63.452 1.00 75.81 355 ASN A CA 1
ATOM 2653 C C . ASN A 1 355 ? 36.648 59.405 62.897 1.00 75.81 355 ASN A C 1
ATOM 2655 O O . ASN A 1 355 ? 35.922 60.067 63.637 1.00 75.81 355 ASN A O 1
ATOM 2659 N N . MET A 1 356 ? 36.315 59.191 61.619 1.00 74.31 356 MET A N 1
ATOM 2660 C CA . MET A 1 356 ? 35.197 59.899 60.979 1.00 74.31 356 MET A CA 1
ATOM 2661 C C . MET A 1 356 ? 33.810 59.262 61.204 1.00 74.31 356 MET A C 1
ATOM 2663 O O . MET A 1 356 ? 32.817 59.885 60.838 1.00 74.31 356 MET A O 1
ATOM 2667 N N . MET A 1 357 ? 33.688 58.060 61.796 1.00 70.38 357 MET A N 1
ATOM 2668 C CA . MET A 1 357 ? 32.407 57.310 61.838 1.00 70.38 357 MET A CA 1
ATOM 2669 C C . MET A 1 357 ? 31.920 56.834 63.225 1.00 70.38 357 MET A C 1
ATOM 2671 O O . MET A 1 357 ? 30.916 56.119 63.313 1.00 70.38 357 MET A O 1
ATOM 2675 N N . ALA A 1 358 ? 32.548 57.254 64.323 1.00 62.50 358 ALA A N 1
ATOM 2676 C CA . ALA A 1 358 ? 32.029 57.024 65.676 1.00 62.50 358 ALA A CA 1
ATOM 2677 C C . ALA A 1 358 ? 30.921 58.049 66.025 1.00 62.50 358 ALA A C 1
ATOM 2679 O O . ALA A 1 358 ? 31.152 59.248 65.915 1.00 62.50 358 ALA A O 1
ATOM 2680 N N . GLY A 1 359 ? 29.721 57.605 66.448 1.00 62.22 359 GLY A N 1
ATOM 2681 C CA . GLY A 1 359 ? 28.608 58.514 66.815 1.00 62.22 359 GLY A CA 1
ATOM 2682 C C . GLY A 1 359 ? 27.196 58.137 66.335 1.00 62.22 359 GLY A C 1
ATOM 2683 O O . GLY A 1 359 ? 26.290 58.962 66.414 1.00 62.22 359 GLY A O 1
ATOM 2684 N N . LYS A 1 360 ? 26.966 56.904 65.855 1.00 58.00 360 LYS A N 1
ATOM 2685 C CA . LYS A 1 360 ? 25.617 56.364 65.586 1.00 58.00 360 LYS A CA 1
ATOM 2686 C C . LYS A 1 360 ? 24.881 56.078 66.913 1.00 58.00 360 LYS A C 1
ATOM 2688 O O . LYS A 1 360 ? 24.892 54.957 67.411 1.00 58.00 360 LYS A O 1
ATOM 2693 N N . LEU A 1 361 ? 24.343 57.164 67.477 1.00 51.97 361 LEU A N 1
ATOM 2694 C CA . LEU A 1 361 ? 23.620 57.354 68.743 1.00 51.97 361 LEU A CA 1
ATOM 2695 C C . LEU A 1 361 ? 22.515 56.324 69.050 1.00 51.97 361 LEU A C 1
ATOM 2697 O O . LEU A 1 361 ? 21.747 55.941 68.169 1.00 51.97 361 LEU A O 1
ATOM 2701 N N . GLY A 1 362 ? 22.398 55.968 70.336 1.00 47.97 362 GLY A N 1
ATOM 2702 C CA . GLY A 1 362 ? 21.277 55.234 70.930 1.00 47.97 362 GLY A CA 1
ATOM 2703 C C . GLY A 1 362 ? 20.346 56.100 71.800 1.00 47.97 362 GLY A C 1
ATOM 2704 O O . GLY A 1 362 ? 20.663 57.255 72.064 1.00 47.97 362 GLY A O 1
ATOM 270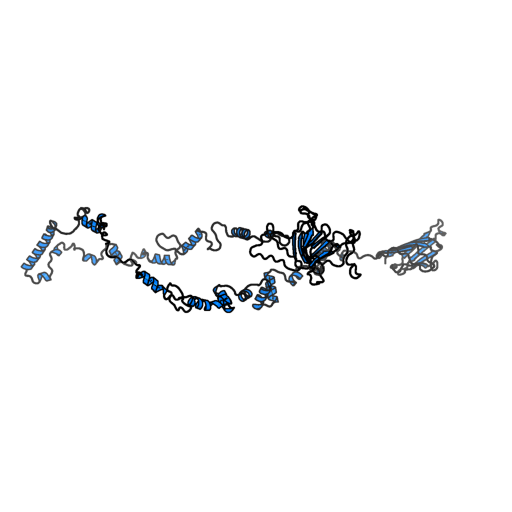5 N N . THR A 1 363 ? 19.240 55.450 72.218 1.00 49.56 363 THR A N 1
ATOM 2706 C CA . THR A 1 363 ? 18.350 55.659 73.398 1.00 49.56 363 THR A CA 1
ATOM 2707 C C . THR A 1 363 ? 17.684 57.043 73.539 1.00 49.56 363 THR A C 1
ATOM 2709 O O . THR A 1 363 ? 18.363 58.041 73.705 1.00 49.56 363 THR A O 1
ATOM 2712 N N . ASP A 1 364 ? 16.354 57.198 73.430 1.00 43.56 364 ASP A N 1
ATOM 2713 C CA . ASP A 1 364 ? 15.423 56.938 74.542 1.00 43.56 364 ASP A CA 1
ATOM 2714 C C . ASP A 1 364 ? 13.928 56.946 74.127 1.00 43.56 364 ASP A C 1
ATOM 2716 O O . ASP A 1 364 ? 13.473 57.827 73.402 1.00 43.56 364 ASP A O 1
ATOM 2720 N N . SER A 1 365 ? 13.153 56.046 74.751 1.00 47.94 365 SER A N 1
ATOM 2721 C CA . SER A 1 365 ? 11.678 56.021 74.913 1.00 47.94 365 SER A CA 1
ATOM 2722 C C . SER A 1 365 ? 10.833 55.198 73.922 1.00 47.94 365 SER A C 1
ATOM 2724 O O . SER A 1 365 ? 10.650 55.513 72.751 1.00 47.94 365 SER A O 1
ATOM 2726 N N . ALA A 1 366 ? 10.269 54.122 74.471 1.00 44.22 366 ALA A N 1
ATOM 2727 C CA . ALA A 1 366 ? 9.533 53.045 73.828 1.00 44.22 366 ALA A CA 1
ATOM 2728 C C . ALA A 1 366 ? 8.072 53.372 73.445 1.00 44.22 366 ALA A C 1
ATOM 2730 O O . ALA A 1 366 ? 7.313 53.898 74.254 1.00 44.22 366 ALA A O 1
ATOM 2731 N N . TYR A 1 367 ? 7.642 52.879 72.277 1.00 38.22 367 TYR A N 1
ATOM 2732 C CA . TYR A 1 367 ? 6.302 52.315 72.070 1.00 38.22 367 TYR A CA 1
ATOM 2733 C C . TYR A 1 367 ? 6.408 51.129 71.097 1.00 38.22 367 TYR A C 1
ATOM 2735 O O . TYR A 1 367 ? 6.831 51.283 69.952 1.00 38.22 367 TYR A O 1
ATOM 2743 N N . GLN A 1 368 ? 6.080 49.930 71.587 1.00 50.44 368 GLN A N 1
ATOM 2744 C CA . GLN A 1 368 ? 6.052 48.686 70.821 1.00 50.44 368 GLN A CA 1
ATOM 2745 C C . GLN A 1 368 ? 4.659 48.460 70.227 1.00 50.44 368 GLN A C 1
ATOM 2747 O O . GLN A 1 368 ? 3.701 48.173 70.938 1.00 50.44 368 GLN A O 1
ATOM 2752 N N . GLY A 1 369 ? 4.578 48.547 68.905 1.00 47.03 369 GLY A N 1
ATOM 2753 C CA . GLY A 1 369 ? 3.422 48.176 68.095 1.00 47.03 369 GLY A CA 1
ATOM 2754 C C . GLY A 1 369 ? 3.661 48.685 66.682 1.00 47.03 369 GLY A C 1
ATOM 2755 O O . GLY A 1 369 ? 4.007 49.850 66.520 1.00 47.03 369 GLY A O 1
ATOM 2756 N N . ILE A 1 370 ? 3.568 47.813 65.675 1.00 47.41 370 ILE A N 1
ATOM 2757 C CA . ILE A 1 370 ? 3.915 48.124 64.280 1.00 47.41 370 ILE A CA 1
ATOM 2758 C C . ILE A 1 370 ? 3.097 49.332 63.802 1.00 47.41 370 ILE A C 1
ATOM 2760 O O . ILE A 1 370 ? 1.915 49.222 63.485 1.00 47.41 370 ILE A O 1
ATOM 2764 N N . ILE A 1 371 ? 3.737 50.497 63.746 1.00 52.88 371 ILE A N 1
ATOM 2765 C CA . ILE A 1 371 ? 3.241 51.656 63.015 1.00 52.88 371 ILE A CA 1
ATOM 2766 C C . ILE A 1 371 ? 3.596 51.380 61.557 1.00 52.88 371 ILE A C 1
ATOM 2768 O O . ILE A 1 371 ? 4.777 51.283 61.225 1.00 52.88 371 ILE A O 1
ATOM 2772 N N . PHE A 1 372 ? 2.587 51.222 60.695 1.00 53.59 372 PHE A N 1
ATOM 2773 C CA . PHE A 1 372 ? 2.788 51.162 59.247 1.00 53.59 372 PHE A CA 1
ATOM 2774 C C . PHE A 1 372 ? 3.705 52.322 58.830 1.00 53.59 372 PHE A C 1
ATOM 2776 O O . PHE A 1 372 ? 3.345 53.498 58.988 1.00 53.59 372 PHE A O 1
ATOM 2783 N N . THR A 1 373 ? 4.902 52.000 58.331 1.00 69.38 373 THR A N 1
ATOM 2784 C CA . THR A 1 373 ? 5.828 53.003 57.793 1.00 69.38 373 THR A CA 1
ATOM 2785 C C . THR A 1 373 ? 5.147 53.745 56.639 1.00 69.38 373 THR A C 1
ATOM 2787 O O . THR A 1 373 ? 4.182 53.236 56.064 1.00 69.38 373 THR A O 1
ATOM 2790 N N . SER A 1 374 ? 5.609 54.951 56.290 1.00 61.00 374 SER A N 1
ATOM 2791 C CA . SER A 1 374 ? 5.154 55.645 55.070 1.00 61.00 374 SER A CA 1
ATOM 2792 C C . SER A 1 374 ? 5.174 54.696 53.869 1.00 61.00 374 SER A C 1
ATOM 2794 O O . SER A 1 374 ? 4.170 54.545 53.194 1.00 61.00 374 SER A O 1
ATOM 2796 N N . GLU A 1 375 ? 6.233 53.899 53.749 1.00 59.56 375 GLU A N 1
ATOM 2797 C CA . GLU A 1 375 ? 6.391 52.887 52.707 1.00 59.56 375 GLU A CA 1
ATOM 2798 C C . GLU A 1 375 ? 5.354 51.742 52.761 1.00 59.56 375 GLU A C 1
ATOM 2800 O O . GLU A 1 375 ? 4.888 51.274 51.725 1.00 59.56 375 GLU A O 1
ATOM 2805 N N . MET A 1 376 ? 4.953 51.274 53.949 1.00 65.00 376 MET A N 1
ATOM 2806 C CA . MET A 1 376 ? 3.893 50.261 54.080 1.00 65.00 376 MET A CA 1
ATOM 2807 C C . MET A 1 376 ? 2.493 50.844 53.828 1.00 65.00 376 MET A C 1
ATOM 2809 O O . MET A 1 376 ? 1.607 50.131 53.363 1.00 65.00 376 MET A O 1
ATOM 2813 N N . ARG A 1 377 ? 2.298 52.137 54.104 1.00 66.50 377 ARG A N 1
ATOM 2814 C CA . ARG A 1 377 ? 1.072 52.886 53.792 1.00 66.50 377 ARG A CA 1
ATOM 2815 C C . ARG A 1 377 ? 0.956 53.153 52.289 1.00 66.50 377 ARG A C 1
ATOM 2817 O O . ARG A 1 377 ? -0.118 52.974 51.729 1.00 66.50 377 ARG A O 1
ATOM 2824 N N . ASP A 1 378 ? 2.069 53.472 51.636 1.00 63.97 378 ASP A N 1
ATOM 2825 C CA . ASP A 1 378 ? 2.160 53.652 50.185 1.00 63.97 378 ASP A CA 1
ATOM 2826 C C . ASP A 1 378 ? 1.920 52.323 49.451 1.00 63.97 378 ASP A C 1
ATOM 2828 O O . ASP A 1 378 ? 1.154 52.270 48.491 1.00 63.97 378 ASP A O 1
ATOM 2832 N N . LYS A 1 379 ? 2.465 51.209 49.964 1.00 62.00 379 LYS A N 1
ATOM 2833 C CA . LYS A 1 379 ? 2.171 49.855 49.455 1.00 62.00 379 LYS A CA 1
ATOM 2834 C C . LYS A 1 379 ? 0.699 49.457 49.618 1.00 62.00 379 LYS A C 1
ATOM 2836 O O . LYS A 1 379 ? 0.191 48.729 48.773 1.00 62.00 379 LYS A O 1
ATOM 2841 N N . LEU A 1 380 ? 0.016 49.929 50.664 1.00 64.88 380 LEU A N 1
ATOM 2842 C CA . LEU A 1 380 ? -1.409 49.666 50.892 1.00 64.88 380 LEU A CA 1
ATOM 2843 C C . LEU A 1 380 ? -2.313 50.556 50.016 1.00 64.88 380 LEU A C 1
ATOM 2845 O O . LEU A 1 380 ? -3.280 50.057 49.450 1.00 64.88 380 LEU A O 1
ATOM 2849 N N . ASN A 1 381 ? -1.971 51.836 49.834 1.00 60.72 381 ASN A N 1
ATOM 2850 C CA . ASN A 1 381 ? -2.704 52.763 48.959 1.00 60.72 381 ASN A CA 1
ATOM 2851 C C . ASN A 1 381 ? -2.571 52.401 47.465 1.00 60.72 381 ASN A C 1
ATOM 2853 O O . ASN A 1 381 ? -3.503 52.615 46.693 1.00 60.72 381 ASN A O 1
ATOM 2857 N N . ASN A 1 382 ? -1.460 51.778 47.054 1.00 56.50 382 ASN A N 1
ATOM 2858 C CA . ASN A 1 382 ? -1.272 51.280 45.684 1.00 56.50 382 ASN A CA 1
ATOM 2859 C C . ASN A 1 382 ? -2.162 50.068 45.324 1.00 56.50 382 ASN A C 1
ATOM 2861 O O . ASN A 1 382 ? -2.172 49.643 44.171 1.00 56.50 382 ASN A O 1
ATOM 2865 N N . ILE A 1 383 ? -2.924 49.503 46.270 1.00 56.38 383 ILE A N 1
ATOM 2866 C CA . ILE A 1 383 ? -3.849 48.386 46.009 1.00 56.38 383 ILE A CA 1
ATOM 2867 C C . ILE A 1 383 ? -5.223 48.880 45.502 1.00 56.38 383 ILE A C 1
ATOM 2869 O O . ILE A 1 383 ? -5.983 48.084 44.953 1.00 56.38 383 ILE A O 1
ATOM 2873 N N . GLU A 1 384 ? -5.554 50.177 45.599 1.00 51.81 384 GLU A N 1
ATOM 2874 C CA . GLU A 1 384 ? -6.931 50.639 45.354 1.00 51.81 384 GLU A CA 1
ATOM 2875 C C . GLU A 1 384 ? -7.337 50.950 43.900 1.00 51.81 384 GLU A C 1
ATOM 2877 O O . GLU A 1 384 ? -8.535 51.044 43.660 1.00 51.81 384 GLU A O 1
ATOM 2882 N N . THR A 1 385 ? -6.458 51.026 42.888 1.00 52.81 385 THR A N 1
ATOM 2883 C CA . THR A 1 385 ? -6.921 51.194 41.481 1.00 52.81 385 THR A CA 1
ATOM 2884 C C . THR A 1 385 ? -5.920 50.707 40.414 1.00 52.81 385 THR A C 1
ATOM 2886 O O . THR A 1 385 ? -5.179 51.491 39.832 1.00 52.81 385 THR A O 1
ATOM 2889 N N . GLY A 1 386 ? -5.926 49.411 40.080 1.00 46.38 386 GLY A N 1
ATOM 2890 C CA . GLY A 1 386 ? -5.229 48.881 38.893 1.00 46.38 386 GLY A CA 1
ATOM 2891 C C . GLY A 1 386 ? -6.164 48.735 37.681 1.00 46.38 386 GLY A C 1
ATOM 2892 O O . GLY A 1 386 ? -7.168 48.026 37.766 1.00 46.38 386 GLY A O 1
ATOM 2893 N N . ALA A 1 387 ? -5.850 49.375 36.546 1.00 50.22 387 ALA A N 1
ATOM 2894 C CA . ALA A 1 387 ? -6.588 49.264 35.277 1.00 50.22 387 ALA A CA 1
ATOM 2895 C C . ALA A 1 387 ? -5.691 48.733 34.138 1.00 50.22 387 ALA A C 1
ATOM 2897 O O . ALA A 1 387 ? -4.516 49.086 34.047 1.00 50.22 387 ALA A O 1
ATOM 2898 N N . PHE A 1 388 ? -6.246 47.880 33.262 1.00 45.34 388 PHE A N 1
ATOM 2899 C CA . PHE A 1 388 ? -5.539 47.332 32.098 1.00 45.34 388 PHE A CA 1
ATOM 2900 C C . PHE A 1 388 ? -5.273 48.409 31.056 1.00 45.34 388 PHE A C 1
ATOM 2902 O O . PHE A 1 388 ? -6.173 49.151 30.661 1.00 45.34 388 PHE A O 1
ATOM 2909 N N . ALA A 1 389 ? -4.057 48.410 30.540 1.00 53.81 389 ALA A N 1
ATOM 2910 C CA . ALA A 1 389 ? -3.627 49.372 29.557 1.00 53.81 389 ALA A CA 1
ATOM 2911 C C . ALA A 1 389 ? -2.927 48.686 28.398 1.00 53.81 389 ALA A C 1
ATOM 2913 O O . ALA A 1 389 ? -2.035 47.861 28.584 1.00 53.81 389 ALA A O 1
ATOM 2914 N N . TYR A 1 390 ? -3.400 49.027 27.210 1.00 52.91 390 TYR A N 1
ATOM 2915 C CA . TYR A 1 390 ? -2.846 48.663 25.923 1.00 52.91 390 TYR A CA 1
ATOM 2916 C C . TYR A 1 390 ? -3.088 49.843 24.980 1.00 52.91 390 TYR A C 1
ATOM 2918 O O . TYR A 1 390 ? -3.979 50.666 25.214 1.00 52.91 390 TYR A O 1
ATOM 2926 N N . THR A 1 391 ? -2.293 49.912 23.924 1.00 48.22 391 THR A N 1
ATOM 2927 C CA . THR A 1 391 ? -2.497 50.839 22.813 1.00 48.22 391 THR A CA 1
ATOM 2928 C C . THR A 1 391 ? -3.191 50.064 21.703 1.00 48.22 391 THR A C 1
ATOM 2930 O O . THR A 1 391 ? -2.739 48.975 21.339 1.00 48.22 391 THR A O 1
ATOM 2933 N N . ASP A 1 392 ? -4.310 50.574 21.200 1.00 55.31 392 ASP A N 1
ATOM 2934 C CA . ASP A 1 392 ? -4.989 49.976 20.051 1.00 55.31 392 ASP A CA 1
ATOM 2935 C C . ASP A 1 392 ? -4.218 50.228 18.740 1.00 55.31 392 ASP A C 1
ATOM 2937 O O . ASP A 1 392 ? -3.188 50.908 18.712 1.00 55.31 392 ASP A O 1
ATOM 2941 N N . HIS A 1 393 ? -4.703 49.672 17.625 1.00 52.94 393 HIS A N 1
ATOM 2942 C CA . HIS A 1 393 ? -4.044 49.854 16.327 1.00 52.94 393 HIS A CA 1
ATOM 2943 C C . HIS A 1 393 ? -4.075 51.316 15.837 1.00 52.94 393 HIS A C 1
ATOM 2945 O O . HIS A 1 393 ? -3.468 51.625 14.813 1.00 52.94 393 HIS A O 1
ATOM 2951 N N . GLU A 1 394 ? -4.845 52.197 16.485 1.00 56.59 394 GLU A N 1
ATOM 2952 C CA . GLU A 1 394 ? -4.999 53.614 16.132 1.00 56.59 394 GLU A CA 1
ATOM 2953 C C . GLU A 1 394 ? -4.019 54.505 16.911 1.00 56.59 394 GLU A C 1
ATOM 2955 O O . GLU A 1 394 ? -3.973 55.717 16.703 1.00 56.59 394 GLU A O 1
ATOM 2960 N N . GLY A 1 395 ? -3.183 53.912 17.773 1.00 57.16 395 GLY A N 1
ATOM 2961 C CA . GLY A 1 395 ? -2.103 54.609 18.466 1.00 57.16 395 GLY A CA 1
ATOM 2962 C C . GLY A 1 395 ? -2.544 55.357 19.724 1.00 57.16 395 GLY A C 1
ATOM 2963 O O . GLY A 1 395 ? -1.781 56.182 20.233 1.00 57.16 395 GLY A O 1
ATOM 2964 N N . LYS A 1 396 ? -3.743 55.088 20.262 1.00 56.00 396 LYS A N 1
ATOM 2965 C CA . LYS A 1 396 ? -4.222 55.742 21.487 1.00 56.00 396 LYS A CA 1
ATOM 2966 C C . LYS A 1 396 ? -3.786 54.972 22.734 1.00 56.00 396 LYS A C 1
ATOM 2968 O O . LYS A 1 396 ? -4.213 53.846 22.970 1.00 56.00 396 LYS A O 1
ATOM 2973 N N . SER A 1 397 ? -2.912 55.589 23.530 1.00 47.59 397 SER A N 1
ATOM 2974 C CA . SER A 1 397 ? -2.353 54.989 24.746 1.00 47.59 397 SER A CA 1
ATOM 2975 C C . SER A 1 397 ? -3.317 55.095 25.926 1.00 47.59 397 SER A C 1
ATOM 2977 O O . SER A 1 397 ? -3.850 56.167 26.224 1.00 47.59 397 SER A O 1
ATOM 2979 N N . HIS A 1 398 ? -3.493 53.985 26.631 1.00 53.81 398 HIS A N 1
ATOM 2980 C CA . HIS A 1 398 ? -4.131 53.928 27.940 1.00 53.81 398 HIS A CA 1
ATOM 2981 C C . HIS A 1 398 ? -3.072 53.429 28.941 1.00 53.81 398 HIS A C 1
ATOM 2983 O O . HIS A 1 398 ? -2.267 52.583 28.569 1.00 53.81 398 HIS A O 1
ATOM 2989 N N . ALA A 1 399 ? -3.000 53.987 30.162 1.00 48.22 399 ALA A N 1
ATOM 2990 C CA . ALA A 1 399 ? -1.836 53.871 31.065 1.00 48.22 399 ALA A CA 1
ATOM 2991 C C . ALA A 1 399 ? -1.870 52.653 32.014 1.00 48.22 399 ALA A C 1
ATOM 2993 O O . ALA A 1 399 ? -2.880 52.417 32.677 1.00 48.22 399 ALA A O 1
ATOM 2994 N N . GLN A 1 400 ? -0.768 51.888 32.068 1.00 46.84 400 GLN A N 1
ATOM 2995 C CA . GLN A 1 400 ? -0.608 50.662 32.867 1.00 46.84 400 GLN A CA 1
ATOM 2996 C C . GLN A 1 400 ? 0.147 50.982 34.156 1.00 46.84 400 GLN A C 1
ATOM 2998 O O . GLN A 1 400 ? 1.185 51.639 34.110 1.00 46.84 400 GLN A O 1
ATOM 3003 N N . VAL A 1 401 ? -0.359 50.500 35.291 1.00 45.59 401 VAL A N 1
ATOM 3004 C CA . VAL A 1 401 ? 0.335 50.526 36.586 1.00 45.59 401 VAL A CA 1
ATOM 3005 C C . VAL A 1 401 ? 0.186 49.134 37.211 1.00 45.59 401 VAL A C 1
ATOM 3007 O O . VAL A 1 401 ? -0.908 48.569 37.174 1.00 45.59 401 VAL A O 1
ATOM 3010 N N . GLU A 1 402 ? 1.274 48.547 37.717 1.00 42.50 402 GLU A N 1
ATOM 3011 C CA . GLU A 1 402 ? 1.268 47.219 38.355 1.00 42.50 402 GLU A CA 1
ATOM 3012 C C . GLU A 1 402 ? 0.316 47.182 39.573 1.00 42.50 402 GLU A C 1
ATOM 3014 O O . GLU A 1 402 ? 0.405 48.038 40.451 1.00 42.50 402 GLU A O 1
ATOM 3019 N N . GLY A 1 403 ? -0.594 46.193 39.640 1.00 53.62 403 GLY A N 1
ATOM 3020 C CA . GLY A 1 403 ? -1.562 46.029 40.739 1.00 53.62 403 GLY A CA 1
ATOM 3021 C C . GLY A 1 403 ? -2.545 44.851 40.571 1.00 53.62 403 GLY A C 1
ATOM 3022 O O . GLY A 1 403 ? -2.512 44.134 39.570 1.00 53.62 403 GLY A O 1
ATOM 3023 N N . TYR A 1 404 ? -3.432 44.641 41.557 1.00 48.19 404 TYR A N 1
ATOM 3024 C CA . TYR A 1 404 ? -4.491 43.612 41.537 1.00 48.19 404 TYR A CA 1
ATOM 3025 C C . TYR A 1 404 ? -5.746 44.100 40.781 1.00 48.19 404 TYR A C 1
ATOM 3027 O O . TYR A 1 404 ? -6.179 45.236 40.960 1.00 48.19 404 TYR A O 1
ATOM 3035 N N . VAL A 1 405 ? -6.367 43.235 39.963 1.00 55.84 405 VAL A N 1
ATOM 3036 C CA . VAL A 1 405 ? -7.568 43.554 39.159 1.00 55.84 405 VAL A CA 1
ATOM 3037 C C . VAL A 1 405 ? -8.825 42.895 39.743 1.00 55.84 405 VAL A C 1
ATOM 3039 O O . VAL A 1 405 ? -8.817 41.713 40.084 1.00 55.84 405 VAL A O 1
ATOM 3042 N N . LEU A 1 406 ? -9.943 43.633 39.797 1.00 57.41 406 LEU A N 1
ATOM 3043 C CA . LEU A 1 406 ? -11.246 43.096 40.208 1.00 57.41 406 LEU A CA 1
ATOM 3044 C C . LEU A 1 406 ? -11.744 42.006 39.244 1.00 57.41 406 LEU A C 1
ATOM 3046 O O . LEU A 1 406 ? -11.764 42.188 38.025 1.00 57.41 406 LEU A O 1
ATOM 3050 N N . THR A 1 407 ? -12.257 40.898 39.787 1.00 59.47 407 THR A N 1
ATOM 3051 C CA . THR A 1 407 ? -12.782 39.760 39.006 1.00 59.47 407 THR A CA 1
ATOM 3052 C C . THR A 1 407 ? -13.867 40.185 38.011 1.00 59.47 407 THR A C 1
ATOM 3054 O O . THR A 1 407 ? -13.966 39.629 36.922 1.00 59.47 407 THR A O 1
ATOM 3057 N N . SER A 1 408 ? -14.650 41.218 38.333 1.00 64.94 408 SER A N 1
ATOM 3058 C CA . SER A 1 408 ? -15.679 41.782 37.451 1.00 64.94 408 SER A CA 1
ATOM 3059 C C . SER A 1 408 ? -15.108 42.443 36.189 1.00 64.94 408 SER A C 1
ATOM 3061 O O . SER A 1 408 ? -15.710 42.328 35.120 1.00 64.94 408 SER A O 1
ATOM 3063 N N . ALA A 1 409 ? -13.940 43.086 36.278 1.00 63.34 409 ALA A N 1
ATOM 3064 C CA . ALA A 1 409 ? -13.249 43.667 35.129 1.00 63.34 409 ALA A CA 1
ATOM 3065 C C . ALA A 1 409 ? -12.666 42.569 34.226 1.00 63.34 409 ALA A C 1
ATOM 3067 O O . ALA A 1 409 ? -12.837 42.623 33.009 1.00 63.34 409 ALA A O 1
ATOM 3068 N N . ILE A 1 410 ? -12.092 41.519 34.829 1.00 65.00 410 ILE A N 1
ATOM 3069 C CA . ILE A 1 410 ? -11.624 40.322 34.112 1.00 65.00 410 ILE A CA 1
ATOM 3070 C C . ILE A 1 410 ? -12.789 39.659 33.370 1.00 65.00 410 ILE A C 1
ATOM 3072 O O . ILE A 1 410 ? -12.694 39.416 32.172 1.00 65.00 410 ILE A O 1
ATOM 3076 N N . VAL A 1 411 ? -13.923 39.433 34.043 1.00 70.19 411 VAL A N 1
ATOM 3077 C CA . VAL A 1 411 ? -15.119 38.822 33.438 1.00 70.19 411 VAL A CA 1
ATOM 3078 C C . VAL A 1 411 ? -15.686 39.679 32.302 1.00 70.19 411 VAL A C 1
ATOM 3080 O O . VAL A 1 411 ? -16.148 39.131 31.302 1.00 70.19 411 VAL A O 1
ATOM 3083 N N . LYS A 1 412 ? -15.649 41.013 32.414 1.00 72.81 412 LYS A N 1
ATOM 3084 C CA . LYS A 1 412 ? -16.124 41.921 31.358 1.00 72.81 412 LYS A CA 1
ATOM 3085 C C . LYS A 1 412 ? -15.245 41.857 30.107 1.00 72.81 412 LYS A C 1
ATOM 3087 O O . LYS A 1 412 ? -15.790 41.792 29.007 1.00 72.81 412 LYS A O 1
ATOM 3092 N N . GLU A 1 413 ? -13.922 41.840 30.258 1.00 72.19 413 GLU A N 1
ATOM 3093 C CA . GLU A 1 413 ? -13.005 41.722 29.116 1.00 72.19 413 GLU A CA 1
ATOM 3094 C C . GLU A 1 413 ? -13.006 40.310 28.516 1.00 72.19 413 GLU A C 1
ATOM 3096 O O . GLU A 1 413 ? -13.067 40.170 27.294 1.00 72.19 413 GLU A O 1
ATOM 3101 N N . LEU A 1 414 ? -13.072 39.258 29.341 1.00 72.00 414 LEU A N 1
ATOM 3102 C CA . LEU A 1 414 ? -13.249 37.886 28.855 1.00 72.00 414 LEU A CA 1
ATOM 3103 C C . LEU A 1 414 ? -14.566 37.718 28.096 1.00 72.00 414 LEU A C 1
ATOM 3105 O O . LEU A 1 414 ? -14.562 37.094 27.043 1.00 72.00 414 LEU A O 1
ATOM 3109 N N . LYS A 1 415 ? -15.675 38.324 28.543 1.00 73.25 415 LYS A N 1
ATOM 3110 C CA . LYS A 1 415 ? -16.956 38.285 27.810 1.00 73.25 415 LYS A CA 1
ATOM 3111 C C . LYS A 1 415 ? -16.870 38.874 26.402 1.00 73.25 415 LYS A C 1
ATOM 3113 O O . LYS A 1 415 ? -17.534 38.360 25.511 1.00 73.25 415 LYS A O 1
ATOM 3118 N N . LYS A 1 416 ? -16.038 39.895 26.164 1.00 72.12 416 LYS A N 1
ATOM 3119 C CA . LYS A 1 416 ? -15.837 40.450 24.808 1.00 72.12 416 LYS A CA 1
ATOM 3120 C C . LYS A 1 416 ? -15.135 39.475 23.859 1.00 72.12 416 LYS A C 1
ATOM 3122 O O . LYS A 1 416 ? -15.222 39.640 22.647 1.00 72.12 416 LYS A O 1
ATOM 3127 N N . LYS A 1 417 ? -14.404 38.503 24.405 1.00 65.31 417 LYS A N 1
ATOM 3128 C CA . LYS A 1 417 ? -13.622 37.499 23.669 1.00 65.31 417 LYS A CA 1
ATOM 3129 C C . LYS A 1 417 ? -14.199 36.087 23.816 1.00 65.31 417 LYS A C 1
ATOM 3131 O O . LYS A 1 417 ? -13.714 35.163 23.174 1.00 65.31 417 LYS A O 1
ATOM 3136 N N . ALA A 1 418 ? -15.244 35.926 24.629 1.00 62.06 418 ALA A N 1
ATOM 3137 C CA . ALA A 1 418 ? -15.847 34.645 24.974 1.00 62.06 418 ALA A CA 1
ATOM 3138 C C . ALA A 1 418 ? -16.423 33.927 23.750 1.00 62.06 418 ALA A C 1
ATOM 3140 O O . ALA A 1 418 ? -16.278 32.714 23.653 1.00 62.06 418 ALA A O 1
ATOM 3141 N N . ASN A 1 419 ? -16.978 34.668 22.786 1.00 63.03 419 ASN A N 1
ATOM 3142 C CA . ASN A 1 419 ? -17.487 34.086 21.542 1.00 63.03 419 ASN A CA 1
ATOM 3143 C C . ASN A 1 419 ? -16.367 33.403 20.732 1.00 63.03 419 ASN A C 1
ATOM 3145 O O . ASN A 1 419 ? -16.594 32.344 20.167 1.00 63.03 419 ASN A O 1
ATOM 3149 N N . TRP A 1 420 ? -15.130 33.922 20.745 1.00 64.38 420 TRP A N 1
ATOM 3150 C CA . TRP A 1 420 ? -13.994 33.265 20.075 1.00 64.38 420 TRP A CA 1
ATOM 3151 C C . TRP A 1 420 ? -13.551 31.971 20.766 1.00 64.38 420 TRP A C 1
ATOM 3153 O O . TRP A 1 420 ? -12.987 31.097 20.114 1.00 64.38 420 TRP A O 1
ATOM 3163 N N . LEU A 1 421 ? -13.802 31.844 22.073 1.00 59.12 421 LEU A N 1
ATOM 3164 C CA . LEU A 1 421 ? -13.453 30.655 22.852 1.00 59.12 421 LEU A CA 1
ATOM 3165 C C . LEU A 1 421 ? -14.547 29.573 22.803 1.00 59.12 421 LEU A C 1
ATOM 3167 O O . LEU A 1 421 ? -14.230 28.393 22.917 1.00 59.12 421 LEU A O 1
ATOM 3171 N N . LEU A 1 422 ? -15.817 29.976 22.674 1.00 60.53 422 LEU A N 1
ATOM 3172 C CA . LEU A 1 422 ? -16.985 29.088 22.723 1.00 60.53 422 LEU A CA 1
ATOM 3173 C C . LEU A 1 422 ? -17.521 28.715 21.333 1.00 60.53 422 LEU A C 1
ATOM 3175 O O . LEU A 1 422 ? -17.811 27.545 21.099 1.00 60.53 422 LEU A O 1
ATOM 3179 N N . ASP A 1 423 ? -17.612 29.681 20.415 1.00 69.25 423 ASP A N 1
ATOM 3180 C CA . ASP A 1 423 ? -18.220 29.498 19.088 1.00 69.25 423 ASP A CA 1
ATOM 3181 C C . ASP A 1 423 ? -17.168 29.305 17.977 1.00 69.25 423 ASP A C 1
ATOM 3183 O O . ASP A 1 423 ? -17.495 28.930 16.849 1.00 69.25 423 ASP A O 1
ATOM 3187 N N . GLY A 1 424 ? -15.889 29.538 18.298 1.00 69.81 424 GLY A N 1
ATOM 3188 C CA . GLY A 1 424 ? -14.782 29.545 17.344 1.00 69.81 424 GLY A CA 1
ATOM 3189 C C . GLY A 1 424 ? -14.731 30.815 16.485 1.00 69.81 424 GLY A C 1
ATOM 3190 O O . GLY A 1 424 ? -15.504 31.756 16.661 1.00 69.81 424 GLY A O 1
ATOM 3191 N N . TYR A 1 425 ? -13.776 30.865 15.555 1.00 77.12 425 TYR A N 1
ATOM 3192 C CA . TYR A 1 425 ? -13.626 31.986 14.621 1.00 77.12 425 TYR A CA 1
ATOM 3193 C C . TYR A 1 425 ? -14.559 31.825 13.418 1.00 77.12 425 TYR A C 1
ATOM 3195 O O . TYR A 1 425 ? -14.639 30.746 12.824 1.00 77.12 425 TYR A O 1
ATOM 3203 N N . ASN A 1 426 ? -15.218 32.906 13.002 1.00 78.69 426 ASN A N 1
ATOM 3204 C CA . ASN A 1 426 ? -16.039 32.891 11.791 1.00 78.69 426 ASN A CA 1
ATOM 3205 C C . ASN A 1 426 ? -15.177 32.936 10.509 1.00 78.69 426 ASN A C 1
ATOM 3207 O O . ASN A 1 426 ? -13.968 33.164 10.548 1.00 78.69 426 ASN A O 1
ATOM 3211 N N . SER A 1 427 ? -15.786 32.727 9.338 1.00 76.56 427 SER A N 1
ATOM 3212 C CA . SER A 1 427 ? -15.060 32.598 8.062 1.00 76.56 427 SER A CA 1
ATOM 3213 C C . SER A 1 427 ? -14.209 33.823 7.688 1.00 76.56 427 SER A C 1
ATOM 3215 O O . SER A 1 427 ? -13.141 33.666 7.095 1.00 76.56 427 SER A O 1
ATOM 3217 N N . THR A 1 428 ? -14.642 35.031 8.055 1.00 79.44 428 THR A N 1
ATOM 3218 C CA . THR A 1 428 ? -13.909 36.283 7.795 1.00 79.44 428 THR A CA 1
ATOM 3219 C C . THR A 1 428 ? -12.719 36.441 8.745 1.00 79.44 428 THR A C 1
ATOM 3221 O O . THR A 1 428 ? -11.630 36.854 8.336 1.00 79.44 428 THR A O 1
ATOM 3224 N N . GLU A 1 429 ? -12.896 36.058 10.009 1.00 78.44 429 GLU A N 1
ATOM 3225 C CA . GLU A 1 429 ? -11.832 36.043 11.016 1.00 78.44 429 GLU A CA 1
ATOM 3226 C C . GLU A 1 429 ? -10.773 34.989 10.681 1.00 78.44 429 GLU A C 1
ATOM 3228 O O . GLU A 1 429 ? -9.584 35.298 10.692 1.00 78.44 429 GLU A O 1
ATOM 3233 N N . LEU A 1 430 ? -11.185 33.783 10.273 1.00 77.25 430 LEU A N 1
ATOM 3234 C CA . LEU A 1 430 ? -10.279 32.727 9.811 1.00 77.25 430 LEU A CA 1
ATOM 3235 C C . LEU A 1 430 ? -9.452 33.163 8.596 1.00 77.25 430 LEU A C 1
ATOM 3237 O O . LEU A 1 430 ? -8.263 32.862 8.534 1.00 77.25 430 LEU A O 1
ATOM 3241 N N . ALA A 1 431 ? -10.041 33.903 7.651 1.00 76.31 431 ALA A N 1
ATOM 3242 C CA . ALA A 1 431 ? -9.306 34.455 6.512 1.00 76.31 431 ALA A CA 1
ATOM 3243 C C . ALA A 1 431 ? -8.263 35.504 6.936 1.00 76.31 431 ALA A C 1
ATOM 3245 O O . ALA A 1 431 ? -7.165 35.551 6.381 1.00 76.31 431 ALA A O 1
ATOM 3246 N N . THR A 1 432 ? -8.583 36.313 7.947 1.00 79.94 432 THR A N 1
ATOM 3247 C CA . THR A 1 432 ? -7.671 37.325 8.498 1.00 79.94 432 THR A CA 1
ATOM 3248 C C . THR A 1 432 ? -6.529 36.681 9.286 1.00 79.94 432 THR A C 1
ATOM 3250 O O . THR A 1 432 ? -5.372 37.048 9.100 1.00 79.94 432 THR A O 1
ATOM 3253 N N . ILE A 1 433 ? -6.830 35.670 10.108 1.00 78.88 433 ILE A N 1
ATOM 3254 C CA . ILE A 1 433 ? -5.836 34.877 10.844 1.00 78.88 433 ILE A CA 1
ATOM 3255 C C . ILE A 1 433 ? -4.904 34.156 9.867 1.00 78.88 433 ILE A C 1
ATOM 3257 O O . ILE A 1 433 ? -3.690 34.238 10.017 1.00 78.88 433 ILE A O 1
ATOM 3261 N N . ALA A 1 434 ? -5.458 33.509 8.837 1.00 76.75 434 ALA A N 1
ATOM 3262 C CA . ALA A 1 434 ? -4.677 32.841 7.802 1.00 76.75 434 ALA A CA 1
ATOM 3263 C C . ALA A 1 434 ? -3.720 33.824 7.107 1.00 76.75 434 ALA A C 1
ATOM 3265 O O . ALA A 1 434 ? -2.532 33.545 7.002 1.00 76.75 434 ALA A O 1
ATOM 3266 N N . LYS A 1 435 ? -4.194 35.022 6.742 1.00 79.88 435 LYS A N 1
ATOM 3267 C CA . LYS A 1 435 ? -3.345 36.073 6.161 1.00 79.88 435 LYS A CA 1
ATOM 3268 C C . LYS A 1 435 ? -2.225 36.525 7.107 1.00 79.88 435 LYS A C 1
ATO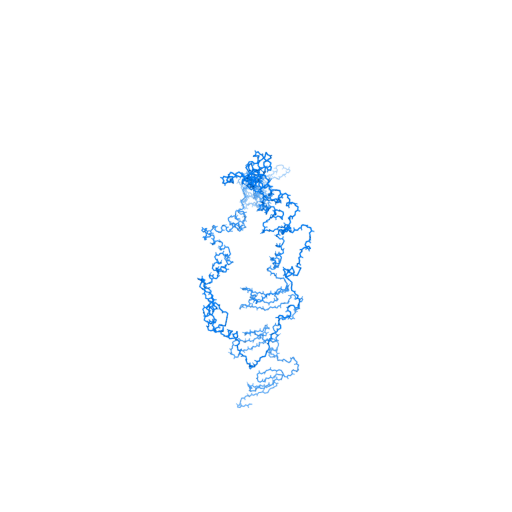M 3270 O O . LYS A 1 435 ? -1.093 36.663 6.660 1.00 79.88 435 LYS A O 1
ATOM 3275 N N . ASN A 1 436 ? -2.528 36.748 8.386 1.00 82.06 436 ASN A N 1
ATOM 3276 C CA . ASN A 1 436 ? -1.551 37.224 9.372 1.00 82.06 436 ASN A CA 1
ATOM 3277 C C . ASN A 1 436 ? -0.499 36.166 9.738 1.00 82.06 436 ASN A C 1
ATOM 3279 O O . ASN A 1 436 ? 0.613 36.524 10.108 1.00 82.06 436 ASN A O 1
ATOM 3283 N N . LEU A 1 437 ? -0.851 34.882 9.645 1.00 81.69 437 LEU A N 1
ATOM 3284 C CA . LEU A 1 437 ? 0.052 33.751 9.877 1.00 81.69 437 LEU A CA 1
ATOM 3285 C C . LEU A 1 437 ? 0.705 33.231 8.585 1.00 81.69 437 LEU A C 1
ATOM 3287 O O . LEU A 1 437 ? 1.385 32.211 8.627 1.00 81.69 437 LEU A O 1
ATOM 3291 N N . GLU A 1 438 ? 0.465 33.887 7.444 1.00 80.56 438 GLU A N 1
ATOM 3292 C CA . GLU A 1 438 ? 0.931 33.460 6.114 1.00 80.56 438 GLU A CA 1
ATOM 3293 C C . GLU A 1 438 ? 0.485 32.034 5.718 1.00 80.56 438 GLU A C 1
ATOM 3295 O O . GLU A 1 438 ? 1.138 31.332 4.947 1.00 80.56 438 GLU A O 1
ATOM 3300 N N . LEU A 1 439 ? -0.675 31.607 6.219 1.00 75.62 439 LEU A N 1
ATOM 3301 C CA . LEU A 1 439 ? -1.315 30.331 5.911 1.00 75.62 439 LEU A CA 1
ATOM 3302 C C . LEU A 1 439 ? -2.429 30.512 4.869 1.00 75.62 439 LEU A C 1
ATOM 3304 O O . LEU A 1 439 ? -3.045 31.572 4.747 1.00 75.62 439 LEU A O 1
ATOM 3308 N N . TYR A 1 440 ? -2.745 29.450 4.127 1.00 72.12 440 TYR A N 1
ATOM 3309 C CA . TYR A 1 440 ? -3.911 29.439 3.242 1.00 72.12 440 TYR A CA 1
ATOM 3310 C C . TYR A 1 440 ? -5.155 28.969 3.993 1.00 72.12 440 TYR A C 1
ATOM 3312 O O . TYR A 1 440 ? -5.120 27.976 4.719 1.00 72.12 440 TYR A O 1
ATOM 3320 N N . THR A 1 441 ? -6.291 29.633 3.767 1.00 78.00 441 THR A N 1
ATOM 3321 C CA . THR A 1 441 ? -7.593 29.044 4.112 1.00 78.00 441 THR A CA 1
ATOM 3322 C C . THR A 1 441 ? -7.808 27.781 3.283 1.00 78.00 441 THR A C 1
ATOM 3324 O O . THR A 1 441 ? -7.232 27.659 2.205 1.00 78.00 441 THR A O 1
ATOM 3327 N N . ARG A 1 442 ? -8.665 26.853 3.726 1.00 71.62 442 ARG A N 1
ATOM 3328 C CA . ARG A 1 442 ? -8.954 25.625 2.962 1.00 71.62 442 ARG A CA 1
ATOM 3329 C C . ARG A 1 442 ? -9.333 25.932 1.509 1.00 71.62 442 ARG A C 1
ATOM 3331 O O . ARG A 1 442 ? -8.719 25.398 0.601 1.00 71.62 442 ARG A O 1
ATOM 3338 N N . THR A 1 443 ? -10.227 26.895 1.292 1.00 72.62 443 THR A N 1
ATOM 3339 C CA . THR A 1 443 ? -10.603 27.369 -0.049 1.00 72.62 443 THR A CA 1
ATOM 3340 C C . THR A 1 443 ? -9.427 27.978 -0.824 1.00 72.62 443 THR A C 1
ATOM 3342 O O . THR A 1 443 ? -9.307 27.765 -2.026 1.00 72.62 443 THR A O 1
ATOM 3345 N N . GLY A 1 444 ? -8.542 28.728 -0.156 1.00 73.44 444 GLY A N 1
ATOM 3346 C CA . GLY A 1 444 ? -7.346 29.304 -0.780 1.00 73.44 444 GLY A CA 1
ATOM 3347 C C . GLY A 1 444 ? -6.279 28.261 -1.128 1.00 73.44 444 GLY A C 1
ATOM 3348 O O . GLY A 1 444 ? -5.641 28.365 -2.173 1.00 73.44 444 GLY A O 1
ATOM 3349 N N . ALA A 1 445 ? -6.111 27.240 -0.286 1.00 71.31 445 ALA A N 1
ATOM 3350 C CA . ALA A 1 445 ? -5.210 26.119 -0.516 1.00 71.31 445 ALA A CA 1
ATOM 3351 C C . ALA A 1 445 ? -5.722 25.260 -1.674 1.00 71.31 445 ALA A C 1
ATOM 3353 O O . ALA A 1 445 ? -4.976 24.971 -2.601 1.00 71.31 445 ALA A O 1
ATOM 3354 N N . ASP A 1 446 ? -7.017 24.954 -1.662 1.00 67.62 446 ASP A N 1
ATOM 3355 C CA . ASP A 1 446 ? -7.706 24.176 -2.686 1.00 67.62 446 ASP A CA 1
ATOM 3356 C C . ASP A 1 446 ? -7.649 24.812 -4.085 1.00 67.62 446 ASP A C 1
ATOM 3358 O O . ASP A 1 446 ? -7.750 24.103 -5.081 1.00 67.62 446 ASP A O 1
ATOM 3362 N N . GLY A 1 447 ? -7.523 26.140 -4.175 1.00 66.62 447 GLY A N 1
ATOM 3363 C CA . GLY A 1 447 ? -7.340 26.851 -5.444 1.00 66.62 447 GLY A CA 1
ATOM 3364 C C . GLY A 1 447 ? -5.880 26.977 -5.895 1.00 66.62 447 GLY A C 1
ATOM 3365 O O . GLY A 1 447 ? -5.629 27.301 -7.055 1.00 66.62 447 GLY A O 1
ATOM 3366 N N . ARG A 1 448 ? -4.911 26.751 -4.998 1.00 68.56 448 ARG A N 1
ATOM 3367 C CA . ARG A 1 448 ? -3.474 26.942 -5.265 1.00 68.56 448 ARG A CA 1
ATOM 3368 C C . ARG A 1 448 ? -2.696 25.632 -5.376 1.00 68.56 448 ARG A C 1
ATOM 3370 O O . ARG A 1 448 ? -1.685 25.596 -6.074 1.00 68.56 448 ARG A O 1
ATOM 3377 N N . PHE A 1 449 ? -3.147 24.577 -4.706 1.00 68.38 449 PHE A N 1
ATOM 3378 C CA . PHE A 1 449 ? -2.478 23.283 -4.643 1.00 68.38 449 PHE A CA 1
ATOM 3379 C C . PHE A 1 449 ? -3.380 22.180 -5.192 1.00 68.38 449 PHE A C 1
ATOM 3381 O O . PHE A 1 449 ? -4.593 22.199 -4.997 1.00 68.38 449 PHE A O 1
ATOM 3388 N N . ALA A 1 450 ? -2.772 21.212 -5.878 1.00 66.06 450 ALA A N 1
ATOM 3389 C CA . ALA A 1 450 ? -3.488 20.070 -6.429 1.00 66.06 450 ALA A CA 1
ATOM 3390 C C . ALA A 1 450 ? -4.012 19.167 -5.305 1.00 66.06 450 ALA A C 1
ATOM 3392 O O . ALA A 1 450 ? -3.286 18.828 -4.365 1.00 66.06 450 ALA A O 1
ATOM 3393 N N . ARG A 1 451 ? -5.272 18.756 -5.417 1.00 69.19 451 ARG A N 1
ATOM 3394 C CA . ARG A 1 451 ? -5.931 17.837 -4.500 1.00 69.19 451 ARG A CA 1
ATOM 3395 C C . ARG A 1 451 ? -5.662 16.401 -4.923 1.00 69.19 451 ARG A C 1
ATOM 3397 O O . ARG A 1 451 ? -5.804 16.033 -6.087 1.00 69.19 451 ARG A O 1
ATOM 3404 N N . MET A 1 452 ? -5.354 15.552 -3.947 1.00 62.28 452 MET A N 1
ATOM 3405 C CA . MET A 1 452 ? -5.076 14.133 -4.193 1.00 62.28 452 MET A CA 1
ATOM 3406 C C . MET A 1 452 ? -6.281 13.395 -4.806 1.00 62.28 452 MET A C 1
ATOM 3408 O O . MET A 1 452 ? -6.097 12.538 -5.665 1.00 62.28 452 MET A O 1
ATOM 3412 N N . GLU A 1 453 ? -7.504 13.776 -4.421 1.00 74.31 453 GLU A N 1
ATOM 3413 C CA . GLU A 1 453 ? -8.768 13.228 -4.946 1.00 74.31 453 GLU A CA 1
ATOM 3414 C C . GLU A 1 453 ? -8.992 13.517 -6.440 1.00 74.31 453 GLU A C 1
ATOM 3416 O O . GLU A 1 453 ? -9.612 12.717 -7.137 1.00 74.31 453 GLU A O 1
ATOM 3421 N N . ASN A 1 454 ? -8.441 14.623 -6.949 1.00 70.38 454 ASN A N 1
ATOM 3422 C CA . ASN A 1 454 ? -8.627 15.061 -8.331 1.00 70.38 454 ASN A CA 1
ATOM 3423 C C . ASN A 1 454 ? -7.453 14.681 -9.244 1.00 70.38 454 ASN A C 1
ATOM 3425 O O . ASN A 1 454 ? -7.518 14.920 -10.451 1.00 70.38 454 ASN A O 1
ATOM 3429 N N . LEU A 1 455 ? -6.391 14.069 -8.706 1.00 78.81 455 LEU A N 1
ATOM 3430 C CA . LEU A 1 455 ? -5.207 13.633 -9.455 1.00 78.81 455 LEU A CA 1
ATOM 3431 C C . LEU A 1 455 ? -4.685 14.749 -10.390 1.00 78.81 455 LEU A C 1
ATOM 3433 O O . LEU A 1 455 ? -4.338 15.838 -9.944 1.00 78.81 455 LEU A O 1
ATOM 3437 N N . PHE A 1 456 ? -4.636 14.497 -11.703 1.00 83.25 456 PHE A N 1
ATOM 3438 C CA . PHE A 1 456 ? -4.182 15.466 -12.705 1.00 83.25 456 PHE A CA 1
ATOM 3439 C C . PHE A 1 456 ? -5.291 16.389 -13.236 1.00 83.25 456 PHE A C 1
ATOM 3441 O O . PHE A 1 456 ? -5.016 17.270 -14.056 1.00 83.25 456 PHE A O 1
ATOM 3448 N N . GLN A 1 457 ? -6.537 16.217 -12.786 1.00 84.31 457 GLN A N 1
ATOM 3449 C CA . GLN A 1 457 ? -7.664 17.027 -13.243 1.00 84.31 457 GLN A CA 1
ATOM 3450 C C . GLN A 1 457 ? -7.517 18.491 -12.818 1.00 84.31 457 GLN A C 1
ATOM 3452 O O . GLN A 1 457 ? -7.902 19.377 -13.576 1.00 84.31 457 GLN A O 1
ATOM 3457 N N . ASP A 1 458 ? -6.879 18.766 -11.679 1.00 83.19 458 ASP A N 1
ATOM 3458 C CA . ASP A 1 458 ? -6.612 20.140 -11.237 1.00 83.19 458 ASP A CA 1
ATOM 3459 C C . ASP A 1 458 ? -5.640 20.865 -12.175 1.00 83.19 458 ASP A C 1
ATOM 3461 O O . ASP A 1 458 ? -5.827 22.044 -12.469 1.00 83.19 458 ASP A O 1
ATOM 3465 N N . TYR A 1 459 ? -4.651 20.154 -12.727 1.00 84.19 459 TYR A N 1
ATOM 3466 C CA . TYR A 1 459 ? -3.733 20.725 -13.714 1.00 84.19 459 TYR A CA 1
ATOM 3467 C C . TYR A 1 459 ? -4.433 21.001 -15.050 1.00 84.19 459 TYR A C 1
ATOM 3469 O O . TYR A 1 459 ? -4.212 22.042 -15.672 1.00 84.19 459 TYR A O 1
ATOM 3477 N N . ILE A 1 460 ? -5.334 20.105 -15.469 1.00 86.56 460 ILE A N 1
ATOM 3478 C CA . ILE A 1 460 ? -6.176 20.321 -16.651 1.00 86.56 460 ILE A CA 1
ATOM 3479 C C . ILE A 1 460 ? -7.077 21.543 -16.431 1.00 86.56 460 ILE A C 1
ATOM 3481 O O . ILE A 1 460 ? -7.118 22.430 -17.281 1.00 86.56 460 ILE A O 1
ATOM 3485 N N . ASN A 1 461 ? -7.750 21.627 -15.283 1.00 86.19 461 ASN A N 1
ATOM 3486 C CA . ASN A 1 461 ? -8.643 22.731 -14.934 1.00 86.19 461 ASN A CA 1
ATOM 3487 C C . ASN A 1 461 ? -7.891 24.065 -14.830 1.00 86.19 461 ASN A C 1
ATOM 3489 O O . ASN A 1 461 ? -8.395 25.081 -15.299 1.00 86.19 461 ASN A O 1
ATOM 3493 N N . TYR A 1 462 ? -6.672 24.061 -14.287 1.00 85.19 462 TYR A N 1
ATOM 3494 C CA . TYR A 1 462 ? -5.787 25.225 -14.249 1.00 85.19 462 TYR A CA 1
ATOM 3495 C C . TYR A 1 462 ? -5.455 25.737 -15.656 1.00 85.19 462 TYR A C 1
ATOM 3497 O O . TYR A 1 462 ? -5.620 26.922 -15.937 1.00 85.19 462 TYR A O 1
ATOM 3505 N N . LEU A 1 463 ? -5.048 24.851 -16.572 1.00 87.19 463 LEU A N 1
ATOM 3506 C CA . LEU A 1 463 ? -4.765 25.232 -17.960 1.00 87.19 463 LEU A CA 1
ATOM 3507 C C . LEU A 1 463 ? -6.028 25.710 -18.692 1.00 87.19 463 LEU A C 1
ATOM 3509 O O . LEU A 1 463 ? -5.960 26.646 -19.490 1.00 87.19 463 LEU A O 1
ATOM 3513 N N . VAL A 1 464 ? -7.186 25.113 -18.395 1.00 89.12 464 VAL A N 1
ATOM 3514 C CA . VAL A 1 464 ? -8.482 25.558 -18.930 1.00 89.12 464 VAL A CA 1
ATOM 3515 C C . VAL A 1 464 ? -8.860 26.943 -18.404 1.00 89.12 464 VAL A C 1
ATOM 3517 O O . VAL A 1 464 ? -9.279 27.795 -19.185 1.00 89.12 464 VAL A O 1
ATOM 3520 N N . ALA A 1 465 ? -8.637 27.220 -17.117 1.00 85.56 465 ALA A N 1
ATOM 3521 C CA . ALA A 1 465 ? -8.838 28.543 -16.526 1.00 85.56 465 ALA A CA 1
ATOM 3522 C C . ALA A 1 465 ? -7.896 29.606 -17.124 1.00 85.56 465 ALA A C 1
ATOM 3524 O O . ALA A 1 465 ? -8.243 30.783 -17.167 1.00 85.56 465 ALA A O 1
ATOM 3525 N N . GLN A 1 466 ? -6.739 29.196 -17.653 1.00 86.25 466 GLN A N 1
ATOM 3526 C CA . GLN A 1 466 ? -5.836 30.046 -18.440 1.00 86.25 466 GLN A CA 1
ATOM 3527 C C . GLN A 1 466 ? -6.237 30.193 -19.919 1.00 86.25 466 GLN A C 1
ATOM 3529 O O . GLN A 1 466 ? -5.480 30.749 -20.715 1.00 86.25 466 GLN A O 1
ATOM 3534 N N . GLY A 1 467 ? -7.413 29.697 -20.310 1.00 88.25 467 GLY A N 1
ATOM 3535 C CA . GLY A 1 467 ? -7.962 29.846 -21.658 1.00 88.25 467 GLY A CA 1
ATOM 3536 C C . GLY A 1 467 ? -7.559 28.750 -22.648 1.00 88.25 467 GLY A C 1
ATOM 3537 O O . GLY A 1 467 ? -7.801 28.904 -23.844 1.00 88.25 467 GLY A O 1
ATOM 3538 N N . LYS A 1 468 ? -6.951 27.641 -22.201 1.00 92.12 468 LYS A N 1
ATOM 3539 C CA . LYS A 1 468 ? -6.741 26.462 -23.061 1.00 92.12 468 LYS A CA 1
ATOM 3540 C C . LYS A 1 468 ? -8.038 25.668 -23.200 1.00 92.12 468 LYS A C 1
ATOM 3542 O O . LYS A 1 468 ? -8.835 25.583 -22.271 1.00 92.12 468 LYS A O 1
ATOM 3547 N N . SER A 1 469 ? -8.244 25.019 -24.343 1.00 92.19 469 SER A N 1
ATOM 3548 C CA . SER A 1 469 ? -9.314 24.022 -24.438 1.00 92.19 469 SER A CA 1
ATOM 3549 C C . S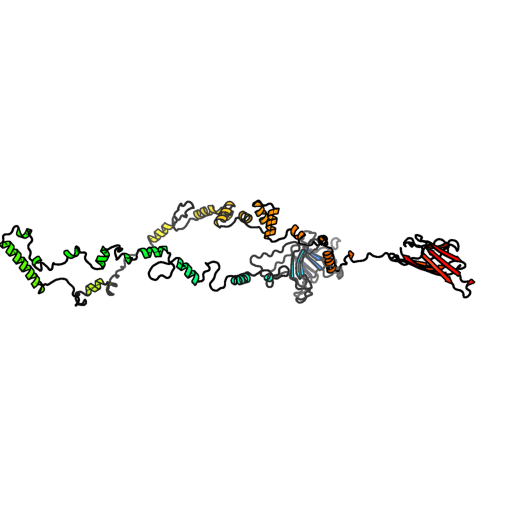ER A 1 469 ? -8.954 22.770 -23.628 1.00 92.19 469 SER A C 1
ATOM 3551 O O . SER A 1 469 ? -7.777 22.479 -23.406 1.00 92.19 469 SER A O 1
ATOM 3553 N N . SER A 1 470 ? -9.955 21.984 -23.220 1.00 86.56 470 SER A N 1
ATOM 3554 C CA . SER A 1 470 ? -9.722 20.734 -22.475 1.00 86.56 470 SER A CA 1
ATOM 3555 C C . SER A 1 470 ? -8.775 19.778 -23.225 1.00 86.56 470 SER A C 1
ATOM 3557 O O . SER A 1 470 ? -7.864 19.208 -22.628 1.00 86.56 470 SER A O 1
ATOM 3559 N N . ALA A 1 471 ? -8.901 19.696 -24.555 1.00 86.12 471 ALA A N 1
ATOM 3560 C CA . ALA A 1 471 ? -8.020 18.889 -25.399 1.00 86.12 471 ALA A CA 1
ATOM 3561 C C . ALA A 1 471 ? -6.567 19.402 -25.416 1.00 86.12 471 ALA A C 1
ATOM 3563 O O . ALA A 1 471 ? -5.628 18.609 -25.352 1.00 86.12 471 ALA A O 1
ATOM 3564 N N . GLN A 1 472 ? -6.366 20.724 -25.461 1.00 88.00 472 GLN A N 1
ATOM 3565 C CA . GLN A 1 472 ? -5.031 21.329 -25.394 1.00 88.00 472 GLN A CA 1
ATOM 3566 C C . GLN A 1 472 ? -4.388 21.120 -24.019 1.00 88.00 472 GLN A C 1
ATOM 3568 O O . GLN A 1 472 ? -3.211 20.783 -23.939 1.00 88.00 472 GLN A O 1
ATOM 3573 N N . ALA A 1 473 ? -5.160 21.275 -22.942 1.00 91.00 473 ALA A N 1
ATOM 3574 C CA . ALA A 1 473 ? -4.690 21.048 -21.580 1.00 91.00 473 ALA A CA 1
ATOM 3575 C C . ALA A 1 473 ? -4.253 19.589 -21.359 1.00 91.00 473 ALA A C 1
ATOM 3577 O O . ALA A 1 473 ? -3.1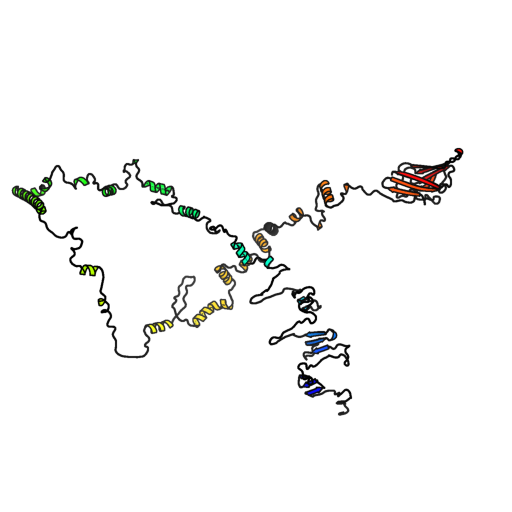89 19.336 -20.796 1.00 91.00 473 ALA A O 1
ATOM 3578 N N . GLN A 1 474 ? -5.024 18.626 -21.873 1.00 88.50 474 GLN A N 1
ATOM 3579 C CA . GLN A 1 474 ? -4.656 17.208 -21.856 1.00 88.50 474 GLN A CA 1
ATOM 3580 C C . GLN A 1 474 ? -3.406 16.915 -22.698 1.00 88.50 474 GLN A C 1
ATOM 3582 O O . GLN A 1 474 ? -2.569 16.117 -22.283 1.00 88.50 474 GLN A O 1
ATOM 3587 N N . ALA A 1 475 ? -3.249 17.555 -23.862 1.00 85.56 475 ALA A N 1
ATOM 3588 C CA . ALA A 1 475 ? -2.057 17.395 -24.694 1.00 85.56 475 ALA A CA 1
ATOM 3589 C C . ALA A 1 475 ? -0.788 17.893 -23.982 1.00 85.56 475 ALA A C 1
ATOM 3591 O O . ALA A 1 475 ? 0.189 17.153 -23.910 1.00 85.56 475 ALA A O 1
ATOM 3592 N N . ILE A 1 476 ? -0.841 19.084 -23.380 1.00 88.38 476 ILE A N 1
ATOM 3593 C CA . ILE A 1 476 ? 0.270 19.660 -22.606 1.00 88.38 476 ILE A CA 1
ATOM 3594 C C . ILE A 1 476 ? 0.613 18.774 -21.401 1.00 88.38 476 ILE A C 1
ATOM 3596 O O . ILE A 1 476 ? 1.784 18.532 -21.123 1.00 88.38 476 ILE A O 1
ATOM 3600 N N . LEU A 1 477 ? -0.394 18.256 -20.690 1.00 88.12 477 LEU A N 1
ATOM 3601 C CA . LEU A 1 477 ? -0.169 17.330 -19.579 1.00 88.12 477 LEU A CA 1
ATOM 3602 C C . LEU A 1 477 ? 0.535 16.045 -20.043 1.00 88.12 477 LEU A C 1
ATOM 3604 O O . LEU A 1 477 ? 1.479 15.605 -19.391 1.00 88.12 477 LEU A O 1
ATOM 3608 N N . ARG A 1 478 ? 0.109 15.452 -21.166 1.00 86.69 478 ARG A N 1
ATOM 3609 C CA . ARG A 1 478 ? 0.764 14.258 -21.728 1.00 86.69 478 ARG A CA 1
ATOM 3610 C C . ARG A 1 478 ? 2.223 14.522 -22.085 1.00 86.69 478 ARG A C 1
ATOM 3612 O O . ARG A 1 478 ? 3.073 13.717 -21.720 1.00 86.69 478 ARG A O 1
ATOM 3619 N N . GLU A 1 479 ? 2.511 15.662 -22.711 1.00 85.56 479 GLU A N 1
ATOM 3620 C CA . GLU A 1 479 ? 3.877 16.084 -23.037 1.00 85.56 479 GLU A CA 1
ATOM 3621 C C . GLU A 1 479 ? 4.733 16.231 -21.769 1.00 85.56 479 GLU A C 1
ATOM 3623 O O . GLU A 1 479 ? 5.835 15.694 -21.691 1.00 85.56 479 GLU A O 1
ATOM 3628 N N . LYS A 1 480 ? 4.199 16.875 -20.722 1.00 85.69 480 LYS A N 1
ATOM 3629 C CA . LYS A 1 480 ? 4.891 17.030 -19.431 1.00 85.69 480 LYS A CA 1
ATOM 3630 C C . LYS A 1 480 ? 5.178 15.704 -18.729 1.00 85.69 480 LYS A C 1
ATOM 3632 O O . LYS A 1 480 ? 6.179 15.606 -18.025 1.00 85.69 480 LYS A O 1
ATOM 3637 N N . LEU A 1 481 ? 4.314 14.707 -18.907 1.00 84.88 481 LEU A N 1
ATOM 3638 C CA . LEU A 1 481 ? 4.485 13.362 -18.355 1.00 84.88 481 LEU A CA 1
ATOM 3639 C C . LEU A 1 481 ? 5.261 12.419 -19.289 1.00 84.88 481 LEU A C 1
ATOM 3641 O O . LEU A 1 481 ? 5.481 11.266 -18.924 1.00 84.88 481 LEU A O 1
ATOM 3645 N N . ASN A 1 482 ? 5.675 12.893 -20.469 1.00 82.50 482 ASN A N 1
ATOM 3646 C CA . ASN A 1 482 ? 6.332 12.099 -21.505 1.00 82.50 482 ASN A CA 1
ATOM 3647 C C . ASN A 1 482 ? 5.520 10.849 -21.911 1.00 82.50 482 ASN A C 1
ATOM 3649 O O . ASN A 1 482 ? 6.062 9.756 -22.082 1.00 82.50 482 ASN A O 1
ATOM 3653 N N . LEU A 1 483 ? 4.195 11.003 -22.005 1.00 78.94 483 LEU A N 1
ATOM 3654 C CA . LEU A 1 483 ? 3.261 9.938 -22.367 1.00 78.94 483 LEU A CA 1
ATOM 3655 C C . LEU A 1 483 ? 2.831 10.074 -23.828 1.00 78.94 483 LEU A C 1
ATOM 3657 O O . LEU A 1 483 ? 2.383 11.140 -24.250 1.00 78.94 483 LEU A O 1
ATOM 3661 N N . LEU A 1 484 ? 2.890 8.964 -24.566 1.00 74.56 484 LEU A N 1
ATOM 3662 C CA . LEU A 1 484 ? 2.432 8.899 -25.952 1.00 74.56 484 LEU A CA 1
ATOM 3663 C C . LEU A 1 484 ? 0.905 9.000 -26.032 1.00 74.56 484 LEU A C 1
ATOM 3665 O O . LEU A 1 484 ? 0.161 8.405 -25.246 1.00 74.56 484 LEU A O 1
ATOM 3669 N N . SER A 1 485 ? 0.425 9.750 -27.013 1.00 73.75 485 SER A N 1
ATOM 3670 C CA . SER A 1 485 ? -0.983 9.798 -27.379 1.00 73.75 485 SER A CA 1
ATOM 3671 C C . SER A 1 485 ? -1.435 8.489 -28.029 1.00 73.75 485 SER A C 1
ATOM 3673 O O . SER A 1 485 ? -0.642 7.678 -28.505 1.00 73.75 485 SER A O 1
ATOM 3675 N N . LYS A 1 486 ? -2.756 8.291 -28.087 1.00 71.00 486 LYS A N 1
ATOM 3676 C CA . LYS A 1 486 ? -3.356 7.144 -28.778 1.00 71.00 486 LYS A CA 1
ATOM 3677 C C . LYS A 1 486 ? -2.895 7.058 -30.237 1.00 71.00 486 LYS A C 1
ATOM 3679 O O . LYS A 1 486 ? -2.637 5.962 -30.715 1.00 71.00 486 LYS A O 1
ATOM 3684 N N . ASP A 1 487 ? -2.769 8.196 -30.910 1.00 69.69 487 ASP A N 1
ATOM 3685 C CA . ASP A 1 487 ? -2.381 8.240 -32.319 1.00 69.69 487 ASP A CA 1
ATOM 3686 C C . ASP A 1 487 ? -0.889 7.928 -32.507 1.00 69.69 487 ASP A C 1
ATOM 3688 O O . ASP A 1 487 ? -0.529 7.232 -33.452 1.00 69.69 487 ASP A O 1
ATOM 3692 N N . GLU A 1 488 ? -0.029 8.350 -31.575 1.00 69.56 488 GLU A N 1
ATOM 3693 C CA . GLU A 1 488 ? 1.400 7.997 -31.572 1.00 69.56 488 GLU A CA 1
ATOM 3694 C C . GLU A 1 488 ? 1.617 6.507 -31.285 1.00 69.56 488 GLU A C 1
ATOM 3696 O O . GLU A 1 488 ? 2.390 5.850 -31.976 1.00 69.56 488 GLU A O 1
ATOM 3701 N N . ILE A 1 489 ? 0.864 5.929 -30.342 1.00 69.06 489 ILE A N 1
ATOM 3702 C CA . ILE A 1 489 ? 0.926 4.486 -30.062 1.00 69.06 489 ILE A CA 1
ATOM 3703 C C . ILE A 1 489 ? 0.525 3.673 -31.298 1.00 69.06 489 ILE A C 1
ATOM 3705 O O . ILE A 1 489 ? 1.179 2.689 -31.621 1.00 69.06 489 ILE A O 1
ATOM 3709 N N . VAL A 1 490 ? -0.537 4.078 -31.999 1.00 65.00 490 VAL A N 1
ATOM 3710 C CA . VAL A 1 490 ? -1.033 3.366 -33.191 1.00 65.00 490 VAL A CA 1
ATOM 3711 C C . VAL A 1 490 ? -0.099 3.534 -34.395 1.00 65.00 490 VAL A C 1
ATOM 3713 O O . VAL A 1 490 ? -0.108 2.693 -35.291 1.00 65.00 490 VAL A O 1
ATOM 3716 N N . LYS A 1 491 ? 0.704 4.600 -34.431 1.00 65.44 491 LYS A N 1
ATOM 3717 C CA . LYS A 1 491 ? 1.671 4.852 -35.502 1.00 65.44 491 LYS A CA 1
ATOM 3718 C C . LYS A 1 491 ? 2.979 4.089 -35.301 1.00 65.44 491 LYS A C 1
ATOM 3720 O O . LYS A 1 491 ? 3.516 3.555 -36.269 1.00 65.44 491 LYS A O 1
ATOM 3725 N N . ASP A 1 492 ? 3.467 4.037 -34.066 1.00 69.50 492 ASP A N 1
ATOM 3726 C CA . ASP A 1 492 ? 4.810 3.534 -33.770 1.00 69.50 492 ASP A CA 1
ATOM 3727 C C . ASP A 1 492 ? 4.814 2.079 -33.269 1.00 69.50 492 ASP A C 1
ATOM 3729 O O . ASP A 1 492 ? 5.864 1.433 -33.267 1.00 69.50 492 ASP A O 1
ATOM 3733 N N . TYR A 1 493 ? 3.657 1.530 -32.873 1.00 69.81 493 TYR A N 1
ATOM 3734 C CA . TYR A 1 493 ? 3.553 0.187 -32.297 1.00 69.81 493 TYR A CA 1
ATOM 3735 C C . TYR A 1 493 ? 2.451 -0.662 -32.944 1.00 69.81 493 TYR A C 1
ATOM 3737 O O . TYR A 1 493 ? 1.343 -0.202 -33.216 1.00 69.81 493 TYR A O 1
ATOM 3745 N N . LEU A 1 494 ? 2.750 -1.954 -33.126 1.00 71.94 494 LEU A N 1
ATOM 3746 C CA . LEU A 1 494 ? 1.802 -2.954 -33.626 1.00 71.94 494 LEU A CA 1
ATOM 3747 C C . LEU A 1 494 ? 0.751 -3.290 -32.571 1.00 71.94 494 LEU A C 1
ATOM 3749 O O . LEU A 1 494 ? 1.073 -3.520 -31.400 1.00 71.94 494 LEU A O 1
ATOM 3753 N N . ARG A 1 495 ? -0.508 -3.410 -32.990 1.00 73.69 495 ARG A N 1
ATOM 3754 C CA . ARG A 1 495 ? -1.592 -3.776 -32.085 1.00 73.69 495 ARG A CA 1
ATOM 3755 C C . ARG A 1 495 ? -1.886 -5.269 -32.129 1.00 73.69 495 ARG A C 1
ATOM 3757 O O . ARG A 1 495 ? -2.017 -5.893 -33.180 1.00 73.69 495 ARG A O 1
ATOM 3764 N N . LYS A 1 496 ? -2.063 -5.857 -30.945 1.00 73.25 496 LYS A N 1
ATOM 3765 C CA . LYS A 1 496 ? -2.361 -7.290 -30.798 1.00 73.25 496 LYS A CA 1
ATOM 3766 C C . LYS A 1 496 ? -3.717 -7.677 -31.404 1.00 73.25 496 LYS A C 1
ATOM 3768 O O . LYS A 1 496 ? -3.846 -8.756 -31.976 1.00 73.25 496 LYS A O 1
ATOM 3773 N N . ASP A 1 497 ? -4.725 -6.817 -31.273 1.00 74.50 497 ASP A N 1
ATOM 3774 C CA . ASP A 1 497 ? -6.075 -7.020 -31.816 1.00 74.50 497 ASP A CA 1
ATOM 3775 C C . ASP A 1 497 ? -6.125 -6.889 -33.343 1.00 74.50 497 ASP A C 1
ATOM 3777 O O . ASP A 1 497 ? -6.948 -7.542 -33.984 1.00 74.50 497 ASP A O 1
ATOM 3781 N N . ALA A 1 498 ? -5.201 -6.124 -33.926 1.00 69.12 498 ALA A N 1
ATOM 3782 C CA . ALA A 1 498 ? -5.061 -5.976 -35.367 1.00 69.12 498 ALA A CA 1
ATOM 3783 C C . ALA A 1 498 ? -4.453 -7.210 -36.055 1.00 69.12 498 ALA A C 1
ATOM 3785 O O . ALA A 1 498 ? -4.436 -7.264 -37.276 1.00 69.12 498 ALA A O 1
ATOM 3786 N N . LYS A 1 499 ? -3.980 -8.232 -35.321 1.00 73.44 499 LYS A N 1
ATOM 3787 C CA . LYS A 1 499 ? -3.468 -9.496 -35.898 1.00 73.44 499 LYS A CA 1
ATOM 3788 C C . LYS A 1 499 ? -2.476 -9.281 -37.058 1.00 73.44 499 LYS A C 1
ATOM 3790 O O . LYS A 1 499 ? -2.528 -10.002 -38.050 1.00 73.44 499 LYS A O 1
ATOM 3795 N N . LEU A 1 500 ? -1.583 -8.298 -36.920 1.00 72.19 500 LEU A N 1
ATOM 3796 C CA . LEU A 1 500 ? -0.577 -7.913 -37.920 1.00 72.19 500 LEU A CA 1
ATOM 3797 C C . LEU A 1 500 ? -1.137 -7.300 -39.217 1.00 72.19 500 LEU A C 1
ATOM 3799 O O . LEU A 1 500 ? -0.373 -7.091 -40.152 1.00 72.19 500 LEU A O 1
ATOM 3803 N N . THR A 1 501 ? -2.428 -6.962 -39.314 1.00 71.38 501 THR A N 1
ATOM 3804 C CA . THR A 1 501 ? -2.946 -6.232 -40.490 1.00 71.38 501 THR A CA 1
ATOM 3805 C C . THR A 1 501 ? -2.439 -4.792 -40.557 1.00 71.38 501 THR A C 1
ATOM 3807 O O . THR A 1 501 ? -2.499 -4.160 -41.605 1.00 71.38 501 THR A O 1
ATOM 3810 N N . ASP A 1 502 ? -1.969 -4.260 -39.431 1.00 72.50 502 ASP A N 1
ATOM 3811 C CA . ASP A 1 502 ? -1.289 -2.972 -39.305 1.00 72.50 502 ASP A CA 1
ATOM 3812 C C . ASP A 1 502 ? 0.220 -3.052 -39.600 1.00 72.50 502 ASP A C 1
ATOM 3814 O O . ASP A 1 502 ? 0.889 -2.021 -39.666 1.00 72.50 502 ASP A O 1
ATOM 3818 N N . LEU A 1 503 ? 0.758 -4.252 -39.855 1.00 74.94 503 LEU A N 1
ATOM 3819 C CA . LEU A 1 503 ? 2.124 -4.439 -40.332 1.00 74.94 503 LEU A CA 1
ATOM 3820 C C . LEU A 1 503 ? 2.188 -4.183 -41.846 1.00 74.94 503 LEU A C 1
ATOM 3822 O O . LEU A 1 503 ? 1.981 -5.078 -42.666 1.00 74.94 503 LEU A O 1
ATOM 3826 N N . VAL A 1 504 ? 2.494 -2.944 -42.227 1.00 73.00 504 VAL A N 1
ATOM 3827 C CA . VAL A 1 504 ? 2.641 -2.551 -43.635 1.00 73.00 504 VAL A CA 1
ATOM 3828 C C . VAL A 1 504 ? 4.050 -2.895 -44.132 1.00 73.00 504 VAL A C 1
ATOM 3830 O O . VAL A 1 504 ? 5.018 -2.207 -43.815 1.00 73.00 504 VAL A O 1
ATOM 3833 N N . LEU A 1 505 ? 4.172 -3.954 -44.938 1.00 76.69 505 LEU A N 1
ATOM 3834 C CA . LEU A 1 505 ? 5.427 -4.353 -45.591 1.00 76.69 505 LEU A CA 1
ATOM 3835 C C . LEU A 1 505 ? 5.378 -3.968 -47.072 1.00 76.69 505 LEU A C 1
ATOM 3837 O O . LEU A 1 505 ? 4.685 -4.606 -47.864 1.00 76.69 505 LEU A O 1
ATOM 3841 N N . GLY A 1 506 ? 6.103 -2.907 -47.431 1.00 71.19 506 GLY A N 1
ATOM 3842 C CA . GLY A 1 506 ? 6.021 -2.274 -48.751 1.00 71.19 506 GLY A CA 1
ATOM 3843 C C . GLY A 1 506 ? 6.703 -3.016 -49.906 1.00 71.19 506 GLY A C 1
ATOM 3844 O O . GLY A 1 506 ? 6.506 -2.617 -51.049 1.00 71.19 506 GLY A O 1
ATOM 3845 N N . SER A 1 507 ? 7.486 -4.071 -49.648 1.00 80.75 507 SER A N 1
ATOM 3846 C CA . SER A 1 507 ? 8.172 -4.840 -50.698 1.00 80.75 507 SER A CA 1
ATOM 3847 C C . SER A 1 507 ? 8.004 -6.359 -50.543 1.00 80.75 507 SER A C 1
ATOM 3849 O O . SER A 1 507 ? 7.954 -6.859 -49.410 1.00 80.75 507 SER A O 1
ATOM 3851 N N . PRO A 1 508 ? 7.967 -7.118 -51.657 1.00 78.62 508 PRO A N 1
ATOM 3852 C CA . PRO A 1 508 ? 7.976 -8.583 -51.631 1.00 78.62 508 PRO A CA 1
ATOM 3853 C C . PRO A 1 508 ? 9.175 -9.167 -50.867 1.00 78.62 508 PRO A C 1
ATOM 3855 O O . PRO A 1 508 ? 9.052 -10.188 -50.193 1.00 78.62 508 PRO A O 1
ATOM 3858 N N . GLU A 1 509 ? 10.332 -8.504 -50.902 1.00 81.00 509 GLU A N 1
ATOM 3859 C CA . GLU A 1 509 ? 11.533 -8.901 -50.161 1.00 81.00 509 GLU A CA 1
ATOM 3860 C C . GLU A 1 509 ? 11.330 -8.789 -48.645 1.00 81.00 509 GLU A C 1
ATOM 3862 O O . GLU A 1 509 ? 11.711 -9.697 -47.902 1.00 81.00 509 GLU A O 1
ATOM 3867 N N . ALA A 1 510 ? 10.682 -7.713 -48.183 1.00 81.12 510 ALA A N 1
ATOM 3868 C CA . ALA A 1 510 ? 10.363 -7.524 -46.771 1.00 81.12 510 ALA A CA 1
ATOM 3869 C C . ALA A 1 510 ? 9.361 -8.581 -46.286 1.00 81.12 510 ALA A C 1
ATOM 3871 O O . ALA A 1 510 ? 9.537 -9.161 -45.214 1.00 81.12 510 ALA A O 1
ATOM 3872 N N . GLN A 1 511 ? 8.354 -8.898 -47.105 1.00 79.75 511 GLN A N 1
ATOM 3873 C CA . GLN A 1 511 ? 7.400 -9.972 -46.819 1.00 79.75 511 GLN A CA 1
ATOM 3874 C C . GLN A 1 511 ? 8.104 -11.332 -46.723 1.00 79.75 511 GLN A C 1
ATOM 3876 O O . GLN A 1 511 ? 7.895 -12.072 -45.762 1.00 79.75 511 GLN A O 1
ATOM 3881 N N . ARG A 1 512 ? 9.019 -11.630 -47.654 1.00 82.00 512 ARG A N 1
ATOM 3882 C CA . ARG A 1 512 ? 9.799 -12.875 -47.664 1.00 82.00 512 ARG A CA 1
ATOM 3883 C C . ARG A 1 512 ? 10.697 -13.012 -46.433 1.00 82.00 512 ARG A C 1
ATOM 3885 O O . ARG A 1 512 ? 10.787 -14.095 -45.855 1.00 82.00 512 ARG A O 1
ATOM 3892 N N . GLN A 1 513 ? 11.345 -11.930 -46.005 1.00 82.62 513 GLN A N 1
ATOM 3893 C CA . GLN A 1 513 ? 12.186 -11.925 -44.806 1.00 82.62 513 GLN A CA 1
ATOM 3894 C C . GLN A 1 513 ? 11.367 -12.137 -43.526 1.00 82.62 513 GLN A C 1
ATOM 3896 O O . GLN A 1 513 ? 11.783 -12.895 -42.645 1.00 82.62 513 GLN A O 1
ATOM 3901 N N . VAL A 1 514 ? 10.180 -11.533 -43.440 1.00 81.56 514 VAL A N 1
ATOM 3902 C CA . VAL A 1 514 ? 9.246 -11.758 -42.330 1.00 81.56 514 VAL A CA 1
ATOM 3903 C C . VAL A 1 514 ? 8.745 -13.204 -42.313 1.00 81.56 514 VAL A C 1
ATOM 3905 O O . VAL A 1 514 ? 8.820 -13.844 -41.266 1.00 81.56 514 VAL A O 1
ATOM 3908 N N . CYS A 1 515 ? 8.343 -13.772 -43.455 1.00 80.88 515 CYS A N 1
ATOM 3909 C CA . CYS A 1 515 ? 7.960 -15.185 -43.554 1.00 80.88 515 CYS A CA 1
ATOM 3910 C C . CYS A 1 515 ? 9.081 -16.124 -43.077 1.00 80.88 515 CYS A C 1
ATOM 3912 O O . CYS A 1 515 ? 8.827 -17.004 -42.256 1.00 80.88 515 CYS A O 1
ATOM 3914 N N . ARG A 1 516 ? 10.336 -15.885 -43.493 1.00 80.38 516 ARG A N 1
ATOM 3915 C CA . ARG A 1 516 ? 11.508 -16.650 -43.020 1.00 80.38 516 ARG A CA 1
ATOM 3916 C C . ARG A 1 516 ? 11.692 -16.566 -41.508 1.00 80.38 516 ARG A C 1
ATOM 3918 O O . ARG A 1 516 ? 11.986 -17.571 -40.872 1.00 80.38 516 ARG A O 1
ATOM 3925 N N . THR A 1 517 ? 11.510 -15.377 -40.943 1.00 81.25 517 THR A N 1
ATOM 3926 C CA . THR A 1 517 ? 11.696 -15.129 -39.507 1.00 81.25 517 THR A CA 1
ATOM 3927 C C . THR A 1 517 ? 10.598 -15.798 -38.678 1.00 81.25 517 THR A C 1
ATOM 3929 O O . THR A 1 517 ? 10.867 -16.332 -37.608 1.00 81.25 517 THR A O 1
ATOM 3932 N N . LEU A 1 518 ? 9.365 -15.816 -39.189 1.00 79.31 518 LEU A N 1
ATOM 3933 C CA . LEU A 1 518 ? 8.208 -16.435 -38.538 1.00 79.31 518 LEU A CA 1
ATOM 3934 C C . LEU A 1 518 ? 8.108 -17.952 -38.773 1.00 79.31 518 LEU A C 1
ATOM 3936 O O . LEU A 1 518 ? 7.208 -18.588 -38.231 1.00 79.31 518 LEU A O 1
ATOM 3940 N N . GLY A 1 519 ? 8.995 -18.536 -39.587 1.00 77.31 519 GLY A N 1
ATOM 3941 C CA . GLY A 1 519 ? 8.924 -19.948 -39.976 1.00 77.31 519 GLY A CA 1
ATOM 3942 C C . GLY A 1 519 ? 7.736 -20.278 -40.890 1.00 77.31 519 GLY A C 1
ATOM 3943 O O . GLY A 1 519 ? 7.297 -21.424 -40.938 1.00 77.31 519 GLY A O 1
ATOM 3944 N N . ALA A 1 520 ? 7.197 -19.282 -41.598 1.00 77.56 520 ALA A N 1
ATOM 3945 C CA . ALA A 1 520 ? 6.068 -19.425 -42.510 1.00 77.56 520 ALA A CA 1
ATOM 3946 C C . ALA A 1 520 ? 6.529 -19.546 -43.975 1.00 77.56 520 ALA A C 1
ATOM 3948 O O . ALA A 1 520 ? 7.524 -18.947 -44.387 1.00 77.56 520 ALA A O 1
ATOM 3949 N N . ALA A 1 521 ? 5.776 -20.298 -44.781 1.00 74.19 521 ALA A N 1
ATOM 3950 C CA . ALA A 1 521 ? 6.001 -20.431 -46.219 1.00 74.19 521 ALA A CA 1
ATOM 3951 C C . ALA A 1 521 ? 5.569 -19.158 -46.971 1.00 74.19 521 ALA A C 1
ATOM 3953 O O . ALA A 1 521 ? 4.467 -18.652 -46.757 1.00 74.19 521 ALA A O 1
ATOM 3954 N N . PHE A 1 522 ? 6.418 -18.651 -47.868 1.00 81.75 522 PHE A N 1
ATOM 3955 C CA . PHE A 1 522 ? 6.078 -17.520 -48.734 1.00 81.75 522 PHE A CA 1
ATOM 3956 C C . PHE A 1 522 ? 5.281 -18.013 -49.949 1.00 81.75 522 PHE A C 1
ATOM 3958 O O . PHE A 1 522 ? 5.806 -18.762 -50.764 1.00 81.75 522 PHE A O 1
ATOM 3965 N N . ALA A 1 523 ? 4.011 -17.619 -50.060 1.00 74.31 523 ALA A N 1
ATOM 3966 C CA . ALA A 1 523 ? 3.036 -18.251 -50.956 1.00 74.31 523 ALA A CA 1
ATOM 3967 C C . ALA A 1 523 ? 3.456 -18.323 -52.439 1.00 74.31 523 ALA A C 1
ATOM 3969 O O . ALA A 1 523 ? 3.178 -19.323 -53.094 1.00 74.31 523 ALA A O 1
ATOM 3970 N N . GLU A 1 524 ? 4.148 -17.307 -52.960 1.00 74.75 524 GLU A N 1
ATOM 3971 C CA . GLU A 1 524 ? 4.567 -17.260 -54.371 1.00 74.75 524 GLU A CA 1
ATOM 3972 C C . GLU A 1 524 ? 5.715 -18.229 -54.711 1.00 74.75 524 GLU A C 1
ATOM 3974 O O . GLU A 1 524 ? 5.955 -18.508 -55.883 1.00 74.75 524 GLU A O 1
ATOM 3979 N N . GLU A 1 525 ? 6.426 -18.761 -53.710 1.00 75.81 525 GLU A N 1
ATOM 3980 C CA . GLU A 1 525 ? 7.523 -19.724 -53.903 1.00 75.81 525 GLU A CA 1
ATOM 3981 C C . GLU A 1 525 ? 7.050 -21.189 -53.951 1.00 75.81 525 GLU A C 1
ATOM 3983 O O . GLU A 1 525 ? 7.860 -22.083 -54.197 1.00 75.81 525 GLU A O 1
ATOM 3988 N N . TYR A 1 526 ? 5.758 -21.463 -53.738 1.00 74.44 526 TYR A N 1
ATOM 3989 C CA . TYR A 1 526 ? 5.223 -22.826 -53.677 1.00 74.44 526 TYR A CA 1
ATOM 3990 C C . TYR A 1 526 ? 4.308 -23.136 -54.864 1.00 74.44 526 TYR A C 1
ATOM 3992 O O . TYR A 1 526 ? 3.466 -22.335 -55.264 1.00 74.44 526 TYR A O 1
ATOM 4000 N N . GLN A 1 527 ? 4.457 -24.342 -55.419 1.00 76.38 527 GLN A N 1
ATOM 4001 C CA . GLN A 1 527 ? 3.606 -24.818 -56.505 1.00 76.38 527 GLN A CA 1
ATOM 4002 C C . GLN A 1 527 ? 2.167 -25.045 -55.999 1.00 76.38 527 GLN A C 1
ATOM 4004 O O . GLN A 1 527 ? 1.985 -25.693 -54.964 1.00 76.38 527 GLN A O 1
ATOM 4009 N N . PRO A 1 528 ? 1.134 -24.586 -56.733 1.00 74.06 528 PRO A N 1
ATOM 4010 C CA . PRO A 1 528 ? -0.250 -24.946 -56.447 1.00 74.06 528 PRO A CA 1
ATOM 4011 C C . PRO A 1 528 ? -0.446 -26.466 -56.453 1.00 74.06 528 PRO A C 1
ATOM 4013 O O . PRO A 1 528 ? 0.146 -27.174 -57.270 1.00 74.06 528 PRO A O 1
ATOM 4016 N N . LEU A 1 529 ? -1.300 -26.972 -55.562 1.00 78.88 529 LEU A N 1
ATOM 4017 C CA . LEU A 1 529 ? -1.593 -28.402 -55.464 1.00 78.88 529 LEU A CA 1
ATOM 4018 C C . LEU A 1 529 ? -2.076 -28.952 -56.819 1.00 78.88 529 LEU A C 1
ATOM 4020 O O . LEU A 1 529 ? -3.092 -28.503 -57.353 1.00 78.88 529 LEU A O 1
ATOM 4024 N N . LEU A 1 530 ? -1.351 -29.929 -57.373 1.00 84.56 530 LEU A N 1
ATOM 4025 C CA . LEU A 1 530 ? -1.756 -30.621 -58.597 1.00 84.56 530 LEU A CA 1
ATOM 4026 C C . LEU A 1 530 ? -3.004 -31.470 -58.330 1.00 84.56 530 LEU A C 1
ATOM 4028 O O . LEU A 1 530 ? -3.112 -32.124 -57.294 1.00 84.56 530 LEU A O 1
ATOM 4032 N N . ILE A 1 531 ? -3.933 -31.494 -59.288 1.00 83.44 531 ILE A N 1
ATOM 4033 C CA . ILE A 1 531 ? -5.118 -32.357 -59.219 1.00 83.44 531 ILE A CA 1
ATOM 4034 C C . ILE A 1 531 ? -4.662 -33.818 -59.245 1.00 83.44 531 ILE A C 1
ATOM 4036 O O . ILE A 1 531 ? -3.958 -34.215 -60.167 1.00 83.44 531 ILE A O 1
ATOM 4040 N N . ASP A 1 532 ? -5.101 -34.621 -58.281 1.00 92.12 532 ASP A N 1
ATOM 4041 C CA . ASP A 1 532 ? -4.915 -36.071 -58.269 1.00 92.12 532 ASP A CA 1
ATOM 4042 C C . ASP A 1 532 ? -6.263 -36.741 -58.023 1.00 92.12 532 ASP A C 1
ATOM 4044 O O . ASP A 1 532 ? -6.904 -36.549 -56.991 1.00 92.12 532 ASP A O 1
ATOM 4048 N N . THR A 1 533 ? -6.720 -37.502 -59.008 1.00 93.88 533 THR A N 1
ATOM 4049 C CA . THR A 1 533 ? -8.025 -38.178 -58.948 1.00 93.88 533 THR A CA 1
ATOM 4050 C C . THR A 1 533 ? -7.980 -39.506 -58.191 1.00 93.88 533 THR A C 1
ATOM 4052 O O . THR A 1 533 ? -9.035 -40.070 -57.901 1.00 93.88 533 THR A O 1
ATOM 4055 N N . GLY A 1 534 ? -6.782 -40.010 -57.866 1.00 94.31 534 GLY A N 1
ATOM 4056 C CA . GLY A 1 534 ? -6.592 -41.394 -57.440 1.00 94.31 534 GLY A CA 1
ATOM 4057 C C . GLY A 1 534 ? -6.894 -42.397 -58.562 1.00 94.31 534 GLY A C 1
ATOM 4058 O O . GLY A 1 534 ? -7.295 -42.035 -59.667 1.00 94.31 534 GLY A O 1
ATOM 4059 N N . TRP A 1 535 ? -6.671 -43.685 -58.299 1.00 96.00 535 TRP A N 1
ATOM 4060 C CA . TRP A 1 535 ? -7.064 -44.738 -59.239 1.00 96.00 535 TRP A CA 1
ATOM 4061 C C . TRP A 1 535 ? -8.575 -44.952 -59.182 1.00 96.00 535 TRP A C 1
ATOM 4063 O O . TRP A 1 535 ? -9.124 -45.281 -58.133 1.00 96.00 535 TRP A O 1
ATOM 4073 N N . MET A 1 536 ? -9.241 -44.784 -60.320 1.00 96.44 536 MET A N 1
ATOM 4074 C CA . MET A 1 536 ? -10.668 -45.035 -60.493 1.00 96.44 536 MET A CA 1
ATOM 4075 C C . MET A 1 536 ? -10.879 -46.159 -61.498 1.00 96.44 536 MET A C 1
ATOM 4077 O O . MET A 1 536 ? -10.122 -46.289 -62.453 1.00 96.44 536 MET A O 1
ATOM 4081 N N . GLN A 1 537 ? -11.917 -46.967 -61.313 1.00 96.75 537 GLN A N 1
ATOM 4082 C CA . GLN A 1 537 ? -12.321 -47.938 -62.329 1.00 96.75 537 GLN A CA 1
ATOM 4083 C C . GLN A 1 537 ? -12.830 -47.195 -63.576 1.00 96.75 537 GLN A C 1
ATOM 4085 O O . GLN A 1 537 ? -13.535 -46.190 -63.458 1.00 96.75 537 GLN A O 1
ATOM 4090 N N . MET A 1 538 ? -12.487 -47.681 -64.768 1.00 96.25 538 MET A N 1
ATOM 4091 C CA . MET A 1 538 ? -13.096 -47.207 -66.012 1.00 96.25 538 MET A CA 1
ATOM 4092 C C . MET A 1 538 ? -14.603 -47.499 -66.006 1.00 96.25 538 MET A C 1
ATOM 4094 O O . MET A 1 538 ? -15.057 -48.497 -65.447 1.00 96.25 538 MET A O 1
ATOM 4098 N N . GLU A 1 539 ? -15.401 -46.652 -66.643 1.00 96.50 539 GLU A N 1
ATOM 4099 C CA . GLU A 1 539 ? -16.852 -46.829 -66.710 1.00 96.50 539 GLU A CA 1
ATOM 4100 C C . GLU A 1 539 ? -17.237 -47.865 -67.779 1.00 96.50 539 GLU A C 1
ATOM 4102 O O . GLU A 1 539 ? -16.604 -47.972 -68.830 1.00 96.50 539 GLU A O 1
ATOM 4107 N N . ASN A 1 540 ? -18.301 -48.625 -67.527 1.00 95.31 540 ASN A N 1
ATOM 4108 C CA . ASN A 1 540 ? -18.921 -49.480 -68.539 1.00 95.31 540 ASN A CA 1
ATOM 4109 C C . ASN A 1 540 ? -19.655 -48.608 -69.574 1.00 95.31 540 ASN A C 1
ATOM 4111 O O . ASN A 1 540 ? -20.306 -47.635 -69.196 1.00 95.31 540 ASN A O 1
ATOM 4115 N N . SER A 1 541 ? -19.594 -48.945 -70.868 1.00 90.62 541 SER A N 1
ATOM 4116 C CA . SER A 1 541 ? -20.401 -48.241 -71.885 1.00 90.62 541 SER A CA 1
ATOM 4117 C C . SER A 1 541 ? -21.859 -48.704 -71.926 1.00 90.62 541 SER A C 1
ATOM 4119 O O . SER A 1 541 ? -22.707 -48.000 -72.476 1.00 90.62 541 SER A O 1
ATOM 4121 N N . GLY A 1 542 ? -22.150 -49.853 -71.315 1.00 87.69 542 GLY A N 1
ATOM 4122 C CA . GLY A 1 542 ? -23.446 -50.517 -71.327 1.00 87.69 542 GLY A CA 1
ATOM 4123 C C . GLY A 1 542 ? -23.379 -51.868 -70.612 1.00 87.69 542 GLY A C 1
ATOM 4124 O O . GLY A 1 542 ? -22.447 -52.141 -69.859 1.00 87.69 542 GLY A O 1
ATOM 4125 N N . GLN A 1 543 ? -24.378 -52.726 -70.834 1.00 84.06 543 GLN A N 1
ATOM 4126 C CA . GLN A 1 543 ? -24.453 -54.054 -70.201 1.00 84.06 543 GLN A CA 1
ATOM 4127 C C . GLN A 1 543 ? -23.514 -55.089 -70.852 1.00 84.06 543 GLN A C 1
ATOM 4129 O O . GLN A 1 543 ? -23.313 -56.167 -70.295 1.00 84.06 543 GLN A O 1
ATOM 4134 N N . GLY A 1 544 ? -22.954 -54.796 -72.035 1.00 84.50 544 GLY A N 1
ATOM 4135 C CA . GLY A 1 544 ? -22.045 -55.692 -72.752 1.00 84.50 544 GLY A CA 1
ATOM 4136 C C . GLY A 1 544 ? -20.578 -55.586 -72.325 1.00 84.50 544 GLY A C 1
ATOM 4137 O O . GLY A 1 544 ? -19.794 -56.479 -72.652 1.00 84.50 544 GLY A O 1
ATOM 4138 N N . THR A 1 545 ? -20.197 -54.536 -71.591 1.00 92.50 545 THR A N 1
ATOM 4139 C CA . THR A 1 545 ? -18.814 -54.280 -71.146 1.00 92.50 545 THR A CA 1
ATOM 4140 C C . THR A 1 545 ? -18.541 -54.756 -69.720 1.00 92.50 545 THR A C 1
ATOM 4142 O O . THR A 1 545 ? -19.446 -54.792 -68.890 1.00 92.50 545 THR A O 1
ATOM 4145 N N . ASP A 1 546 ? -17.281 -55.091 -69.424 1.00 94.00 546 ASP A N 1
ATOM 4146 C CA . ASP A 1 546 ? -16.814 -55.448 -68.077 1.00 94.00 546 ASP A CA 1
ATOM 4147 C C . ASP A 1 546 ? -15.463 -54.782 -67.785 1.00 94.00 546 ASP A C 1
ATOM 4149 O O . ASP A 1 546 ? -14.419 -55.263 -68.220 1.00 94.00 546 ASP A O 1
ATOM 4153 N N . THR A 1 547 ? -15.487 -53.666 -67.054 1.00 94.50 547 THR A N 1
ATOM 4154 C CA . THR A 1 547 ? -14.300 -52.854 -66.738 1.00 94.50 547 THR A CA 1
ATOM 4155 C C . THR A 1 547 ? -13.715 -53.089 -65.346 1.00 94.50 547 THR A C 1
ATOM 4157 O O . THR A 1 547 ? -12.872 -52.308 -64.910 1.00 94.50 547 THR A O 1
ATOM 4160 N N . ARG A 1 548 ? -14.136 -54.134 -64.617 1.00 95.00 548 ARG A N 1
ATOM 4161 C CA . ARG A 1 548 ? -13.743 -54.345 -63.204 1.00 95.00 548 ARG A CA 1
ATOM 4162 C C . ARG A 1 548 ? -12.232 -54.357 -62.964 1.00 95.00 548 ARG A C 1
ATOM 4164 O O . ARG A 1 548 ? -11.795 -53.969 -61.886 1.00 95.00 548 ARG A O 1
ATOM 4171 N N . ASN A 1 549 ? -11.457 -54.761 -63.970 1.00 95.75 549 ASN A N 1
ATOM 4172 C CA . ASN A 1 549 ? -10.001 -54.858 -63.899 1.00 95.75 549 ASN A CA 1
ATOM 4173 C C . ASN A 1 549 ? -9.272 -53.767 -64.702 1.00 95.75 549 ASN A C 1
ATOM 4175 O O . ASN A 1 549 ? -8.066 -53.891 -64.901 1.00 95.75 549 ASN A O 1
ATOM 4179 N N . LEU A 1 550 ? -9.960 -52.719 -65.171 1.00 96.31 550 LEU A N 1
ATOM 4180 C CA . LEU A 1 550 ? -9.365 -51.623 -65.941 1.00 96.31 550 LEU A CA 1
ATOM 4181 C C . LEU A 1 550 ? -9.534 -50.296 -65.196 1.00 96.31 550 LEU A C 1
ATOM 4183 O O . LEU A 1 550 ? -10.654 -49.849 -64.947 1.00 96.31 550 LEU A O 1
ATOM 4187 N N . PHE A 1 551 ? -8.419 -49.645 -64.875 1.00 97.56 551 PHE A N 1
ATOM 4188 C CA . PHE A 1 551 ? -8.373 -48.460 -64.022 1.00 97.56 551 PHE A CA 1
ATOM 4189 C C . PHE A 1 551 ? -7.734 -47.271 -64.728 1.00 97.56 551 PHE A C 1
ATOM 4191 O O . PHE A 1 551 ? -6.947 -47.426 -65.657 1.00 97.56 551 PHE A O 1
ATOM 4198 N N . VAL A 1 552 ? -8.058 -46.071 -64.259 1.00 97.06 552 VAL A N 1
ATOM 4199 C CA . VAL A 1 552 ? -7.578 -44.801 -64.787 1.00 97.06 552 VAL A CA 1
ATOM 4200 C C . VAL A 1 552 ? -7.316 -43.801 -63.661 1.00 97.06 552 VAL A C 1
ATOM 4202 O O . VAL A 1 552 ? -8.071 -43.732 -62.693 1.00 97.06 552 VAL A O 1
ATOM 4205 N N . ARG A 1 553 ? -6.239 -43.022 -63.785 1.00 97.12 553 ARG A N 1
ATOM 4206 C CA . ARG A 1 553 ? -5.861 -41.952 -62.853 1.00 97.12 553 ARG A CA 1
ATOM 4207 C C . ARG A 1 553 ? -5.316 -40.757 -63.614 1.00 97.12 553 ARG A C 1
ATOM 4209 O O . ARG A 1 553 ? -4.500 -40.914 -64.518 1.00 97.12 553 ARG A O 1
ATOM 4216 N N . GLN A 1 554 ? -5.733 -39.571 -63.197 1.00 95.38 554 GLN A N 1
ATOM 4217 C CA . GLN A 1 554 ? -5.185 -38.287 -63.620 1.00 95.38 554 GLN A CA 1
ATOM 4218 C C . GLN A 1 554 ? -4.368 -37.650 -62.490 1.00 95.38 554 GLN A C 1
ATOM 4220 O O . GLN A 1 554 ? -4.900 -37.505 -61.387 1.00 95.38 554 GLN A O 1
ATOM 4225 N N . ILE A 1 555 ? -3.126 -37.252 -62.791 1.00 93.38 555 ILE A N 1
ATOM 4226 C CA . ILE A 1 555 ? -2.260 -36.412 -61.948 1.00 93.38 555 ILE A CA 1
ATOM 4227 C C . ILE A 1 555 ? -1.840 -35.190 -62.774 1.00 93.38 555 ILE A C 1
ATOM 4229 O O . ILE A 1 555 ? -1.099 -35.313 -63.751 1.00 93.38 555 ILE A O 1
ATOM 4233 N N . GLY A 1 556 ? -2.327 -34.006 -62.405 1.00 90.88 556 GLY A N 1
ATOM 4234 C CA . GLY A 1 556 ? -2.152 -32.782 -63.183 1.00 90.88 556 GLY A CA 1
ATOM 4235 C C . GLY A 1 556 ? -2.629 -32.974 -64.626 1.00 90.88 556 GLY A C 1
ATOM 4236 O O . GLY A 1 556 ? -3.783 -33.330 -64.863 1.00 90.88 556 GLY A O 1
ATOM 4237 N N . SER A 1 557 ? -1.723 -32.773 -65.582 1.00 91.81 557 SER A N 1
ATOM 4238 C CA . SER A 1 557 ? -1.987 -32.919 -67.020 1.00 91.81 557 SER A CA 1
ATOM 4239 C C . SER A 1 557 ? -1.696 -34.318 -67.581 1.00 91.81 557 SER A C 1
ATOM 4241 O O . SER A 1 557 ? -1.672 -34.474 -68.797 1.00 91.81 557 SER A O 1
ATOM 4243 N N . ILE A 1 558 ? -1.438 -35.330 -66.743 1.00 93.50 558 ILE A N 1
ATOM 4244 C CA . ILE A 1 558 ? -1.118 -36.699 -67.181 1.00 93.50 558 ILE A CA 1
ATOM 4245 C C . ILE A 1 558 ? -2.247 -37.638 -66.779 1.00 93.50 558 ILE A C 1
ATOM 4247 O O . ILE A 1 558 ? -2.627 -37.685 -65.609 1.00 93.50 558 ILE A O 1
ATOM 4251 N N . VAL A 1 559 ? -2.732 -38.434 -67.729 1.00 95.75 559 VAL A N 1
ATOM 4252 C CA . VAL A 1 559 ? -3.673 -39.525 -67.477 1.00 95.75 559 VAL A CA 1
ATOM 4253 C C . VAL A 1 559 ? -3.034 -40.854 -67.849 1.00 95.75 559 VAL A C 1
ATOM 4255 O O . VAL A 1 559 ? -2.502 -41.003 -68.948 1.00 95.75 559 VAL A O 1
ATOM 4258 N N . SER A 1 560 ? -3.143 -41.833 -66.954 1.00 96.00 560 SER A N 1
ATOM 4259 C CA . SER A 1 560 ? -2.743 -43.219 -67.200 1.00 96.00 560 SER A CA 1
ATOM 4260 C C . SER A 1 560 ? -3.927 -44.159 -67.022 1.00 96.00 560 SER A C 1
ATOM 4262 O O . SER A 1 560 ? -4.626 -44.087 -66.014 1.00 96.00 560 SER A O 1
ATOM 4264 N N . ILE A 1 561 ? -4.125 -45.050 -67.991 1.00 95.88 561 ILE A N 1
ATOM 4265 C CA . ILE A 1 561 ? -5.085 -46.156 -67.963 1.00 95.88 561 ILE A CA 1
ATOM 4266 C C . ILE A 1 561 ? -4.283 -47.451 -67.938 1.00 95.88 561 ILE A C 1
ATOM 4268 O O . ILE A 1 561 ? -3.422 -47.640 -68.797 1.00 95.88 561 ILE A O 1
ATOM 4272 N N . GLN A 1 562 ? -4.561 -48.327 -66.979 1.00 94.94 562 GLN A N 1
ATOM 4273 C CA . GLN A 1 562 ? -3.857 -49.594 -66.796 1.00 94.94 562 GLN A CA 1
ATOM 4274 C C . GLN A 1 562 ? -4.825 -50.680 -66.338 1.00 94.94 562 GLN A C 1
ATOM 4276 O O . GLN A 1 562 ? -5.749 -50.413 -65.566 1.00 94.94 562 GLN A O 1
ATOM 4281 N N . GLY A 1 563 ? -4.606 -51.908 -66.795 1.00 94.06 563 GLY A N 1
ATOM 4282 C CA . GLY A 1 563 ? -5.364 -53.065 -66.332 1.00 94.06 563 GLY A CA 1
ATOM 4283 C C . GLY A 1 563 ? -5.670 -54.055 -67.441 1.00 94.06 563 GLY A C 1
ATOM 4284 O O . GLY A 1 563 ? -4.948 -54.131 -68.430 1.00 94.06 563 GLY A O 1
ATOM 4285 N N . GLU A 1 564 ? -6.739 -54.820 -67.274 1.00 92.50 564 GLU A N 1
ATOM 4286 C CA . GLU A 1 564 ? -7.121 -55.914 -68.163 1.00 92.50 564 GLU A CA 1
ATOM 4287 C C . GLU A 1 564 ? -8.561 -55.751 -68.659 1.00 92.50 564 GLU A C 1
ATOM 4289 O O . GLU A 1 564 ? -9.453 -55.353 -67.907 1.00 92.50 564 GLU A O 1
ATOM 4294 N N . ILE A 1 565 ? -8.793 -56.087 -69.929 1.00 92.69 565 ILE A N 1
ATOM 4295 C CA . ILE A 1 565 ? -10.127 -56.162 -70.529 1.00 92.69 565 ILE A CA 1
ATOM 4296 C C . ILE A 1 565 ? -10.295 -57.467 -71.307 1.00 92.69 565 ILE A C 1
ATOM 4298 O O . ILE A 1 565 ? -9.340 -57.969 -71.897 1.00 92.69 565 ILE A O 1
ATOM 4302 N N . ASN A 1 566 ? -11.517 -57.990 -71.387 1.00 92.31 566 ASN A N 1
ATOM 4303 C CA . ASN A 1 566 ? -11.839 -59.093 -72.287 1.00 92.31 566 ASN A CA 1
ATOM 4304 C C . ASN A 1 566 ? -12.401 -58.565 -73.616 1.00 92.31 566 ASN A C 1
ATOM 4306 O O . ASN A 1 566 ? -13.385 -57.826 -73.640 1.00 92.31 566 ASN A O 1
ATOM 4310 N N . THR A 1 567 ? -11.825 -58.981 -74.742 1.00 90.56 567 THR A N 1
ATOM 4311 C CA . THR A 1 567 ? -12.205 -58.484 -76.075 1.00 90.56 567 THR A CA 1
ATOM 4312 C C . THR A 1 567 ? -13.613 -58.874 -76.539 1.00 90.56 567 THR A C 1
ATOM 4314 O O . THR A 1 567 ? -14.124 -58.260 -77.478 1.00 90.56 567 THR A O 1
ATOM 4317 N N . ALA A 1 568 ? -14.267 -59.863 -75.919 1.00 90.75 568 ALA A N 1
ATOM 4318 C CA . ALA A 1 568 ? -15.675 -60.184 -76.174 1.00 90.75 568 ALA A CA 1
ATOM 4319 C C . ALA A 1 568 ? -16.654 -59.302 -75.381 1.00 90.75 568 ALA A C 1
ATOM 4321 O O . ALA A 1 568 ? -17.827 -59.233 -75.748 1.00 90.75 568 ALA A O 1
ATOM 4322 N N . LYS A 1 569 ? -16.196 -58.633 -74.315 1.00 93.69 569 LYS A N 1
ATOM 4323 C CA . LYS A 1 569 ? -17.016 -57.775 -73.448 1.00 93.69 569 LYS A CA 1
ATOM 4324 C C . LYS A 1 569 ? -17.050 -56.347 -73.989 1.00 93.69 569 LYS A C 1
ATOM 4326 O O . LYS A 1 569 ? -16.328 -55.469 -73.522 1.00 93.69 569 LYS A O 1
ATOM 4331 N N . ARG A 1 570 ? -17.855 -56.145 -75.033 1.00 92.81 570 ARG A N 1
ATOM 4332 C CA . ARG A 1 570 ? -17.972 -54.885 -75.775 1.00 92.81 570 ARG A CA 1
ATOM 4333 C C . ARG A 1 570 ? -19.413 -54.601 -76.178 1.00 92.81 570 ARG A C 1
ATOM 4335 O O . ARG A 1 570 ? -20.166 -55.527 -76.475 1.00 92.81 570 ARG A O 1
ATOM 4342 N N . ASP A 1 571 ? -19.739 -53.325 -76.313 1.00 92.81 571 ASP A N 1
ATOM 4343 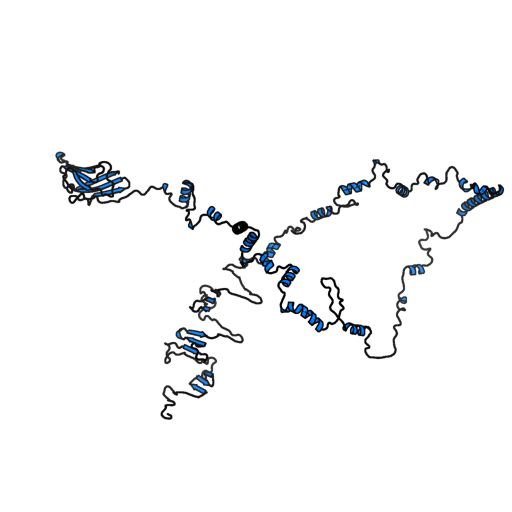C CA . ASP A 1 571 ? -20.954 -52.877 -76.982 1.00 92.81 571 ASP A CA 1
ATOM 4344 C C . ASP A 1 571 ? -20.649 -52.590 -78.462 1.00 92.81 571 ASP A C 1
ATOM 4346 O O . ASP A 1 571 ? -19.852 -51.709 -78.796 1.00 92.81 571 ASP A O 1
ATOM 4350 N N . GLY A 1 572 ? -21.278 -53.346 -79.366 1.00 90.44 572 GLY A N 1
ATOM 4351 C CA . GLY A 1 572 ? -21.075 -53.247 -80.816 1.00 90.44 572 GLY A CA 1
ATOM 4352 C C . GLY A 1 572 ? -20.240 -54.387 -81.414 1.00 90.44 572 GLY A C 1
ATOM 4353 O O . GLY A 1 572 ? -20.016 -55.430 -80.797 1.00 90.44 572 GLY A O 1
ATOM 4354 N N . SER A 1 573 ? -19.811 -54.219 -82.667 1.00 90.00 573 SER A N 1
ATOM 4355 C CA . SER A 1 573 ? -19.083 -55.258 -83.406 1.00 90.00 573 SER A CA 1
ATOM 4356 C C . SER A 1 573 ? -17.583 -55.274 -83.076 1.00 90.00 573 SER A C 1
ATOM 4358 O O . SER A 1 573 ? -17.062 -54.420 -82.362 1.00 90.00 573 SER A O 1
ATOM 4360 N N . ASN A 1 574 ? -16.862 -56.253 -83.625 1.00 88.31 574 ASN A N 1
ATOM 4361 C CA . ASN A 1 574 ? -15.401 -56.334 -83.547 1.00 88.31 574 ASN A CA 1
ATOM 4362 C C . ASN A 1 574 ? -14.672 -55.208 -84.300 1.00 88.31 574 ASN A C 1
ATOM 4364 O O . ASN A 1 574 ? -13.446 -55.164 -84.273 1.00 88.31 574 ASN A O 1
ATOM 4368 N N . TRP A 1 575 ? -15.397 -54.330 -84.994 1.00 91.75 575 TRP A N 1
ATOM 4369 C CA . TRP A 1 575 ? -14.841 -53.249 -85.796 1.00 91.75 575 TRP A CA 1
ATOM 4370 C C . TRP A 1 575 ? -15.351 -51.899 -85.282 1.00 91.75 575 TRP A C 1
ATOM 4372 O O . TRP A 1 575 ? -16.227 -51.278 -85.878 1.00 91.75 575 TRP A O 1
ATOM 4382 N N . GLY A 1 576 ? -14.821 -51.472 -84.132 1.00 90.56 576 GLY A N 1
ATOM 4383 C CA . GLY A 1 576 ? -15.152 -50.195 -83.495 1.00 90.56 576 GLY A CA 1
ATOM 4384 C C . GLY A 1 576 ? -16.122 -50.285 -82.313 1.00 90.56 576 GLY A C 1
ATOM 4385 O O . GLY A 1 576 ? -16.625 -49.249 -81.875 1.00 90.56 576 GLY A O 1
ATOM 4386 N N . GLY A 1 577 ? -16.388 -51.481 -81.778 1.00 93.38 577 GLY A N 1
ATOM 4387 C CA . GLY A 1 577 ? -17.168 -51.652 -80.548 1.00 93.38 577 GLY A CA 1
ATOM 4388 C C . GLY A 1 577 ? -16.493 -51.003 -79.334 1.00 93.38 577 GLY A C 1
ATOM 4389 O O . GLY A 1 577 ? -15.265 -50.960 -79.250 1.00 93.38 577 GLY A O 1
ATOM 4390 N N . VAL A 1 578 ? -17.286 -50.480 -78.399 1.00 95.81 578 VAL A N 1
ATOM 4391 C CA . VAL A 1 578 ? -16.797 -49.809 -77.183 1.00 95.81 578 VAL A CA 1
ATOM 4392 C C . VAL A 1 578 ? -16.602 -50.843 -76.079 1.00 95.81 578 VAL A C 1
ATOM 4394 O O . VAL A 1 578 ? -17.483 -51.662 -75.841 1.00 95.81 578 VAL A O 1
ATOM 4397 N N . ILE A 1 579 ? -15.446 -50.816 -75.418 1.00 94.31 579 ILE A N 1
ATOM 4398 C CA . ILE A 1 579 ? -15.103 -51.751 -74.333 1.00 94.31 579 ILE A CA 1
ATOM 4399 C C . ILE A 1 579 ? -15.039 -51.083 -72.954 1.00 94.31 579 ILE A C 1
ATOM 4401 O O . ILE A 1 579 ? -15.157 -51.766 -71.943 1.00 94.31 579 ILE A O 1
ATOM 4405 N N . ALA A 1 580 ? -14.838 -49.763 -72.906 1.00 96.25 580 ALA A N 1
ATOM 4406 C CA . ALA A 1 580 ? -14.796 -48.978 -71.676 1.00 96.25 580 ALA A CA 1
ATOM 4407 C C . ALA A 1 580 ? -14.985 -47.478 -71.963 1.00 96.25 580 ALA A C 1
ATOM 4409 O O . ALA A 1 580 ? -14.782 -47.014 -73.090 1.00 96.25 580 ALA A O 1
ATOM 4410 N N . MET A 1 581 ? -15.311 -46.716 -70.922 1.00 96.75 581 MET A N 1
ATOM 4411 C CA . MET A 1 581 ? -15.497 -45.267 -70.936 1.00 96.75 581 MET A CA 1
ATOM 4412 C C . MET A 1 581 ? -14.590 -44.586 -69.904 1.00 96.75 581 MET A C 1
ATOM 4414 O O . MET A 1 581 ? -14.450 -45.054 -68.776 1.00 96.75 581 MET A O 1
ATOM 4418 N N . ILE A 1 582 ? -13.981 -43.458 -70.272 1.00 96.50 582 ILE A N 1
ATOM 4419 C CA . ILE A 1 582 ? -13.215 -42.616 -69.344 1.00 96.50 582 ILE A CA 1
ATOM 4420 C C . ILE A 1 582 ? -14.202 -41.863 -68.434 1.00 96.50 582 ILE A C 1
ATOM 4422 O O . ILE A 1 582 ? -14.991 -41.069 -68.969 1.00 96.50 582 ILE A O 1
ATOM 4426 N N . PRO A 1 583 ? -14.126 -42.021 -67.095 1.00 96.12 583 PRO A N 1
ATOM 4427 C CA . PRO A 1 583 ? -15.027 -41.363 -66.154 1.00 96.12 583 PRO A CA 1
ATOM 4428 C C . PRO A 1 583 ? -15.040 -39.844 -66.311 1.00 96.12 583 PRO A C 1
ATOM 4430 O O . PRO A 1 583 ? -14.005 -39.228 -66.574 1.00 96.12 583 PRO A O 1
ATOM 4433 N N . ASN A 1 584 ? -16.192 -39.209 -66.077 1.00 93.94 584 ASN A N 1
ATOM 4434 C CA . ASN A 1 584 ? -16.365 -37.758 -66.269 1.00 93.94 584 ASN A CA 1
ATOM 4435 C C . ASN A 1 584 ? -15.389 -36.891 -65.457 1.00 93.94 584 ASN A C 1
ATOM 4437 O O . ASN A 1 584 ? -15.065 -35.780 -65.873 1.00 93.94 584 ASN A O 1
ATOM 4441 N N . LYS A 1 585 ? -14.893 -37.414 -64.331 1.00 93.62 585 LYS A N 1
ATOM 4442 C CA . LYS A 1 585 ? -13.907 -36.753 -63.464 1.00 93.62 585 LYS A CA 1
ATOM 4443 C C . LYS A 1 585 ? -12.505 -36.646 -64.079 1.00 93.62 585 LYS A C 1
ATOM 4445 O O . LYS A 1 585 ? -11.689 -35.900 -63.556 1.00 93.62 585 LYS A O 1
ATOM 4450 N N . ILE A 1 586 ? -12.226 -37.385 -65.153 1.00 94.44 586 ILE A N 1
ATOM 4451 C CA . ILE A 1 586 ? -10.937 -37.386 -65.853 1.00 94.44 586 ILE A CA 1
ATOM 4452 C C . ILE A 1 586 ? -11.098 -36.725 -67.213 1.00 94.44 586 ILE A C 1
ATOM 4454 O O . ILE A 1 586 ? -12.112 -36.908 -67.888 1.00 94.44 586 ILE A O 1
ATOM 4458 N N . GLN A 1 587 ? -10.110 -35.945 -67.629 1.00 94.81 587 GLN A N 1
ATOM 4459 C CA . GLN A 1 587 ? -10.125 -35.297 -68.936 1.00 94.81 587 GLN A CA 1
ATOM 4460 C C . GLN A 1 587 ? -9.820 -36.316 -70.061 1.00 94.81 587 GLN A C 1
ATOM 4462 O O . GLN A 1 587 ? -8.925 -37.154 -69.909 1.00 94.81 587 GLN A O 1
ATOM 4467 N N . PRO A 1 588 ? -10.572 -36.306 -71.183 1.00 94.31 588 PRO A N 1
ATOM 4468 C CA . PRO A 1 588 ? -10.285 -37.167 -72.329 1.00 94.31 588 PRO A CA 1
ATOM 4469 C C . PRO A 1 588 ? -8.998 -36.715 -73.038 1.00 94.31 588 PRO A C 1
ATOM 4471 O O . PRO A 1 588 ? -8.627 -35.545 -72.933 1.00 94.31 588 PRO A O 1
ATOM 4474 N N . PRO A 1 589 ? -8.326 -37.598 -73.793 1.00 95.19 589 PRO A N 1
ATOM 4475 C CA . PRO A 1 589 ? -7.111 -37.225 -74.507 1.00 95.19 589 PRO A CA 1
ATOM 4476 C C . PRO A 1 589 ? -7.405 -36.151 -75.556 1.00 95.19 589 PRO A C 1
ATOM 4478 O O . PRO A 1 589 ? -8.381 -36.256 -76.300 1.00 95.19 589 PRO A O 1
ATOM 4481 N N . LYS A 1 590 ? -6.546 -35.130 -75.666 1.00 93.81 590 LYS A N 1
ATOM 4482 C CA . LYS A 1 590 ? -6.696 -34.078 -76.688 1.00 93.81 590 LYS A CA 1
ATOM 4483 C C . LYS A 1 590 ? -6.568 -34.627 -78.115 1.00 93.81 590 LYS A C 1
ATOM 4485 O O . LYS A 1 590 ? -7.311 -34.222 -79.005 1.00 93.81 590 LYS A O 1
ATOM 4490 N N . TYR A 1 591 ? -5.658 -35.577 -78.318 1.00 94.31 591 TYR A N 1
ATOM 4491 C CA . TYR A 1 591 ? -5.414 -36.253 -79.594 1.00 94.31 591 TYR A CA 1
ATOM 4492 C C . TYR A 1 591 ? -5.613 -37.761 -79.452 1.00 94.31 591 TYR A C 1
ATOM 4494 O O . TYR A 1 591 ? -5.458 -38.306 -78.364 1.00 94.31 591 TYR A O 1
ATOM 4502 N N . SER A 1 592 ? -5.961 -38.441 -80.544 1.00 93.69 592 SER A N 1
ATOM 4503 C CA . SER A 1 592 ? -6.247 -39.877 -80.505 1.00 93.69 592 SER A CA 1
ATOM 4504 C C . SER A 1 592 ? -5.038 -40.687 -80.036 1.00 93.69 592 SER A C 1
ATOM 4506 O O . SER A 1 592 ? -3.933 -40.499 -80.541 1.00 93.69 592 SER A O 1
ATOM 4508 N N . VAL A 1 593 ? -5.266 -41.635 -79.130 1.00 93.75 593 VAL A N 1
ATOM 4509 C CA . VAL A 1 593 ? -4.253 -42.587 -78.666 1.00 93.75 593 VAL A CA 1
ATOM 4510 C C . VAL A 1 593 ? -4.648 -44.006 -79.036 1.00 93.75 593 VAL A C 1
ATOM 4512 O O . VAL A 1 593 ? -5.824 -44.373 -78.999 1.00 93.75 593 VAL A O 1
ATOM 4515 N N . ARG A 1 594 ? -3.656 -44.816 -79.410 1.00 92.69 594 ARG A N 1
ATOM 4516 C CA . ARG A 1 594 ? -3.848 -46.213 -79.795 1.00 92.69 594 ARG A CA 1
ATOM 4517 C C . ARG A 1 594 ? -2.869 -47.108 -79.048 1.00 92.69 594 ARG A C 1
ATOM 4519 O O . ARG A 1 594 ? -1.677 -46.833 -79.018 1.00 92.69 594 ARG A O 1
ATOM 4526 N N . CYS A 1 595 ? -3.393 -48.202 -78.517 1.00 90.25 595 CYS A N 1
ATOM 4527 C CA . CYS A 1 595 ? -2.639 -49.333 -78.002 1.00 90.25 595 CYS A CA 1
ATOM 4528 C C . CYS A 1 595 ? -2.953 -50.551 -78.879 1.00 90.25 595 CYS A C 1
ATOM 4530 O O . CYS A 1 595 ? -4.068 -50.688 -79.382 1.00 90.25 595 CYS A O 1
ATOM 4532 N N . THR A 1 596 ? -1.989 -51.432 -79.105 1.00 87.50 596 THR A N 1
ATOM 4533 C CA . THR A 1 596 ? -2.193 -52.662 -79.880 1.00 87.50 596 THR A CA 1
ATOM 4534 C C . THR A 1 596 ? -1.704 -53.848 -79.082 1.00 87.50 596 THR A C 1
ATOM 4536 O O . THR A 1 596 ? -0.618 -53.786 -78.514 1.00 87.50 596 THR A O 1
ATOM 4539 N N . ALA A 1 597 ? -2.467 -54.933 -79.103 1.00 85.00 597 ALA A N 1
ATOM 4540 C CA . ALA A 1 597 ? -2.056 -56.203 -78.529 1.00 85.00 597 ALA A CA 1
ATOM 4541 C C . ALA A 1 597 ? -2.190 -57.310 -79.569 1.00 85.00 597 ALA A C 1
ATOM 4543 O O . ALA A 1 597 ? -3.169 -57.360 -80.320 1.00 85.00 597 ALA A O 1
ATOM 4544 N N . ALA A 1 598 ? -1.203 -58.194 -79.612 1.00 80.31 598 ALA A N 1
ATOM 4545 C CA . ALA A 1 598 ? -1.177 -59.337 -80.507 1.00 80.31 598 ALA A CA 1
ATOM 4546 C C . ALA A 1 598 ? -0.627 -60.550 -79.760 1.00 80.31 598 ALA A C 1
ATOM 4548 O O . ALA A 1 598 ? 0.302 -60.413 -78.965 1.00 80.31 598 ALA A O 1
ATOM 4549 N N . ASN A 1 599 ? -1.178 -61.723 -80.063 1.00 71.81 599 ASN A N 1
ATOM 4550 C CA . ASN A 1 599 ? -0.578 -62.996 -79.684 1.00 71.81 599 ASN A CA 1
ATOM 4551 C C . ASN A 1 599 ? 0.123 -63.543 -80.922 1.00 71.81 599 ASN A C 1
ATOM 4553 O O . ASN A 1 599 ? -0.496 -63.686 -81.981 1.00 71.81 599 ASN A O 1
ATOM 4557 N N . TRP A 1 600 ? 1.412 -63.820 -80.772 1.00 69.25 600 TRP A N 1
ATOM 4558 C CA . TRP A 1 600 ? 2.244 -64.381 -81.825 1.00 69.25 600 TRP A CA 1
ATOM 4559 C C . TRP A 1 600 ? 2.179 -65.907 -81.761 1.00 69.25 600 TRP A C 1
ATOM 4561 O O . TRP A 1 600 ? 2.313 -66.496 -80.691 1.00 69.25 600 TRP A O 1
ATOM 4571 N N . ASN A 1 601 ? 1.914 -66.524 -82.907 1.00 69.62 601 ASN A N 1
ATOM 4572 C CA . ASN A 1 601 ? 1.932 -67.961 -83.140 1.00 69.62 601 ASN A CA 1
ATOM 4573 C C . ASN A 1 601 ? 3.106 -68.276 -84.086 1.00 69.62 601 ASN A C 1
ATOM 4575 O O . ASN A 1 601 ? 3.464 -67.442 -84.921 1.00 69.62 601 ASN A O 1
ATOM 4579 N N . ASP A 1 602 ? 3.682 -69.471 -83.970 1.00 72.19 602 ASP A N 1
ATOM 4580 C CA . ASP A 1 602 ? 4.798 -69.932 -84.805 1.00 72.19 602 ASP A CA 1
ATOM 4581 C C . ASP A 1 602 ? 4.431 -69.964 -86.301 1.00 72.19 602 ASP A C 1
ATOM 4583 O O . ASP A 1 602 ? 5.285 -69.753 -87.161 1.00 72.19 602 ASP A O 1
ATOM 4587 N N . ASP A 1 603 ? 3.148 -70.149 -86.636 1.00 72.62 603 ASP A N 1
ATOM 4588 C CA . ASP A 1 603 ? 2.644 -69.963 -87.999 1.00 72.62 603 ASP A CA 1
ATOM 4589 C C . ASP A 1 603 ? 2.098 -68.539 -88.198 1.00 72.62 603 ASP A C 1
ATOM 4591 O O . ASP A 1 603 ? 1.035 -68.151 -87.692 1.00 72.62 603 ASP A O 1
ATOM 4595 N N . HIS A 1 604 ? 2.818 -67.774 -89.023 1.00 69.81 604 HIS A N 1
ATOM 4596 C CA . HIS A 1 604 ? 2.539 -66.370 -89.301 1.00 69.81 604 HIS A CA 1
ATOM 4597 C C . HIS A 1 604 ? 1.146 -66.127 -89.902 1.00 69.81 604 HIS A C 1
ATOM 4599 O O . HIS A 1 604 ? 0.605 -65.029 -89.756 1.00 69.81 604 HIS A O 1
ATOM 4605 N N . LYS A 1 605 ? 0.530 -67.134 -90.541 1.00 71.62 605 LYS A N 1
ATOM 4606 C CA . LYS A 1 605 ? -0.829 -67.035 -91.097 1.00 71.62 605 LYS A CA 1
ATOM 4607 C C . LYS A 1 605 ? -1.904 -66.934 -90.008 1.00 71.62 605 LYS A C 1
ATOM 4609 O O . LYS A 1 605 ? -3.004 -66.446 -90.281 1.00 71.62 605 LYS A O 1
ATOM 4614 N N . TYR A 1 606 ? -1.596 -67.360 -88.781 1.00 68.88 606 TYR A N 1
ATOM 4615 C CA . TYR A 1 606 ? -2.499 -67.304 -87.629 1.00 68.88 606 TYR A CA 1
ATOM 4616 C C . TYR A 1 606 ? -2.153 -66.203 -86.624 1.00 68.88 606 TYR A C 1
ATOM 4618 O O . TYR A 1 606 ? -2.825 -66.105 -85.596 1.00 68.88 606 TYR A O 1
ATOM 4626 N N . ASN A 1 607 ? -1.178 -65.340 -86.926 1.00 71.50 607 ASN A N 1
ATOM 4627 C CA . ASN A 1 607 ? -0.930 -64.143 -86.130 1.00 71.50 607 ASN A CA 1
ATOM 4628 C C . ASN A 1 607 ? -2.143 -63.217 -86.204 1.00 71.50 607 ASN A C 1
ATOM 4630 O O . ASN A 1 607 ? -2.564 -62.780 -87.278 1.00 71.50 607 ASN A O 1
ATOM 4634 N N . ARG A 1 608 ? -2.729 -62.932 -85.042 1.00 74.62 608 ARG A N 1
ATOM 4635 C CA . ARG A 1 608 ? -3.925 -62.099 -84.917 1.00 74.62 608 ARG A CA 1
ATOM 4636 C C . ARG A 1 608 ? -3.683 -61.029 -83.873 1.00 74.62 608 ARG A C 1
ATOM 4638 O O . ARG A 1 608 ? -3.083 -61.280 -82.830 1.00 74.62 608 ARG A O 1
ATOM 4645 N N . GLY A 1 609 ? -4.175 -59.834 -84.172 1.00 80.25 609 GLY A N 1
ATOM 4646 C CA . GLY A 1 609 ? -4.028 -58.670 -83.318 1.00 80.25 609 GLY A CA 1
ATOM 4647 C C . GLY A 1 609 ? -5.343 -57.943 -83.107 1.00 80.25 609 GLY A C 1
ATOM 4648 O O . GLY A 1 609 ? -6.315 -58.091 -83.854 1.00 80.25 609 GLY A O 1
ATOM 4649 N N . SER A 1 610 ? -5.329 -57.130 -82.069 1.00 88.19 610 SER A N 1
ATOM 4650 C CA . SER A 1 610 ? -6.364 -56.179 -81.719 1.00 88.19 610 SER A CA 1
ATOM 4651 C C . SER A 1 610 ? -5.735 -54.798 -81.575 1.00 88.19 610 SER A C 1
ATOM 4653 O O . SER A 1 610 ? -4.598 -54.649 -81.120 1.00 88.19 610 SER A O 1
ATOM 4655 N N . SER A 1 611 ? -6.468 -53.773 -81.995 1.00 91.19 611 SER A N 1
ATOM 4656 C CA . SER A 1 611 ? -6.116 -52.388 -81.714 1.00 91.19 611 SER A CA 1
ATOM 4657 C C . SER A 1 611 ? -7.202 -51.745 -80.873 1.00 91.19 611 SER A C 1
ATOM 4659 O O . SER A 1 611 ? -8.394 -51.905 -81.128 1.00 91.19 611 SER A O 1
ATOM 4661 N N . PHE A 1 612 ? -6.761 -51.009 -79.871 1.00 94.19 612 PHE A N 1
ATOM 4662 C CA . PHE A 1 612 ? -7.578 -50.295 -78.918 1.00 94.19 612 PHE A CA 1
ATOM 4663 C C . PHE A 1 612 ? -7.321 -48.813 -79.140 1.00 94.19 612 PHE A C 1
ATOM 4665 O O . PHE A 1 612 ? -6.177 -48.373 -79.082 1.00 94.19 612 PHE A O 1
ATOM 4672 N N . THR A 1 613 ? -8.350 -48.043 -79.466 1.00 95.56 613 THR A N 1
ATOM 4673 C CA . THR A 1 613 ? -8.207 -46.625 -79.810 1.00 95.56 613 THR A CA 1
ATOM 4674 C C . THR A 1 613 ? -9.143 -45.789 -78.953 1.00 95.56 613 THR A C 1
ATOM 4676 O O . THR A 1 613 ? -10.322 -46.113 -78.832 1.00 95.56 613 THR A O 1
ATOM 4679 N N . ILE A 1 614 ? -8.621 -44.703 -78.389 1.00 96.38 614 ILE A N 1
ATOM 4680 C CA . ILE A 1 614 ? -9.415 -43.614 -77.819 1.00 96.38 614 ILE A CA 1
ATOM 4681 C C . ILE A 1 614 ? -9.231 -42.432 -78.758 1.00 96.38 614 ILE A C 1
ATOM 4683 O O . ILE A 1 614 ? -8.108 -41.965 -78.946 1.00 96.38 614 ILE A O 1
ATOM 4687 N N . TYR A 1 615 ? -10.306 -41.970 -79.387 1.00 95.19 615 TYR A N 1
ATOM 4688 C CA . TYR A 1 615 ? -10.225 -40.820 -80.285 1.00 95.19 615 TYR A CA 1
ATOM 4689 C C . TYR A 1 615 ? -10.109 -39.510 -79.499 1.00 95.19 615 TYR A C 1
ATOM 4691 O O . TYR A 1 615 ? -10.672 -39.378 -78.413 1.00 95.19 615 TYR A O 1
ATOM 4699 N N . GLY A 1 616 ? -9.385 -38.534 -80.054 1.00 93.94 616 GLY A N 1
ATOM 4700 C CA . GLY A 1 616 ? -9.208 -37.219 -79.431 1.00 93.94 616 GLY A CA 1
ATOM 4701 C C . GLY A 1 616 ? -10.547 -36.552 -79.096 1.00 93.94 616 GLY A C 1
ATOM 4702 O O . GLY A 1 616 ? -11.493 -36.609 -79.882 1.00 93.94 616 GLY A O 1
ATOM 4703 N N . GLY A 1 617 ? -10.646 -35.970 -77.902 1.00 92.75 617 GLY A N 1
ATOM 4704 C CA . GLY A 1 617 ? -11.867 -35.370 -77.361 1.00 92.75 617 GLY A CA 1
ATOM 4705 C C . GLY A 1 617 ? -12.960 -36.373 -76.973 1.00 92.75 617 GLY A C 1
ATOM 4706 O O . GLY A 1 617 ? -14.007 -35.964 -76.472 1.00 92.75 617 GLY A O 1
ATOM 4707 N N . GLN A 1 618 ? -12.744 -37.676 -77.173 1.00 94.19 618 GLN A N 1
ATOM 4708 C CA . GLN A 1 618 ? -13.712 -38.714 -76.835 1.00 94.19 618 GLN A CA 1
ATOM 4709 C C . GLN A 1 618 ? -13.329 -39.460 -75.561 1.00 94.19 618 GLN A C 1
ATOM 4711 O O . GLN A 1 618 ? -12.168 -39.572 -75.180 1.00 94.19 618 GLN A O 1
ATOM 4716 N N . ARG A 1 619 ? -14.350 -40.025 -74.916 1.00 96.25 619 ARG A N 1
ATOM 4717 C CA . ARG A 1 619 ? -14.213 -40.848 -73.707 1.00 96.25 619 ARG A CA 1
ATOM 4718 C C . ARG A 1 619 ? -14.279 -42.347 -73.991 1.00 96.25 619 ARG A C 1
ATOM 4720 O O . ARG A 1 619 ? -14.159 -43.136 -73.067 1.00 96.25 619 ARG A O 1
ATOM 4727 N N . LYS A 1 620 ? -14.508 -42.735 -75.247 1.00 96.00 620 LYS A N 1
ATOM 4728 C CA . LYS A 1 620 ? -14.751 -44.120 -75.660 1.00 96.00 620 LYS A CA 1
ATOM 4729 C C . LYS A 1 620 ? -13.432 -44.826 -75.936 1.00 96.00 620 LYS A C 1
ATOM 4731 O O . LYS A 1 620 ? -12.685 -44.394 -76.810 1.00 96.00 620 LYS A O 1
ATOM 4736 N N . LEU A 1 621 ? -13.191 -45.935 -75.247 1.00 95.56 621 LEU A N 1
ATOM 4737 C CA . LEU A 1 621 ? -12.147 -46.884 -75.603 1.00 95.56 621 LEU A CA 1
ATOM 4738 C C . LEU A 1 621 ? -12.740 -47.925 -76.557 1.00 95.56 621 LEU A C 1
ATOM 4740 O O . LEU A 1 621 ? -13.597 -48.717 -76.163 1.00 95.56 621 LEU A O 1
ATOM 4744 N N . GLN A 1 622 ? -12.307 -47.899 -77.816 1.00 95.25 622 GLN A N 1
ATOM 4745 C CA . GLN A 1 622 ? -12.853 -48.735 -78.885 1.00 95.25 622 GLN A CA 1
ATOM 4746 C C . GLN A 1 622 ? -11.892 -49.837 -79.307 1.00 95.25 622 GLN A C 1
ATOM 4748 O O . GLN A 1 622 ? -10.687 -49.618 -79.393 1.00 95.25 622 GLN A O 1
ATOM 4753 N N . LEU A 1 623 ? -12.450 -51.001 -79.626 1.00 93.94 623 LEU A N 1
ATOM 4754 C CA . LEU A 1 623 ? -11.743 -52.197 -80.059 1.00 93.94 623 LEU A CA 1
ATOM 4755 C C . LEU A 1 623 ? -11.935 -52.442 -81.560 1.00 93.94 623 LEU A C 1
ATOM 4757 O O . LEU A 1 623 ? -13.056 -52.445 -82.071 1.00 93.94 623 LEU A O 1
ATOM 4761 N N . TYR A 1 624 ? -10.833 -52.742 -82.239 1.00 92.94 624 TYR A N 1
ATOM 4762 C CA . TYR A 1 624 ? -10.798 -53.289 -83.590 1.00 92.94 624 TYR A CA 1
ATOM 4763 C C . TYR A 1 624 ? -10.020 -54.601 -83.564 1.00 92.94 624 TYR A C 1
ATOM 4765 O O . TYR A 1 624 ? -8.802 -54.592 -83.375 1.00 92.94 624 TYR A O 1
ATOM 4773 N N . GLU A 1 625 ? -10.705 -55.727 -83.738 1.00 87.50 625 GLU A N 1
ATOM 4774 C CA . GLU A 1 625 ? -10.099 -57.059 -83.724 1.00 87.50 625 GLU A CA 1
ATOM 4775 C C . GLU A 1 625 ? -10.522 -57.912 -84.915 1.00 87.50 625 GLU A C 1
ATOM 4777 O O . GLU A 1 625 ? -11.635 -57.798 -85.437 1.00 87.50 625 GLU A O 1
ATOM 4782 N N . ARG A 1 626 ? -9.608 -58.788 -85.344 1.00 80.75 626 ARG A N 1
ATOM 4783 C CA . ARG A 1 626 ? -9.880 -59.825 -86.337 1.00 80.75 626 ARG A CA 1
ATOM 4784 C C . ARG A 1 626 ? -9.386 -61.171 -85.818 1.00 80.75 626 ARG A C 1
ATOM 4786 O O . ARG A 1 626 ? -8.229 -61.540 -86.001 1.00 80.75 626 ARG A O 1
ATOM 4793 N N . GLY A 1 627 ? -10.297 -61.903 -85.182 1.00 77.75 627 GLY A N 1
ATOM 4794 C CA . GLY A 1 627 ? -10.061 -63.247 -84.657 1.00 77.75 627 GLY A CA 1
ATOM 4795 C C . GLY A 1 627 ? -9.300 -63.257 -83.329 1.00 77.75 627 GLY A C 1
ATOM 4796 O O . GLY A 1 627 ? -8.654 -64.258 -83.015 1.00 77.75 627 GLY A O 1
ATOM 4797 N N . PHE A 1 628 ? -9.409 -62.162 -82.573 1.00 83.25 628 PHE A N 1
ATOM 4798 C CA . PHE A 1 628 ? -8.899 -61.989 -81.212 1.00 83.25 628 PHE A CA 1
ATOM 4799 C C . PHE A 1 628 ? -10.079 -61.911 -80.228 1.00 83.25 628 PHE A C 1
ATOM 4801 O O . PHE A 1 628 ? -10.133 -61.036 -79.368 1.00 83.25 628 PHE A O 1
ATOM 4808 N N . TYR A 1 629 ? -11.082 -62.774 -80.420 1.00 86.75 629 TYR A N 1
ATOM 4809 C CA . TYR A 1 629 ? -12.349 -62.768 -79.684 1.00 86.75 629 TYR A CA 1
ATOM 4810 C C . TYR A 1 629 ? -12.249 -63.546 -78.366 1.00 86.75 629 TYR A C 1
ATOM 4812 O O . TYR A 1 629 ? -11.692 -64.640 -78.338 1.00 86.75 629 TYR A O 1
ATOM 4820 N N . ASN A 1 630 ? -12.853 -63.000 -77.306 1.00 89.25 630 ASN A N 1
ATOM 4821 C CA . ASN A 1 630 ? -12.898 -63.578 -75.959 1.00 89.25 630 ASN A CA 1
ATOM 4822 C C . ASN A 1 630 ? -11.512 -63.841 -75.341 1.00 89.25 630 ASN A C 1
ATOM 4824 O O . ASN A 1 630 ? -11.294 -64.854 -74.680 1.00 89.25 630 ASN A O 1
ATOM 4828 N N . VAL A 1 631 ? -10.576 -62.920 -75.568 1.00 87.88 631 VAL A N 1
ATOM 4829 C CA . VAL A 1 631 ? -9.222 -62.958 -75.006 1.00 87.88 631 VAL A CA 1
ATOM 4830 C C . VAL A 1 631 ? -9.101 -61.855 -73.966 1.00 87.88 631 VAL A C 1
ATOM 4832 O O . VAL A 1 631 ? -9.506 -60.718 -74.222 1.00 87.88 631 VAL A O 1
ATOM 4835 N N . ASN A 1 632 ? -8.535 -62.177 -72.805 1.00 89.31 632 ASN A N 1
ATOM 4836 C CA . ASN A 1 632 ? -8.161 -61.157 -71.839 1.00 89.31 632 ASN A CA 1
ATOM 4837 C C . ASN A 1 632 ? -6.857 -60.485 -72.278 1.00 89.31 632 ASN A C 1
ATOM 4839 O O . ASN A 1 632 ? -5.869 -61.152 -72.582 1.00 89.31 632 ASN A O 1
ATOM 4843 N N . CYS A 1 633 ? -6.870 -59.161 -72.333 1.00 88.00 633 CYS A N 1
ATOM 4844 C CA . CYS A 1 633 ? -5.786 -58.342 -72.835 1.00 88.00 633 CYS A CA 1
ATOM 4845 C C . CYS A 1 633 ? -5.416 -57.282 -71.805 1.00 88.00 633 CYS A C 1
ATOM 4847 O O . CYS A 1 633 ? -6.276 -56.520 -71.359 1.00 88.00 633 CYS A O 1
ATOM 4849 N N . GLN A 1 634 ? -4.126 -57.188 -71.489 1.00 89.62 634 GLN A N 1
ATOM 4850 C CA . GLN A 1 634 ? -3.600 -56.080 -70.703 1.00 89.62 634 GLN A CA 1
ATOM 4851 C C . GLN A 1 634 ? -3.525 -54.822 -71.566 1.00 89.62 634 GLN A C 1
ATOM 4853 O O . GLN A 1 634 ? -3.028 -54.859 -72.692 1.00 89.62 634 GLN A O 1
ATOM 4858 N N . LEU A 1 635 ? -4.027 -53.711 -71.039 1.00 90.25 635 LEU A N 1
ATOM 4859 C CA . LEU A 1 635 ? -4.048 -52.419 -71.704 1.00 90.25 635 LEU A CA 1
ATOM 4860 C C . LEU A 1 635 ? -3.303 -51.392 -70.878 1.00 90.25 635 LEU A C 1
ATOM 4862 O O . LEU A 1 635 ? -3.525 -51.273 -69.676 1.00 90.25 635 LEU A O 1
ATOM 4866 N N . ASN A 1 636 ? -2.478 -50.609 -71.568 1.00 91.06 636 ASN A N 1
ATOM 4867 C CA . ASN A 1 636 ? -1.772 -49.474 -71.003 1.00 91.06 636 ASN A CA 1
ATOM 4868 C C . ASN A 1 636 ? -1.898 -48.291 -71.967 1.00 91.06 636 ASN A C 1
ATOM 4870 O O . ASN A 1 636 ? -1.421 -48.358 -73.102 1.00 91.06 636 ASN A O 1
ATOM 4874 N N . PHE A 1 637 ? -2.532 -47.212 -71.517 1.00 90.50 637 PHE A N 1
ATOM 4875 C CA . PHE A 1 637 ? -2.515 -45.919 -72.198 1.00 90.50 637 PHE A CA 1
ATOM 4876 C C . PHE A 1 637 ? -1.930 -44.874 -71.263 1.00 90.50 637 PHE A C 1
ATOM 4878 O O . PHE A 1 637 ? -2.289 -44.825 -70.091 1.00 90.50 637 PHE A O 1
ATOM 4885 N N . THR A 1 638 ? -1.110 -43.984 -71.805 1.00 93.38 638 THR A N 1
ATOM 4886 C CA . THR A 1 638 ? -0.739 -42.742 -71.131 1.00 93.38 638 THR A CA 1
ATOM 4887 C C . THR A 1 638 ? -0.904 -41.601 -72.116 1.00 93.38 638 THR A C 1
ATOM 4889 O O . THR A 1 638 ? -0.473 -41.705 -73.266 1.00 93.38 638 THR A O 1
ATOM 4892 N N . TYR A 1 639 ? -1.562 -40.531 -71.685 1.00 94.44 639 TYR A N 1
ATOM 4893 C CA . TYR A 1 639 ? -1.791 -39.357 -72.513 1.00 94.44 639 TYR A CA 1
ATOM 4894 C C . TYR A 1 639 ? -1.778 -38.072 -71.692 1.00 94.44 639 TYR A C 1
ATOM 4896 O O . TYR A 1 639 ? -1.972 -38.085 -70.477 1.00 94.44 639 TYR A O 1
ATOM 4904 N N . PHE A 1 640 ? -1.554 -36.959 -72.387 1.00 92.19 640 PHE A N 1
ATOM 4905 C CA . PHE A 1 640 ? -1.625 -35.618 -71.819 1.00 92.19 640 PHE A CA 1
ATOM 4906 C C . PHE A 1 640 ? -2.961 -34.953 -72.160 1.00 92.19 640 PHE A C 1
ATOM 4908 O O . PHE A 1 640 ? -3.544 -35.236 -73.217 1.00 92.19 640 PHE A O 1
ATOM 4915 N N . VAL A 1 641 ? -3.432 -34.083 -71.267 1.00 88.31 641 VAL A N 1
ATOM 4916 C CA . VAL A 1 641 ? -4.709 -33.353 -71.385 1.00 88.31 641 VAL A CA 1
ATOM 4917 C C . VAL A 1 641 ? -4.522 -31.856 -71.523 1.00 88.31 641 VAL A C 1
ATOM 4919 O O . VAL A 1 641 ? -3.576 -31.318 -70.903 1.00 88.31 641 VAL A O 1
#

Foldseek 3Di:
DPPPDDQWDQDPVGIDGDDDPDQWDDDPQWIHHNPDIAGNPDPDPPGDDDDQPADPPRHNDHGDKDFAQPPPPDPHGCWMQGRVVRDIDRPDDDDDDDDPDDDDDDDPPDDPVFLQPDDWDFDADPVRHTQWIFQRDDRPDPDTDGDGNPDDDDDDDPPDDDDDDFDDDPNHGPVVVDPDPVRVVVVVVVVADPPPQAGDPPDPDRPVRVVLVVLAVDDAPDPPDDGDDDPVRVVVVVVPDDDPVCVCVPVPDPPVVCVVVVHDDPVRVVPPDDDPVCPCVVQLDDDPVRPPPDDPVVNVVVSVVSVVVVVVVVCVVPDDDDDDDDDPPCPPVPDDDPPVVVVVVDDDDPVVPVVPDPDPDDDDDDDDDDDQDPVNVVVVVQAPDADDWDADPVGDTDDGDDYDDDVVVVVVVCVVCVCCVPVNDDPVRVCVVCVVVVHADPVRCPLVDDDPVCPCVSQLVVVVVVVDDSVRSVVVVCVVVVHDDPVRCLVPHDDPVCVCPSVDDPDPVSVVVVCVVVVHDDVVVDDDQWDKPDKDFFAAPDPLEDRPFWIWIDTHFKIKIWGKGWQRSFADDLAWTFHTFHDPVDFAAQAKDKDKDWDDDPDPVPTWIKMWMDGHRGGTTTIHTDPSHGDMDIDIDMHGD

Sequence (641 aa):
MKQGKELARVTGDGISYGTSLSDNSRIGAIHIQGCDIYNTQDVTDEGTIRINYYGVEGGGTKFRDFAVYDGKLSLTPIFKVVGKSATAQVNGLFSVNSAGRGIDLCNTAYTKDDTKLLNTLSWKDSSGAVIAAVGFDTTDSYRFVVRNALGDIVIAPLGSVDIIGTLKVNGKSVADTYVTVTTYTSGMNGKVDKVDGKQLSTEDFTTEYKRKLDAISTGGITEGGTGYVTSGAVAEALKTKLSADQNLRDVVDKGAARTALDVYSKPESQEVFLQISEGLQELVRLTADEVNNLTPEQAQALKAERQAAVRATLDAEKGGTGEQKLTKTSNLSDLADKGKARKNLEVYSTTEIDNMMAGKLGTDSAYQGIIFTSEMRDKLNNIETGAFAYTDHEGKSHAQVEGYVLTSAIVKELKKKANWLLDGYNSTELATIAKNLELYTRTGADGRFARMENLFQDYINYLVAQGKSSAQAQAILREKLNLLSKDEIVKDYLRKDAKLTDLVLGSPEAQRQVCRTLGAAFAEEYQPLLIDTGWMQMENSGQGTDTRNLFVRQIGSIVSIQGEINTAKRDGSNWGGVIAMIPNKIQPPKYSVRCTAANWNDDHKYNRGSSFTIYGGQRKLQLYERGFYNVNCQLNFTYFV

Secondary structure (DSSP, 8-state):
-BTTB--EEEETTEEEES----SEEEETTEEEETTEEEESS--STT----SS-S-GGG-SSS---EEE--SS--SS-SEEEEGGGTEEEE-S------SS-------SS--TT-TT--EEEEEE-TT--EEEEEEE--SSS--EEEEESSS------SS-----S--EETTEEHHHHS--HHHHHHHHHTSS--STT--TTS----HHHHHHHHHHHS---STT--S---HHHHHHHHHTSPPGGGTTTT-S-HHHHHHHTT---TTTHHHHS--TTTGGGGGGPPPHHHHTTS-HHHHHHHHHHHHHHHHHHHHGGGT---S----TTSTTTT---HHHHHHTT----THHHHTTS-----------S----HHHHHHHHTTS--------TT------------HHHHHHHHHHHHHHHHT---HHHHHHHHHHTTPPPHHHHHHHS--GGGTTHHHHHHHHHTT--HHHHHHHHHHHTTPPPHHHHHHHS--TTTTTTT----SHHHHHHHHHHHT---GGGSPPPPPB---EEPBPSSTT---TTEEEEEETTEEEEEEEEETTS-BS-TEEEEEEE--TTSPPPSS-EEEEEEE--SSGGG-EEEEEEE-TT--EEEEEESS-TT-EEEEEEEEE-